Protein AF-A0A3R8V0J8-F1 (afdb_monomer_lite)

Structure (mmCIF, N/CA/C/O backbone):
data_AF-A0A3R8V0J8-F1
#
_entry.id   AF-A0A3R8V0J8-F1
#
loop_
_atom_site.group_PDB
_atom_site.id
_atom_site.t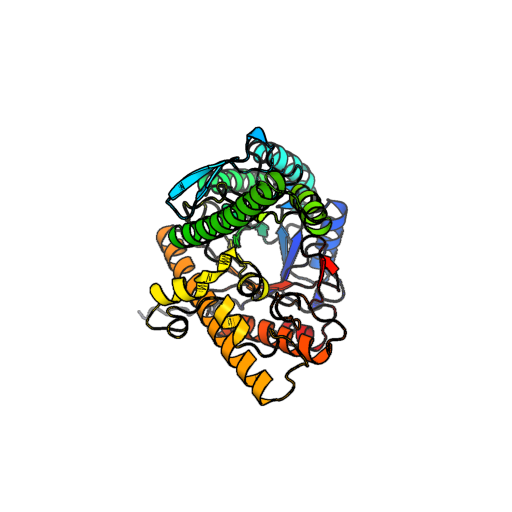ype_symbol
_atom_site.label_atom_id
_atom_site.label_alt_id
_atom_site.label_comp_id
_atom_site.label_asym_id
_atom_site.label_entity_id
_atom_site.label_seq_id
_atom_site.pdbx_PDB_ins_code
_atom_site.Cartn_x
_atom_site.Cartn_y
_atom_site.Cartn_z
_atom_site.occupancy
_atom_site.B_iso_or_equiv
_atom_site.auth_seq_id
_atom_site.auth_comp_id
_atom_site.auth_asym_id
_atom_site.auth_atom_id
_atom_site.pdbx_PDB_model_num
ATOM 1 N N . MET A 1 1 ? 6.436 -8.874 51.865 1.00 38.19 1 MET A N 1
ATOM 2 C CA . MET A 1 1 ? 5.476 -8.196 50.971 1.00 38.19 1 MET A CA 1
ATOM 3 C C . MET A 1 1 ? 5.917 -8.497 49.544 1.00 38.19 1 MET A C 1
ATOM 5 O O . MET A 1 1 ? 6.807 -7.832 49.037 1.00 38.19 1 MET A O 1
ATOM 9 N N . ALA A 1 2 ? 5.437 -9.607 48.979 1.00 34.03 2 ALA A N 1
ATOM 10 C CA . ALA A 1 2 ? 5.817 -10.059 47.642 1.00 34.03 2 ALA A CA 1
ATOM 11 C C . ALA A 1 2 ? 4.875 -9.409 46.622 1.00 34.03 2 ALA A C 1
ATOM 13 O O . ALA A 1 2 ? 3.662 -9.591 46.705 1.00 34.03 2 ALA A O 1
ATOM 14 N N . LEU A 1 3 ? 5.436 -8.615 45.710 1.00 35.78 3 LEU A N 1
ATOM 15 C CA . LEU A 1 3 ? 4.718 -8.044 44.578 1.00 35.78 3 LEU A CA 1
ATOM 16 C C . LEU A 1 3 ? 4.466 -9.182 43.576 1.00 35.78 3 LEU A C 1
ATOM 18 O O . LEU A 1 3 ? 5.391 -9.624 42.896 1.00 35.78 3 LEU A O 1
ATOM 22 N N . LEU A 1 4 ? 3.233 -9.693 43.515 1.00 35.91 4 LEU A N 1
ATOM 23 C CA . LEU A 1 4 ? 2.795 -10.515 42.391 1.00 35.91 4 LEU A CA 1
ATOM 24 C C . LEU A 1 4 ? 2.699 -9.605 41.163 1.00 35.91 4 LEU A C 1
ATOM 26 O O . LEU A 1 4 ? 1.755 -8.829 41.022 1.00 35.91 4 LEU A O 1
ATOM 30 N N . LEU A 1 5 ? 3.689 -9.702 40.279 1.00 36.97 5 LEU A N 1
ATOM 31 C CA . LEU A 1 5 ? 3.555 -9.257 38.900 1.00 36.97 5 LEU A CA 1
ATOM 32 C C . LEU A 1 5 ? 2.525 -10.174 38.241 1.00 36.97 5 LEU A C 1
ATOM 34 O O . LEU A 1 5 ? 2.824 -11.322 37.918 1.00 36.97 5 LEU A O 1
ATOM 38 N N . MET A 1 6 ? 1.295 -9.683 38.085 1.00 35.69 6 MET A N 1
ATOM 39 C CA . MET A 1 6 ? 0.341 -10.303 37.176 1.00 35.69 6 MET A CA 1
ATOM 40 C C . MET A 1 6 ? 0.919 -10.185 35.766 1.00 35.69 6 MET A C 1
ATOM 42 O O . MET A 1 6 ? 0.845 -9.131 35.138 1.00 35.69 6 MET A O 1
ATOM 46 N N . GLN A 1 7 ? 1.533 -11.269 35.291 1.00 38.56 7 GLN A N 1
ATOM 47 C CA . GLN A 1 7 ? 1.740 -11.515 33.871 1.00 38.56 7 GLN A CA 1
ATOM 48 C C . GLN A 1 7 ? 0.350 -11.622 33.238 1.00 38.56 7 GLN A C 1
ATOM 50 O O . GLN A 1 7 ? -0.242 -12.698 33.179 1.00 38.56 7 GLN A O 1
ATOM 55 N N . GLY A 1 8 ? -0.226 -10.484 32.851 1.00 38.94 8 GLY A N 1
ATOM 56 C CA . GLY A 1 8 ? -1.396 -10.483 31.990 1.00 38.94 8 GLY A CA 1
ATOM 57 C C . GLY A 1 8 ? -1.001 -11.171 30.691 1.00 38.94 8 GLY A C 1
ATOM 58 O O . GLY A 1 8 ? -0.076 -10.711 30.024 1.00 38.94 8 GLY A O 1
ATOM 59 N N . CYS A 1 9 ? -1.659 -12.285 30.355 1.00 45.75 9 CYS A N 1
ATOM 60 C CA . CYS A 1 9 ? -1.571 -12.845 29.011 1.00 45.75 9 CYS A CA 1
ATOM 61 C C . CYS A 1 9 ? -1.886 -11.718 28.027 1.00 45.75 9 CYS A C 1
ATOM 63 O O . CYS A 1 9 ? -2.922 -11.057 28.156 1.00 45.75 9 CYS A O 1
ATOM 65 N N . ALA A 1 10 ? -0.981 -11.469 27.081 1.00 54.84 10 ALA A N 1
ATOM 66 C CA . ALA A 1 10 ? -1.278 -10.587 25.970 1.00 54.84 10 ALA A CA 1
ATOM 67 C C . ALA A 1 10 ? -2.587 -11.070 25.314 1.00 54.84 10 ALA A C 1
ATOM 69 O O . ALA A 1 10 ? -2.762 -12.282 25.156 1.00 54.84 10 ALA A O 1
ATOM 70 N N . PRO A 1 11 ? -3.530 -10.169 24.979 1.00 61.28 11 PRO A N 1
ATOM 71 C CA . PRO A 1 11 ? -4.722 -10.577 24.251 1.00 61.28 11 PRO A CA 1
ATOM 72 C C . PRO A 1 11 ? -4.300 -11.286 22.955 1.00 61.28 11 PRO A C 1
ATOM 74 O O . PRO A 1 11 ? -3.313 -10.854 22.344 1.00 61.28 11 PRO A O 1
ATOM 77 N N . PRO A 1 12 ? -5.007 -12.360 22.559 1.00 74.69 12 PRO A N 1
ATOM 78 C CA . PRO A 1 12 ? -4.681 -13.103 21.350 1.00 74.69 12 PRO A CA 1
ATOM 79 C C . PRO A 1 12 ? -4.720 -12.171 20.137 1.00 74.69 12 PRO A C 1
ATOM 81 O O . PRO A 1 12 ? -5.531 -11.241 20.085 1.00 74.69 12 PRO A O 1
ATOM 84 N N . THR A 1 13 ? -3.820 -12.400 19.183 1.00 85.81 13 THR A N 1
ATOM 85 C CA . THR A 1 13 ? -3.852 -11.686 17.908 1.00 85.81 13 THR A CA 1
ATOM 86 C C . THR A 1 13 ? -5.092 -12.094 17.133 1.00 85.81 13 THR A C 1
ATOM 88 O O . THR A 1 13 ? -5.416 -13.273 17.042 1.00 85.81 13 THR A O 1
ATOM 91 N N . GLU A 1 14 ? -5.747 -11.105 16.546 1.00 94.12 14 GLU A N 1
ATOM 92 C CA . GLU A 1 14 ? -6.889 -11.308 15.671 1.00 94.12 14 GLU A CA 1
ATOM 93 C C . GLU A 1 14 ? -6.457 -11.494 14.221 1.00 94.12 14 GLU A C 1
ATOM 95 O O . GLU A 1 14 ? -5.639 -10.723 13.697 1.00 94.12 14 GLU A O 1
ATOM 100 N N . ILE A 1 15 ? -7.060 -12.475 13.558 1.00 95.19 15 ILE A N 1
ATOM 101 C CA . ILE A 1 15 ? -6.884 -12.708 12.125 1.00 95.19 15 ILE A CA 1
ATOM 102 C C . ILE A 1 15 ? -8.164 -12.299 11.409 1.00 95.19 15 ILE A C 1
ATOM 104 O O . ILE A 1 15 ? -9.274 -12.540 11.888 1.00 95.19 15 ILE A O 1
ATOM 108 N N . GLY A 1 16 ? -8.008 -11.641 10.265 1.00 95.31 16 GLY A N 1
ATOM 109 C CA . GLY A 1 16 ? -9.128 -11.051 9.561 1.00 95.31 16 GLY A CA 1
ATOM 110 C C . GLY A 1 16 ? -8.937 -10.855 8.077 1.00 95.31 16 GLY A C 1
ATOM 111 O O . GLY A 1 16 ? -7.915 -11.216 7.493 1.00 95.31 16 GLY A O 1
ATOM 112 N N . PHE A 1 17 ? -9.938 -10.217 7.482 1.00 94.81 17 PHE A N 1
ATOM 113 C CA . PHE A 1 17 ? -9.928 -9.879 6.069 1.00 94.81 17 PHE A CA 1
ATOM 114 C C . PHE A 1 17 ? -10.042 -8.381 5.810 1.00 94.81 17 PHE A C 1
ATOM 116 O O . PHE A 1 17 ? -10.912 -7.714 6.355 1.00 94.81 17 PHE A O 1
ATOM 123 N N . LEU A 1 18 ? -9.231 -7.871 4.892 1.00 93.44 18 LEU A N 1
ATOM 124 C CA . LEU A 1 18 ? -9.485 -6.655 4.138 1.00 93.44 18 LEU A CA 1
ATOM 125 C C . LEU A 1 18 ? -10.380 -7.010 2.943 1.00 93.44 18 LEU A C 1
ATOM 127 O O . LEU A 1 18 ? -9.945 -7.662 1.995 1.00 93.44 18 LEU A O 1
ATOM 131 N N . SER A 1 19 ? -11.642 -6.593 3.014 1.00 92.31 19 SER A N 1
ATOM 132 C CA . SER A 1 19 ? -12.675 -6.820 1.999 1.00 92.31 19 SER A CA 1
ATOM 133 C C . SER A 1 19 ? -13.208 -5.468 1.508 1.00 92.31 19 SER A C 1
ATOM 135 O O . SER A 1 19 ? -14.244 -5.011 1.994 1.00 92.31 19 SER A O 1
ATOM 137 N N . PRO A 1 20 ? -12.500 -4.789 0.582 1.00 89.19 20 PRO A N 1
ATOM 138 C CA . PRO A 1 20 ? -12.800 -3.410 0.191 1.00 89.19 20 PRO A CA 1
ATOM 139 C C . PRO A 1 20 ? -14.273 -3.169 -0.161 1.00 89.19 20 PRO A C 1
ATOM 141 O O . PRO A 1 20 ? -14.874 -2.217 0.331 1.00 89.19 20 PRO A O 1
ATOM 144 N N . ASP A 1 21 ? -14.876 -4.071 -0.935 1.00 89.06 21 ASP A N 1
ATOM 145 C CA . ASP A 1 21 ? -16.235 -3.899 -1.461 1.00 89.06 21 ASP A CA 1
ATOM 146 C C . ASP A 1 21 ? -17.344 -4.326 -0.484 1.00 89.06 21 ASP A C 1
ATOM 148 O O . ASP A 1 21 ? -18.523 -4.042 -0.703 1.00 89.06 21 ASP A O 1
ATOM 152 N N . GLY A 1 22 ? -16.987 -4.948 0.641 1.00 90.81 22 GLY A N 1
ATOM 153 C CA . GLY A 1 22 ? -17.922 -5.369 1.680 1.00 90.81 22 GLY A CA 1
ATOM 154 C C . GLY A 1 22 ? -17.657 -6.770 2.210 1.00 90.81 22 GLY A C 1
ATOM 155 O O . GLY A 1 22 ? -16.828 -7.519 1.697 1.00 90.81 22 GLY A O 1
ATOM 156 N N . LEU A 1 23 ? -18.375 -7.120 3.273 1.00 91.25 23 LEU A N 1
ATOM 157 C CA . LEU A 1 23 ? -18.232 -8.413 3.929 1.00 91.25 23 LEU A CA 1
ATOM 158 C C . LEU A 1 23 ? -18.999 -9.527 3.214 1.00 91.25 23 LEU A C 1
ATOM 160 O O . LEU A 1 23 ? -20.191 -9.400 2.941 1.00 91.25 23 LEU A O 1
ATOM 164 N N . SER A 1 24 ? -18.324 -10.656 2.999 1.00 88.44 24 SER A N 1
ATOM 165 C CA . SER A 1 24 ? -18.964 -11.898 2.566 1.00 88.44 24 SER A CA 1
ATOM 166 C C . SER A 1 24 ? -19.445 -12.699 3.772 1.00 88.44 24 SER A C 1
ATOM 168 O O . SER A 1 24 ? -18.660 -13.005 4.672 1.00 88.44 24 SER A O 1
ATOM 170 N N . SER A 1 25 ? -20.713 -13.112 3.747 1.00 91.06 25 SER A N 1
ATOM 171 C CA . SER A 1 25 ? -21.284 -14.030 4.737 1.00 91.06 25 SER A CA 1
ATOM 172 C C . SER A 1 25 ? -20.643 -15.415 4.746 1.00 91.06 25 SER A C 1
ATOM 174 O O . SER A 1 25 ? -20.833 -16.169 5.694 1.00 91.06 25 SER A O 1
ATOM 176 N N . GLU A 1 26 ? -19.952 -15.776 3.665 1.00 91.00 26 GLU A N 1
ATOM 177 C CA . GLU A 1 26 ? -19.217 -17.034 3.562 1.00 91.00 26 GLU A CA 1
ATOM 178 C C . GLU A 1 26 ? -17.950 -17.008 4.421 1.00 91.00 26 GLU A C 1
ATOM 180 O O . GLU A 1 26 ? -17.622 -17.996 5.065 1.00 91.00 26 GLU A O 1
ATOM 185 N N . PHE A 1 27 ? -17.256 -15.868 4.466 1.00 90.94 27 PHE A N 1
ATOM 186 C CA . PHE A 1 27 ? -15.925 -15.771 5.066 1.00 90.94 27 PHE A CA 1
ATOM 187 C C . PHE A 1 27 ? -15.939 -15.178 6.475 1.00 90.94 27 PHE A C 1
ATOM 189 O O . PHE A 1 27 ? -15.112 -15.552 7.305 1.00 90.94 27 PHE A O 1
ATOM 196 N N . SER A 1 28 ? -16.873 -14.264 6.759 1.00 91.00 28 SER A N 1
ATOM 197 C CA . SER A 1 28 ? -16.950 -13.564 8.045 1.00 91.00 28 SER A CA 1
ATOM 198 C C . SER A 1 28 ? -17.094 -14.470 9.278 1.00 91.00 28 SER A C 1
ATOM 200 O O . SER A 1 28 ? -16.521 -14.106 10.300 1.00 91.00 28 SER A O 1
ATOM 202 N N . PRO A 1 29 ? -17.747 -15.654 9.240 1.00 93.19 29 PRO A N 1
ATOM 203 C CA . PRO A 1 29 ? -17.835 -16.528 10.416 1.00 93.19 29 PRO A CA 1
ATOM 204 C C . PRO A 1 29 ? -16.517 -17.213 10.817 1.00 93.19 29 PRO A C 1
ATOM 206 O O . PRO A 1 29 ? -16.485 -17.908 11.831 1.00 93.19 29 PRO A O 1
ATOM 209 N N . HIS A 1 30 ? -15.457 -17.082 10.013 1.00 94.31 30 HIS A N 1
ATOM 210 C CA . HIS A 1 30 ? -14.188 -17.797 10.188 1.00 94.31 30 HIS A CA 1
ATOM 211 C C . HIS A 1 30 ? -13.034 -16.909 10.674 1.00 94.31 30 HIS A C 1
ATOM 213 O O . HIS A 1 30 ? -11.894 -17.365 10.726 1.00 94.31 30 HIS A O 1
ATOM 219 N N . VAL A 1 31 ? -13.311 -15.644 10.985 1.00 94.81 31 VAL A N 1
ATOM 220 C CA . VAL A 1 31 ? -12.310 -14.639 11.354 1.00 94.81 31 VAL A CA 1
ATOM 221 C C . VAL A 1 31 ? -12.790 -13.802 12.535 1.00 94.81 31 VAL A C 1
ATOM 223 O O . VAL A 1 31 ? -13.975 -13.796 12.845 1.00 94.81 31 VAL A O 1
ATOM 226 N N . ASP A 1 32 ? -11.886 -13.073 13.187 1.00 95.62 32 ASP A N 1
ATOM 227 C CA . ASP A 1 32 ? -12.216 -12.245 14.359 1.00 95.62 32 ASP A CA 1
ATOM 228 C C . ASP A 1 32 ? -12.592 -10.806 13.967 1.00 95.62 32 ASP A C 1
ATOM 230 O O . ASP A 1 32 ? -13.287 -10.079 14.688 1.00 95.62 32 ASP A O 1
ATOM 234 N N . VAL A 1 33 ? -12.084 -10.370 12.814 1.00 96.69 33 VAL A N 1
ATOM 235 C CA . VAL A 1 33 ? -12.063 -8.969 12.413 1.00 96.69 33 VAL A CA 1
ATOM 236 C C . VAL A 1 33 ? -12.118 -8.820 10.895 1.00 96.69 33 VAL A C 1
ATOM 238 O O . VAL A 1 33 ? -11.650 -9.678 10.146 1.00 96.69 33 VAL A O 1
ATOM 241 N N . ALA A 1 34 ? -12.669 -7.710 10.415 1.00 96.75 34 ALA A N 1
ATOM 242 C CA . ALA A 1 34 ? -12.601 -7.354 9.007 1.00 96.75 34 ALA A CA 1
ATOM 243 C C . ALA A 1 34 ? -12.479 -5.850 8.785 1.00 96.75 34 ALA A C 1
ATOM 245 O O . ALA A 1 34 ? -12.950 -5.055 9.594 1.00 96.75 34 ALA A O 1
ATOM 246 N N . MET A 1 35 ? -11.879 -5.467 7.663 1.00 97.06 35 MET A N 1
ATOM 247 C CA . MET A 1 35 ? -11.836 -4.101 7.161 1.00 97.06 35 MET A CA 1
ATOM 248 C C . MET A 1 35 ? -12.645 -3.981 5.872 1.00 97.06 35 MET A C 1
ATOM 250 O O . MET A 1 35 ? -12.512 -4.824 4.988 1.00 97.06 35 MET A O 1
ATOM 254 N N . VAL A 1 36 ? -13.450 -2.925 5.754 1.00 96.50 36 VAL A N 1
ATOM 255 C CA . VAL A 1 36 ? -14.216 -2.591 4.540 1.00 96.50 36 VAL A CA 1
ATOM 256 C C . VAL A 1 36 ? -14.047 -1.119 4.190 1.00 96.50 36 VAL A C 1
ATOM 258 O O . VAL A 1 36 ? -13.848 -0.293 5.082 1.00 96.50 36 VAL A O 1
ATOM 261 N N . ASN A 1 37 ? -14.200 -0.774 2.914 1.00 96.12 37 ASN A N 1
ATOM 262 C CA . ASN A 1 37 ? -14.207 0.619 2.487 1.00 96.12 37 ASN A CA 1
ATOM 263 C C . ASN A 1 37 ? -15.615 1.203 2.638 1.00 96.12 37 ASN A C 1
ATOM 265 O O . ASN A 1 37 ? -16.604 0.570 2.274 1.00 96.12 37 ASN A O 1
ATOM 269 N N . ALA A 1 38 ? -15.723 2.439 3.123 1.00 96.44 38 ALA A N 1
ATOM 270 C CA . ALA A 1 38 ? -16.981 3.180 3.162 1.00 96.44 38 ALA A CA 1
ATOM 271 C C . ALA A 1 38 ? -17.328 3.729 1.765 1.00 96.44 38 ALA A C 1
ATOM 273 O O . ALA A 1 38 ? -17.149 4.914 1.486 1.00 96.44 38 ALA A O 1
ATOM 274 N N . LEU A 1 39 ? -17.802 2.863 0.865 1.00 94.56 39 LEU A N 1
ATOM 275 C CA . LEU A 1 39 ? -18.120 3.235 -0.522 1.00 94.56 39 LEU A CA 1
ATOM 276 C C . LEU A 1 39 ? -19.477 3.945 -0.641 1.00 94.56 39 LEU A C 1
ATOM 278 O O . LEU A 1 39 ? -19.642 4.873 -1.433 1.00 94.56 39 LEU A O 1
ATOM 282 N N . SER A 1 40 ? -20.455 3.506 0.152 1.00 96.50 40 SER A N 1
ATOM 283 C CA . SER A 1 40 ? -21.772 4.132 0.284 1.00 96.50 40 SER A CA 1
ATOM 284 C C . SER A 1 40 ? -22.398 3.783 1.637 1.00 96.50 40 SER A C 1
ATOM 286 O O . SER A 1 40 ? -22.003 2.809 2.280 1.00 96.50 40 SER A O 1
ATOM 288 N N . ILE A 1 41 ? -23.410 4.545 2.065 1.00 97.06 41 ILE A N 1
ATOM 289 C CA . ILE A 1 41 ? -24.176 4.239 3.287 1.00 97.06 41 ILE A CA 1
ATOM 290 C C . ILE A 1 41 ? -24.847 2.864 3.176 1.00 97.06 41 ILE A C 1
ATOM 292 O O . ILE A 1 41 ? -24.847 2.110 4.144 1.00 97.06 41 ILE A O 1
ATOM 296 N N . GLU A 1 42 ? -25.390 2.521 2.006 1.00 97.56 42 GLU A N 1
ATOM 297 C CA . GLU A 1 42 ? -26.052 1.235 1.763 1.00 97.56 42 GLU A CA 1
ATOM 298 C C . GLU A 1 42 ? -25.072 0.063 1.905 1.00 97.56 42 GLU A C 1
ATOM 300 O O . GLU A 1 42 ? -25.304 -0.845 2.703 1.00 97.56 42 GLU A O 1
ATOM 305 N N . GLN A 1 43 ? -23.934 0.125 1.207 1.00 96.56 43 GLN A N 1
ATOM 306 C CA . GLN A 1 43 ? -22.907 -0.917 1.269 1.00 96.56 43 GLN A CA 1
ATOM 307 C C . GLN A 1 43 ? -22.325 -1.065 2.685 1.00 96.56 43 GLN A C 1
ATOM 309 O O . GLN A 1 43 ? -22.158 -2.190 3.170 1.00 96.56 43 GLN A O 1
ATOM 314 N N . LEU A 1 44 ? -22.072 0.046 3.385 1.00 97.81 44 LEU A N 1
ATOM 315 C CA . LEU A 1 44 ? -21.578 -0.014 4.757 1.00 97.81 44 LEU A CA 1
ATOM 316 C C . LEU A 1 44 ? -22.637 -0.588 5.707 1.00 97.81 44 LEU A C 1
ATOM 318 O O . LEU A 1 44 ? -22.296 -1.367 6.590 1.00 97.81 44 LEU A O 1
ATOM 322 N N . THR A 1 45 ? -23.919 -0.265 5.507 1.00 98.06 45 THR A N 1
ATOM 323 C CA . THR A 1 45 ? -25.026 -0.824 6.303 1.00 98.06 45 THR A CA 1
ATOM 324 C C . THR A 1 45 ? -25.077 -2.345 6.182 1.00 98.06 45 THR A C 1
ATOM 326 O O . THR A 1 45 ? -25.179 -3.030 7.199 1.00 98.06 45 THR A O 1
ATOM 329 N N . ILE A 1 46 ? -24.950 -2.880 4.962 1.00 97.50 46 ILE A N 1
ATOM 330 C CA . ILE A 1 46 ? -24.891 -4.330 4.720 1.00 97.50 46 ILE A CA 1
ATOM 331 C C . ILE A 1 46 ? -23.695 -4.939 5.460 1.00 97.50 46 ILE A C 1
ATOM 333 O O . ILE A 1 46 ? -23.861 -5.892 6.219 1.00 97.50 46 ILE A O 1
ATOM 337 N N . SER A 1 47 ? -22.508 -4.347 5.316 1.00 97.31 47 SER A N 1
ATOM 338 C CA . SER A 1 47 ? -21.296 -4.848 5.976 1.00 97.31 47 SER A CA 1
ATOM 339 C C . SER A 1 47 ? -21.408 -4.823 7.506 1.00 97.31 47 SER A C 1
ATOM 341 O O . SER A 1 47 ? -21.022 -5.781 8.167 1.00 97.31 47 SER A O 1
ATOM 343 N N . LEU A 1 48 ? -21.986 -3.770 8.087 1.00 97.94 48 LEU A N 1
ATOM 344 C CA . LEU A 1 48 ? -22.212 -3.656 9.531 1.00 97.94 48 LEU A CA 1
ATOM 345 C C . LEU A 1 48 ? -23.214 -4.695 10.053 1.00 97.94 48 LEU A C 1
ATOM 347 O O . LEU A 1 48 ? -22.993 -5.287 11.111 1.00 97.94 48 LEU A O 1
ATOM 351 N N . HIS A 1 49 ? -24.296 -4.945 9.310 1.00 97.62 49 HIS A N 1
ATOM 352 C CA . HIS A 1 49 ? -25.246 -6.010 9.630 1.00 97.62 49 HIS A CA 1
ATOM 353 C C . HIS A 1 49 ? -24.578 -7.388 9.627 1.00 97.62 49 HIS A C 1
ATOM 355 O O . HIS A 1 49 ? -24.775 -8.163 10.564 1.00 97.62 49 HIS A O 1
ATOM 361 N N . GLU A 1 50 ? -23.774 -7.679 8.605 1.00 97.31 50 GLU A N 1
ATOM 362 C CA . GLU A 1 50 ? -23.052 -8.946 8.491 1.00 97.31 50 GLU A CA 1
ATOM 363 C C . GLU A 1 50 ? -22.002 -9.113 9.591 1.00 97.31 50 GLU A C 1
ATOM 365 O O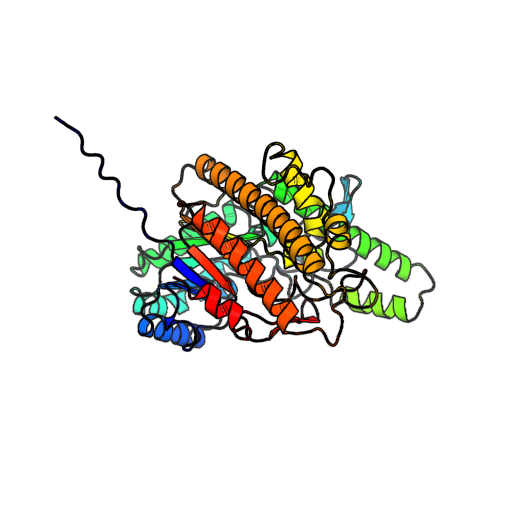 . GLU A 1 50 ? -21.930 -10.178 10.204 1.00 97.31 50 GLU A O 1
ATOM 370 N N . ALA A 1 51 ? -21.253 -8.057 9.914 1.00 97.56 51 ALA A N 1
ATOM 371 C CA . ALA A 1 51 ? -20.290 -8.075 11.011 1.00 97.56 51 ALA A CA 1
ATOM 372 C C . ALA A 1 51 ? -20.966 -8.349 12.364 1.00 97.56 51 ALA A C 1
ATOM 374 O O . ALA A 1 51 ? -20.513 -9.213 13.116 1.00 97.56 51 ALA A O 1
ATOM 375 N N . ARG A 1 52 ? -22.108 -7.697 12.641 1.00 97.31 52 ARG A N 1
ATOM 376 C CA . ARG A 1 52 ? -22.908 -7.972 13.846 1.00 97.31 52 ARG A CA 1
ATOM 377 C C . ARG A 1 52 ? -23.398 -9.419 13.879 1.00 97.31 52 ARG A C 1
ATOM 379 O O . ARG A 1 52 ? -23.335 -10.064 14.921 1.00 97.31 52 ARG A O 1
ATOM 386 N N . ARG A 1 53 ? -23.890 -9.935 12.748 1.00 97.25 53 ARG A N 1
ATOM 387 C CA . ARG A 1 53 ? -24.402 -11.309 12.629 1.00 97.25 53 ARG A CA 1
ATOM 388 C C . ARG A 1 53 ? -23.312 -12.354 12.864 1.00 97.25 53 ARG A C 1
ATOM 390 O O . ARG A 1 53 ? -23.579 -13.355 13.521 1.00 97.25 53 ARG A O 1
ATOM 397 N N . ALA A 1 54 ? -22.115 -12.119 12.333 1.00 96.38 54 ALA A N 1
ATOM 398 C CA . ALA A 1 54 ? -20.956 -12.991 12.501 1.00 96.38 54 ALA A CA 1
ATOM 399 C C . ALA A 1 54 ? -20.227 -12.784 13.842 1.00 96.38 54 ALA A C 1
ATOM 401 O O . ALA A 1 54 ? -19.328 -13.555 14.158 1.00 96.38 54 ALA A O 1
ATOM 402 N N . ASN A 1 55 ? -20.627 -11.784 14.641 1.00 96.19 55 ASN A N 1
ATOM 403 C CA . ASN A 1 55 ?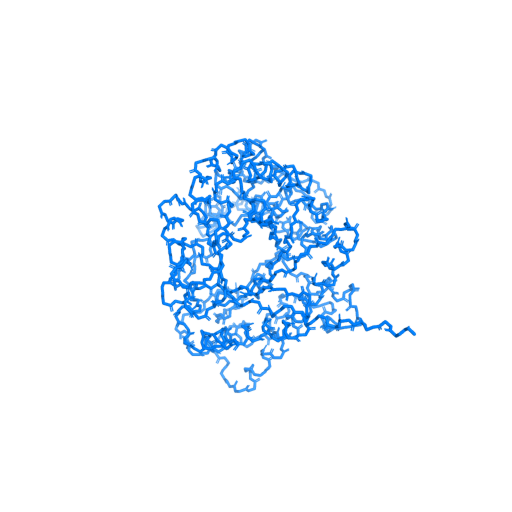 -19.975 -11.404 15.895 1.00 96.19 55 ASN A CA 1
ATOM 404 C C . ASN A 1 55 ? -18.475 -11.087 15.715 1.00 96.19 55 ASN A C 1
ATOM 406 O O . ASN A 1 55 ? -17.639 -11.511 16.512 1.00 96.19 55 ASN A O 1
ATOM 410 N N . ILE A 1 56 ? -18.149 -10.335 14.661 1.00 96.12 56 ILE A N 1
ATOM 411 C CA . ILE A 1 56 ? -16.784 -9.884 14.358 1.00 96.12 56 ILE A CA 1
ATOM 412 C C . ILE A 1 56 ? -16.662 -8.373 14.502 1.00 96.12 56 ILE A C 1
ATOM 414 O O . ILE A 1 56 ? -17.647 -7.639 14.396 1.00 96.12 56 ILE A O 1
ATOM 418 N N . ARG A 1 57 ? -15.436 -7.890 14.697 1.00 97.38 57 ARG A N 1
ATOM 419 C CA . ARG A 1 57 ? -15.153 -6.451 14.738 1.00 97.38 57 ARG A CA 1
ATOM 420 C C . ARG A 1 57 ? -14.985 -5.877 13.338 1.00 97.38 57 ARG A C 1
ATOM 422 O O . ARG A 1 57 ? -14.324 -6.485 12.497 1.00 97.38 57 ARG A O 1
ATOM 429 N N . LEU A 1 58 ? -15.525 -4.681 13.107 1.00 98.12 58 LEU A N 1
ATOM 430 C CA . LEU A 1 58 ? -15.400 -3.991 11.826 1.00 98.12 58 LEU A CA 1
ATOM 431 C C . LEU A 1 58 ? -14.472 -2.776 11.920 1.00 98.12 58 LEU A C 1
ATOM 433 O O . LEU A 1 58 ? -14.654 -1.883 12.751 1.00 98.12 58 LEU A O 1
ATOM 437 N N . LEU A 1 59 ? -13.493 -2.742 11.023 1.00 98.38 59 LEU A N 1
ATOM 438 C CA . LEU A 1 59 ? -12.628 -1.609 10.732 1.00 98.38 59 LEU A CA 1
ATOM 439 C C . LEU A 1 59 ? -13.186 -0.938 9.476 1.00 98.38 59 LEU A C 1
ATOM 441 O O . LEU A 1 59 ? -13.402 -1.591 8.457 1.00 98.38 59 LEU A O 1
ATOM 445 N N . VAL A 1 60 ? -13.434 0.363 9.534 1.00 98.31 60 VAL A N 1
ATOM 446 C CA . VAL A 1 60 ? -14.021 1.098 8.410 1.00 98.31 60 VAL A CA 1
ATOM 447 C C . VAL A 1 60 ? -12.962 2.005 7.799 1.00 98.31 60 VAL A C 1
ATOM 449 O O . VAL A 1 60 ? -12.526 2.965 8.431 1.00 98.31 60 VAL A O 1
ATOM 452 N N . ASP A 1 61 ? -12.550 1.726 6.566 1.00 97.44 61 ASP A N 1
ATOM 453 C CA . ASP A 1 61 ? -11.724 2.653 5.799 1.00 97.44 61 ASP A CA 1
ATOM 454 C C . ASP A 1 61 ? -12.594 3.775 5.218 1.00 97.44 61 ASP A C 1
ATOM 456 O O . ASP A 1 61 ? -13.427 3.579 4.330 1.00 97.44 61 ASP A O 1
ATOM 460 N N . LEU A 1 62 ? -12.406 4.979 5.752 1.00 96.81 62 LEU A N 1
ATOM 461 C CA . LEU A 1 62 ? -13.057 6.212 5.329 1.00 96.81 62 LEU A CA 1
ATOM 462 C C . LEU A 1 62 ? -12.321 6.880 4.161 1.00 96.81 62 LEU A C 1
ATOM 464 O O . LEU A 1 62 ? -12.805 7.899 3.666 1.00 96.81 62 LEU A O 1
ATOM 468 N N . GLY A 1 63 ? -11.208 6.320 3.675 1.00 93.19 63 GLY A N 1
ATOM 469 C CA . GLY A 1 63 ? -10.458 6.796 2.513 1.00 93.19 63 GLY A CA 1
ATOM 470 C C . GLY A 1 63 ? -11.333 7.258 1.339 1.00 93.19 63 GLY A C 1
ATOM 471 O O . GLY A 1 63 ? -11.163 8.398 0.892 1.00 93.19 63 GLY A O 1
ATOM 472 N N . PRO A 1 64 ? -12.323 6.466 0.875 1.00 92.06 64 PRO A N 1
ATOM 473 C CA . PRO A 1 64 ? -13.202 6.857 -0.230 1.00 92.06 64 PRO A CA 1
ATOM 474 C C . PRO A 1 64 ? -14.020 8.129 0.021 1.00 92.06 64 PRO A C 1
ATOM 476 O O . PRO A 1 64 ? -14.324 8.857 -0.923 1.00 92.06 64 PRO A O 1
ATOM 479 N N . ILE A 1 65 ? -14.378 8.417 1.277 1.00 93.31 65 ILE A N 1
ATOM 480 C CA . ILE A 1 65 ? -15.143 9.620 1.627 1.00 93.31 65 ILE A CA 1
ATOM 481 C C . ILE A 1 65 ? -14.244 10.767 2.085 1.00 93.31 65 ILE A C 1
ATOM 483 O O . ILE A 1 65 ? -14.622 11.925 1.928 1.00 93.31 65 ILE A O 1
ATOM 487 N N . MET A 1 66 ? -13.052 10.498 2.609 1.00 91.75 66 MET A N 1
ATOM 488 C CA . MET A 1 66 ? -12.113 11.530 3.062 1.00 91.75 66 MET A CA 1
ATOM 489 C C . MET A 1 66 ? -11.275 12.107 1.926 1.00 91.75 66 MET A C 1
ATOM 491 O O . MET A 1 66 ? -10.768 13.227 2.019 1.00 91.75 66 MET A O 1
ATOM 495 N N . ARG A 1 67 ? -11.126 11.360 0.834 1.00 85.12 67 ARG A N 1
ATOM 496 C CA . ARG A 1 67 ? -10.241 11.735 -0.259 1.00 85.12 67 ARG A CA 1
ATOM 497 C C . ARG A 1 67 ? -10.973 12.432 -1.397 1.00 85.12 67 ARG A C 1
ATOM 499 O O . ARG A 1 67 ? -12.055 12.041 -1.823 1.00 85.12 67 ARG A O 1
ATOM 506 N N . GLN A 1 68 ? -10.311 13.448 -1.936 1.00 87.25 68 GLN A N 1
ATOM 507 C CA . GLN A 1 68 ? -10.589 14.015 -3.250 1.00 87.25 68 GLN A CA 1
ATOM 508 C C . GLN A 1 68 ? -9.271 14.106 -4.025 1.00 87.25 68 GLN A C 1
ATOM 510 O O . GLN A 1 68 ? -8.264 14.479 -3.415 1.00 87.25 68 GLN A O 1
ATOM 515 N N . PRO A 1 69 ? -9.257 13.770 -5.330 1.00 90.19 69 PRO A N 1
ATOM 516 C CA . PRO A 1 69 ? -8.084 13.974 -6.173 1.00 90.19 69 PRO A CA 1
ATOM 517 C C . PRO A 1 69 ? -7.652 15.440 -6.170 1.00 90.19 69 PRO A C 1
ATOM 519 O O . PRO A 1 69 ? -8.493 16.333 -6.307 1.00 90.19 69 PRO A O 1
ATOM 522 N N . ALA A 1 70 ? -6.351 15.688 -6.044 1.00 92.56 70 ALA A N 1
ATOM 523 C CA . ALA A 1 70 ? -5.796 17.030 -6.133 1.00 92.56 70 ALA A CA 1
ATOM 524 C C . ALA A 1 70 ? -6.065 17.630 -7.526 1.00 92.56 70 ALA A C 1
ATOM 526 O O . ALA A 1 70 ? -5.837 16.954 -8.537 1.00 92.56 70 ALA A O 1
ATOM 527 N N . PRO A 1 71 ? -6.529 18.890 -7.631 1.00 92.88 71 PRO A N 1
ATOM 528 C CA . PRO A 1 71 ? -6.612 19.559 -8.923 1.00 92.88 71 PRO A CA 1
ATOM 529 C C . PRO A 1 71 ? -5.207 19.720 -9.514 1.00 92.88 71 PRO A C 1
ATOM 531 O O . PRO A 1 71 ? -4.229 19.844 -8.780 1.00 92.88 71 PRO A O 1
ATOM 534 N N . ALA A 1 72 ? -5.093 19.782 -10.845 1.00 92.62 72 ALA A N 1
ATOM 535 C CA . ALA A 1 72 ? -3.794 19.883 -11.521 1.00 92.62 72 ALA A CA 1
ATOM 536 C C . ALA A 1 72 ? -2.934 21.068 -11.032 1.00 92.62 72 ALA A C 1
ATOM 538 O O . ALA A 1 72 ? -1.713 20.973 -11.030 1.00 92.62 72 ALA A O 1
ATOM 539 N N . SER A 1 73 ? -3.558 22.154 -10.562 1.00 92.50 73 SER A N 1
ATOM 540 C CA . SER A 1 73 ? -2.880 23.317 -9.972 1.00 92.50 73 SER A CA 1
ATOM 541 C C . SER A 1 73 ? -2.223 23.057 -8.610 1.00 92.50 73 SER A C 1
ATOM 543 O O . SER A 1 73 ? -1.385 23.846 -8.186 1.00 92.50 73 SER A O 1
ATOM 545 N N . GLU A 1 74 ? -2.624 22.001 -7.899 1.00 93.38 74 GLU A N 1
ATOM 546 C CA . GLU A 1 74 ? -2.042 21.587 -6.614 1.00 93.38 74 GLU A CA 1
ATOM 547 C C . GLU A 1 74 ? -0.993 20.478 -6.771 1.00 93.38 74 GLU A C 1
ATOM 549 O O . GLU A 1 74 ? -0.223 20.234 -5.845 1.00 93.38 74 GLU A O 1
ATOM 554 N N . VAL A 1 75 ? -0.938 19.821 -7.932 1.00 95.69 75 VAL A N 1
ATOM 555 C CA . VAL A 1 75 ? 0.021 18.750 -8.209 1.00 95.69 75 VAL A CA 1
ATOM 556 C C . VAL A 1 75 ? 1.318 19.349 -8.738 1.00 95.69 75 VAL A C 1
ATOM 558 O O . VAL A 1 75 ? 1.331 20.030 -9.764 1.00 95.69 75 VAL A O 1
ATOM 561 N N . LYS A 1 76 ? 2.440 19.059 -8.072 1.00 95.75 76 LYS A N 1
ATOM 562 C CA . LYS A 1 76 ? 3.757 19.500 -8.529 1.00 95.75 76 LYS A CA 1
ATOM 563 C C . LYS A 1 76 ? 4.067 18.888 -9.901 1.00 95.75 76 LYS A C 1
ATOM 565 O O . LYS A 1 76 ? 4.137 17.665 -10.052 1.00 95.75 76 LYS A O 1
ATOM 570 N N . GLY A 1 77 ? 4.274 19.766 -10.883 1.00 96.50 77 GLY A N 1
ATOM 571 C CA . GLY A 1 77 ? 4.669 19.435 -12.255 1.00 96.50 77 GLY A CA 1
ATOM 572 C C . GLY A 1 77 ? 6.171 19.204 -12.435 1.00 96.50 77 GLY A C 1
ATOM 573 O O . GLY A 1 77 ? 6.626 19.088 -13.564 1.00 96.50 77 GLY A O 1
ATOM 574 N N . SER A 1 78 ? 6.944 19.136 -11.350 1.00 97.06 78 SER A N 1
ATOM 575 C CA . SER A 1 78 ? 8.391 18.927 -11.385 1.00 97.06 78 SER A CA 1
ATOM 576 C C . SER A 1 78 ? 8.873 17.870 -10.395 1.00 97.06 78 SER A C 1
ATOM 578 O O . SER A 1 78 ? 8.213 17.570 -9.398 1.00 97.06 78 SER A O 1
ATOM 580 N N . TYR A 1 79 ? 10.045 17.308 -10.677 1.00 96.94 79 TYR A N 1
ATOM 581 C CA . TYR A 1 79 ? 10.744 16.318 -9.857 1.00 96.94 79 TYR A CA 1
ATOM 582 C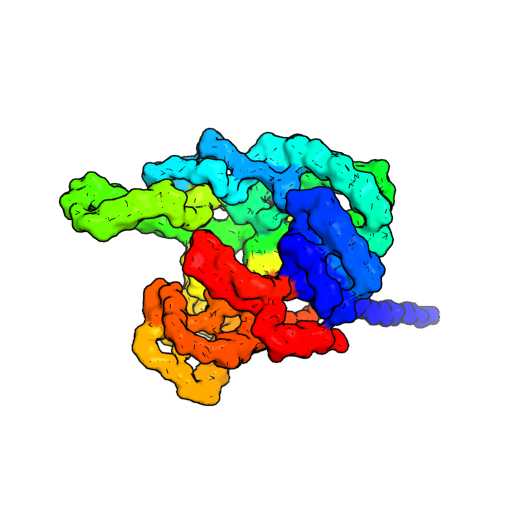 C . TYR A 1 79 ? 12.251 16.596 -9.866 1.00 96.94 79 TYR A C 1
ATOM 584 O O . TYR A 1 79 ? 12.745 17.339 -10.710 1.00 96.94 79 TYR A O 1
ATOM 592 N N . LEU A 1 80 ? 12.983 16.015 -8.914 1.00 95.19 80 LEU A N 1
ATOM 593 C CA . LEU A 1 80 ? 14.447 16.031 -8.917 1.00 95.19 80 LEU A CA 1
ATOM 594 C C . LEU A 1 80 ? 14.943 14.818 -9.709 1.00 95.19 80 LEU A C 1
ATOM 596 O O . LEU A 1 80 ? 14.629 13.693 -9.327 1.00 95.19 80 LEU A O 1
ATOM 600 N N . GLY A 1 81 ? 15.670 15.049 -10.802 1.00 90.38 81 GLY A N 1
ATOM 601 C CA . GLY A 1 81 ? 16.269 13.991 -11.618 1.00 90.38 81 GLY A CA 1
ATOM 602 C C . GLY A 1 81 ? 17.407 13.263 -10.901 1.00 90.38 81 GLY A C 1
ATOM 603 O O . GLY A 1 81 ? 17.825 13.652 -9.805 1.00 90.38 81 GLY A O 1
ATOM 604 N N . SER A 1 82 ? 17.947 12.216 -11.529 1.00 87.19 82 SER A N 1
ATOM 605 C CA . SER A 1 82 ? 19.049 11.423 -10.954 1.00 87.19 82 SER A CA 1
ATOM 606 C C . SER A 1 82 ? 20.333 12.227 -10.702 1.00 87.19 82 SER A C 1
ATOM 608 O O . SER A 1 82 ? 21.159 11.849 -9.875 1.00 87.19 82 SER A O 1
ATOM 610 N N . ASP A 1 83 ? 20.505 13.337 -11.415 1.00 90.25 83 ASP A N 1
ATOM 611 C CA . ASP A 1 83 ? 21.596 14.305 -11.273 1.00 90.25 83 ASP A CA 1
ATOM 612 C C . ASP A 1 83 ? 21.349 15.353 -10.172 1.00 90.25 83 ASP A C 1
ATOM 614 O O . ASP A 1 83 ? 22.188 16.223 -9.944 1.00 90.25 83 ASP A O 1
ATOM 618 N N . GLY A 1 84 ? 20.204 15.283 -9.487 1.00 90.69 84 GLY A N 1
ATOM 619 C CA . GLY A 1 84 ? 19.791 16.229 -8.454 1.00 90.69 84 GLY A CA 1
ATOM 620 C C . GLY A 1 84 ? 19.199 17.534 -8.992 1.00 90.69 84 GLY A C 1
ATOM 621 O O . GLY A 1 84 ? 18.801 18.381 -8.193 1.00 90.69 84 GLY A O 1
ATOM 622 N N . ASN A 1 85 ? 19.103 17.704 -10.314 1.00 95.00 85 ASN A N 1
ATOM 623 C CA . ASN A 1 85 ? 18.530 18.903 -10.919 1.00 95.00 85 ASN A CA 1
ATOM 624 C C . ASN A 1 85 ? 17.004 18.809 -10.988 1.00 95.00 85 ASN A C 1
ATOM 626 O O . ASN A 1 85 ? 16.442 17.749 -11.266 1.00 95.00 85 ASN A O 1
ATOM 630 N N . GLU A 1 86 ? 16.315 19.929 -10.768 1.00 96.69 86 GLU A N 1
ATOM 631 C CA . GLU A 1 86 ? 14.863 19.982 -10.936 1.00 96.69 86 GLU A CA 1
ATOM 632 C C . GLU A 1 86 ? 14.480 19.958 -12.423 1.00 96.69 86 GLU A C 1
ATOM 634 O O . GLU A 1 86 ? 15.037 20.696 -13.237 1.00 96.69 86 GLU A O 1
ATOM 639 N N . ARG A 1 87 ? 13.505 19.116 -12.774 1.00 96.88 87 ARG A N 1
ATOM 640 C CA . ARG A 1 87 ? 12.998 18.919 -14.137 1.00 96.88 87 ARG A CA 1
ATOM 641 C C . ARG A 1 87 ? 11.487 19.045 -14.175 1.00 96.88 87 ARG A C 1
ATOM 643 O O . ARG A 1 87 ? 10.815 18.703 -13.206 1.00 96.88 87 ARG A O 1
ATOM 650 N N . GLN A 1 88 ? 10.961 19.527 -15.296 1.00 97.62 88 GLN A N 1
ATOM 651 C CA . GLN A 1 88 ? 9.521 19.607 -15.537 1.00 97.62 88 GLN A CA 1
ATOM 652 C C . GLN A 1 88 ? 9.028 18.321 -16.201 1.00 97.62 88 GLN A C 1
ATOM 654 O O . GLN A 1 88 ? 9.638 17.838 -17.155 1.00 97.62 88 GLN A O 1
ATOM 659 N N . LYS A 1 89 ? 7.909 17.805 -15.698 1.00 97.81 89 LYS A N 1
ATOM 660 C CA . LYS A 1 89 ? 7.181 16.675 -16.272 1.00 97.81 89 LYS A CA 1
ATOM 661 C C . LYS A 1 89 ? 6.639 17.055 -17.644 1.00 97.81 89 LYS A C 1
ATOM 663 O O . LYS A 1 89 ? 6.121 18.158 -17.821 1.00 97.81 89 LYS A O 1
ATOM 668 N N . GLN A 1 90 ? 6.723 16.134 -18.598 1.00 97.06 90 GLN A N 1
ATOM 669 C CA . GLN A 1 90 ? 6.219 16.361 -19.957 1.00 97.06 90 GLN A CA 1
ATOM 670 C C . GLN A 1 90 ? 4.696 16.244 -20.057 1.00 97.06 90 GLN A C 1
ATOM 672 O O . GLN A 1 90 ? 4.080 16.818 -20.955 1.00 97.06 90 GLN A O 1
ATOM 677 N N . LEU A 1 91 ? 4.075 15.506 -19.136 1.00 95.75 91 LEU A N 1
ATOM 678 C CA . LEU A 1 91 ? 2.643 15.237 -19.128 1.00 95.75 91 LEU A CA 1
ATOM 679 C C . LEU A 1 91 ? 1.960 15.984 -17.981 1.00 95.75 91 LEU A C 1
ATOM 681 O O . LEU A 1 91 ? 2.433 15.993 -16.843 1.00 95.75 91 LEU A O 1
ATOM 685 N N . ALA A 1 92 ? 0.801 16.575 -18.272 1.00 94.12 92 ALA A N 1
ATOM 686 C CA . ALA A 1 92 ? -0.037 17.195 -17.254 1.00 94.12 92 ALA A CA 1
ATOM 687 C C . ALA A 1 92 ? -0.592 16.139 -16.273 1.00 94.12 92 ALA A C 1
ATOM 689 O O . ALA A 1 92 ? -0.865 15.011 -16.699 1.00 94.12 92 ALA A O 1
ATOM 690 N N . PRO A 1 93 ? -0.824 16.490 -14.991 1.00 93.50 93 PRO A N 1
ATOM 691 C CA . PRO A 1 93 ? -1.408 15.585 -14.000 1.00 93.50 93 PRO A CA 1
ATOM 692 C C . PRO A 1 93 ? -2.706 14.926 -14.476 1.00 93.50 93 PRO A C 1
ATOM 694 O O . PRO A 1 93 ? -3.519 15.559 -15.155 1.00 93.50 93 PRO A O 1
ATOM 697 N N . ALA A 1 94 ? -2.923 13.660 -14.116 1.00 91.06 94 ALA A N 1
ATOM 698 C CA . ALA A 1 94 ? -4.128 12.955 -14.516 1.00 91.06 94 ALA A CA 1
ATOM 699 C C . ALA A 1 94 ? -5.347 13.554 -13.786 1.00 91.06 94 ALA A C 1
ATOM 701 O O . ALA A 1 94 ? -5.261 13.863 -12.590 1.00 91.06 94 ALA A O 1
ATOM 702 N N . PRO A 1 95 ? -6.518 13.670 -14.445 1.00 86.44 95 PRO A N 1
ATOM 703 C CA . PRO A 1 95 ? -7.723 14.209 -13.808 1.00 86.44 95 PRO A CA 1
ATOM 704 C C . PRO A 1 95 ? -8.184 13.415 -12.576 1.00 86.44 95 PRO A C 1
ATOM 706 O O . PRO A 1 95 ? -8.798 13.972 -11.672 1.00 86.44 95 PRO A O 1
ATOM 709 N N . ARG A 1 96 ? -7.896 12.108 -12.538 1.00 85.06 96 ARG A N 1
ATOM 710 C CA . ARG A 1 96 ? -8.207 11.198 -11.423 1.00 85.06 96 ARG A CA 1
ATOM 711 C C . ARG A 1 96 ? -6.924 10.687 -10.758 1.00 85.06 96 ARG A C 1
ATOM 713 O O . ARG A 1 96 ? -6.722 9.483 -10.636 1.00 85.06 96 ARG A O 1
ATOM 720 N N . ASN A 1 97 ? -6.031 11.601 -10.383 1.00 89.75 97 ASN A N 1
ATOM 721 C CA . ASN A 1 97 ? -4.778 11.251 -9.712 1.00 89.75 97 ASN A CA 1
ATOM 722 C C . ASN A 1 97 ? -5.000 10.763 -8.269 1.00 89.75 97 ASN A C 1
ATOM 724 O O . ASN A 1 97 ? -6.078 10.927 -7.686 1.00 89.75 97 ASN A O 1
ATOM 728 N N . LYS A 1 98 ? -3.956 10.148 -7.691 1.00 89.94 98 LYS A N 1
ATOM 729 C CA . LYS A 1 98 ? -4.019 9.627 -6.323 1.00 89.94 98 LYS A CA 1
ATOM 730 C C . LYS A 1 98 ? -3.708 10.640 -5.211 1.00 89.94 98 LYS A C 1
ATOM 732 O O . LYS A 1 98 ? -3.914 10.326 -4.042 1.00 89.94 98 LYS A O 1
ATOM 737 N N . LEU A 1 99 ? -3.272 11.848 -5.556 1.00 92.31 99 LEU A N 1
ATOM 738 C CA . LEU A 1 99 ? -2.865 12.855 -4.579 1.00 92.31 99 LEU A CA 1
ATOM 739 C C . LEU A 1 99 ? -4.076 13.452 -3.865 1.00 92.31 99 LEU A C 1
ATOM 741 O O . LEU A 1 99 ? -5.151 13.600 -4.448 1.00 92.31 99 LEU A O 1
ATOM 745 N N . TRP A 1 100 ? -3.898 13.794 -2.593 1.00 91.25 100 TRP A N 1
ATOM 746 C CA . TRP A 1 100 ? -4.959 14.375 -1.780 1.00 91.25 100 TRP A CA 1
ATOM 747 C C . TRP A 1 100 ? -5.058 15.892 -1.982 1.00 91.25 100 TRP A C 1
ATOM 749 O O . TRP A 1 100 ? -4.083 16.620 -1.796 1.00 91.25 100 TRP A O 1
ATOM 759 N N . ALA A 1 101 ? -6.248 16.373 -2.343 1.00 87.94 101 ALA A N 1
ATOM 760 C CA . ALA A 1 101 ? -6.541 17.800 -2.436 1.00 87.94 101 ALA A CA 1
ATOM 761 C C . ALA A 1 101 ? -6.601 18.449 -1.049 1.00 87.94 101 ALA A C 1
ATOM 763 O O . ALA A 1 101 ? -7.250 17.915 -0.148 1.00 87.94 101 ALA A O 1
ATOM 764 N N . LYS A 1 102 ? -6.074 19.670 -0.897 1.00 77.31 102 LYS A N 1
ATOM 765 C CA . LYS A 1 102 ? -6.211 20.427 0.365 1.00 77.31 102 LYS A CA 1
ATOM 766 C C . LYS A 1 102 ? -7.673 20.694 0.732 1.00 77.31 102 LYS A C 1
ATOM 768 O O . LYS A 1 102 ? -8.045 20.613 1.901 1.00 77.31 102 LYS A O 1
ATOM 773 N N . ALA A 1 103 ? -8.512 20.972 -0.269 1.00 73.38 103 ALA A N 1
ATOM 774 C CA . ALA A 1 103 ? -9.958 21.133 -0.094 1.00 73.38 103 ALA A CA 1
ATOM 775 C C . ALA A 1 103 ? -10.660 19.836 0.361 1.00 73.38 103 ALA A C 1
ATOM 777 O O . ALA A 1 103 ? -11.752 19.892 0.930 1.00 73.38 103 ALA A O 1
ATOM 778 N N . GLY A 1 104 ? -10.011 18.680 0.179 1.00 77.12 104 GLY A N 1
ATOM 779 C CA . GLY A 1 104 ? -10.531 17.369 0.550 1.00 77.12 104 GLY A CA 1
ATOM 780 C C . GLY A 1 104 ? -10.838 17.230 2.040 1.00 77.12 104 GLY A C 1
ATOM 781 O O . GLY A 1 104 ? -11.737 16.468 2.383 1.00 77.12 104 GLY A O 1
ATOM 782 N N . HIS A 1 105 ? -10.178 18.004 2.913 1.00 87.25 105 HIS A N 1
ATOM 783 C CA . HIS A 1 105 ? -10.433 17.981 4.357 1.00 87.25 105 HIS A CA 1
ATOM 784 C C . HIS A 1 105 ? -11.894 18.332 4.682 1.00 87.25 105 HIS A C 1
ATOM 786 O O . HIS A 1 105 ? -12.640 17.490 5.180 1.00 87.25 105 HIS A O 1
ATOM 792 N N . ALA A 1 106 ? -12.321 19.569 4.408 1.00 89.75 106 ALA A N 1
ATOM 793 C CA . ALA A 1 106 ? -13.648 20.049 4.804 1.00 89.75 106 ALA A CA 1
ATOM 794 C C . ALA A 1 106 ? -14.771 19.239 4.135 1.00 89.75 106 ALA A C 1
ATOM 796 O O . ALA A 1 106 ? -15.794 18.927 4.748 1.00 89.75 106 ALA A O 1
ATOM 797 N N . ASP A 1 107 ? -14.556 18.855 2.880 1.00 89.94 107 ASP A N 1
ATOM 798 C CA . ASP A 1 107 ? -15.465 18.014 2.113 1.00 89.94 107 ASP A CA 1
ATOM 799 C C . ASP A 1 107 ? -15.579 16.599 2.690 1.00 89.94 107 ASP A C 1
ATOM 801 O O . ASP A 1 107 ? -16.686 16.062 2.776 1.00 89.94 107 ASP A O 1
ATOM 805 N N . GLY A 1 108 ? -14.457 16.013 3.114 1.00 92.69 108 GLY A N 1
ATOM 806 C CA . GLY A 1 108 ? -14.412 14.719 3.788 1.00 92.69 108 GLY A CA 1
ATOM 807 C C . GLY A 1 108 ? -15.164 14.738 5.112 1.00 92.69 108 GLY A C 1
ATOM 808 O O . GLY A 1 108 ? -16.046 13.907 5.327 1.00 92.69 108 GLY A O 1
ATOM 809 N N . MET A 1 109 ? -14.926 15.758 5.941 1.00 95.00 109 MET A N 1
ATOM 810 C CA . MET A 1 109 ? -15.640 15.937 7.209 1.00 95.00 109 MET A CA 1
ATOM 811 C C . MET A 1 109 ? -17.145 16.110 7.006 1.00 95.00 109 MET A C 1
ATOM 813 O O . MET A 1 109 ? -17.941 15.515 7.730 1.00 95.00 109 MET A O 1
ATOM 817 N N . ARG A 1 110 ? -17.561 16.855 5.977 1.00 94.19 110 ARG A N 1
ATOM 818 C CA . ARG A 1 110 ? -18.979 16.992 5.618 1.00 94.19 110 ARG A CA 1
ATOM 819 C C . ARG A 1 110 ? -19.602 15.654 5.215 1.00 94.19 110 ARG A C 1
ATOM 821 O O . ARG A 1 110 ? -20.735 15.379 5.595 1.00 94.19 110 ARG A O 1
ATOM 828 N N . ARG A 1 111 ? -18.884 14.826 4.446 1.00 95.25 111 ARG A N 1
ATOM 829 C CA . ARG A 1 111 ? -19.357 13.487 4.062 1.00 95.25 111 ARG A CA 1
ATOM 830 C C . ARG A 1 111 ? -19.424 12.550 5.264 1.00 95.25 111 ARG A C 1
ATOM 832 O O . ARG A 1 111 ? -20.421 11.849 5.390 1.00 95.25 111 ARG A O 1
ATOM 839 N N . LEU A 1 112 ? -18.446 12.592 6.174 1.00 96.81 112 LEU A N 1
ATOM 840 C CA . LEU A 1 112 ? -18.455 11.804 7.412 1.00 96.81 112 LEU A CA 1
ATOM 841 C C . LEU A 1 112 ? -19.727 12.040 8.240 1.00 96.81 112 LEU A C 1
ATOM 843 O O . LEU A 1 112 ? -20.294 11.076 8.747 1.00 96.81 112 LEU A O 1
ATOM 847 N N . GLN A 1 113 ? -20.228 13.278 8.319 1.00 96.25 113 GLN A N 1
ATOM 848 C CA . GLN A 1 113 ? -21.469 13.588 9.050 1.00 96.25 113 GLN A CA 1
ATOM 849 C C . GLN A 1 113 ? -22.662 12.726 8.607 1.00 96.25 113 GLN A C 1
ATOM 851 O O . GLN A 1 113 ? -23.477 12.336 9.438 1.00 96.25 113 GLN A O 1
ATOM 856 N N . ALA A 1 114 ? -22.747 12.372 7.320 1.00 96.25 114 ALA A N 1
ATOM 857 C CA . ALA A 1 114 ? -23.819 11.520 6.805 1.00 96.25 114 ALA A CA 1
ATOM 858 C C . ALA A 1 114 ? -23.713 10.057 7.279 1.00 96.25 114 ALA A C 1
ATOM 860 O O . ALA A 1 114 ? -24.720 9.354 7.322 1.00 96.25 114 ALA A O 1
ATOM 861 N N . TYR A 1 115 ? -22.515 9.603 7.655 1.00 97.75 115 TYR A N 1
ATOM 862 C CA . TYR A 1 115 ? -22.261 8.247 8.142 1.00 97.75 115 TYR A CA 1
ATOM 863 C C . TYR A 1 115 ? -22.403 8.120 9.664 1.00 97.75 115 TYR A C 1
ATOM 865 O O . TYR A 1 115 ? -22.618 7.013 10.151 1.00 97.75 115 TYR A O 1
ATOM 873 N N . LEU A 1 116 ? -22.330 9.217 10.429 1.00 97.69 116 LEU A N 1
ATOM 874 C CA . LEU A 1 116 ? -22.368 9.161 11.898 1.00 97.69 116 LEU A CA 1
ATOM 875 C C . LEU A 1 116 ? -23.603 8.462 12.477 1.00 97.69 116 LEU A C 1
ATOM 877 O O . LEU A 1 116 ? -23.408 7.619 13.349 1.00 97.69 116 LEU A O 1
ATOM 881 N N . PRO A 1 117 ? -24.846 8.711 12.009 1.00 97.81 117 PRO A N 1
ATOM 882 C CA . PRO A 1 117 ? -26.008 8.006 12.550 1.00 97.81 117 PRO A CA 1
ATOM 883 C C . PRO A 1 117 ? -25.890 6.488 12.394 1.00 97.81 117 PRO A C 1
ATOM 885 O O . PRO A 1 117 ? -26.270 5.739 13.292 1.00 97.81 117 PRO A O 1
ATOM 888 N N . LEU A 1 118 ? -25.325 6.042 11.266 1.00 98.00 118 LEU A N 1
ATOM 889 C CA . LEU A 1 118 ? -25.077 4.633 11.002 1.00 98.00 118 LEU A CA 1
ATOM 890 C C . LEU A 1 118 ? -23.977 4.093 11.924 1.00 98.00 118 LEU A C 1
ATOM 892 O O . LEU A 1 118 ? -24.197 3.089 12.589 1.00 98.00 118 LEU A O 1
ATOM 896 N N . LEU A 1 119 ? -22.830 4.769 12.031 1.00 98.06 119 LEU A N 1
ATOM 897 C CA . LEU A 1 119 ? -21.743 4.336 12.918 1.00 98.06 119 LEU A CA 1
ATOM 898 C C . LEU A 1 119 ? -22.198 4.254 14.386 1.00 98.06 119 LEU A C 1
ATOM 900 O O . LEU A 1 119 ? -21.903 3.270 15.058 1.00 98.06 119 LEU A O 1
ATOM 904 N N . SER A 1 120 ? -22.981 5.225 14.869 1.00 97.81 120 SER A N 1
ATOM 905 C CA . SER A 1 120 ? -23.558 5.211 16.222 1.00 97.81 120 SER A CA 1
ATOM 906 C C . SER A 1 120 ? -24.551 4.064 16.431 1.00 97.81 120 SER A C 1
ATOM 908 O O . SER A 1 120 ? -24.547 3.440 17.490 1.00 97.81 120 SER A O 1
ATOM 910 N N . ALA A 1 121 ? -25.373 3.733 15.429 1.00 97.88 121 ALA A N 1
ATOM 911 C CA . ALA A 1 121 ? -26.298 2.597 15.502 1.00 97.88 121 ALA A CA 1
ATOM 912 C C . ALA A 1 121 ? -25.586 1.228 15.548 1.00 97.88 121 ALA A C 1
ATOM 914 O O . ALA A 1 121 ? -26.204 0.228 15.926 1.00 97.88 121 ALA A O 1
ATOM 915 N N . TYR A 1 122 ? -24.304 1.185 15.174 1.00 98.12 122 TYR A N 1
ATOM 916 C CA . TYR A 1 122 ? -23.443 -0.002 15.180 1.00 98.12 122 TYR A CA 1
ATOM 917 C C . TYR A 1 122 ? -22.196 0.160 16.054 1.00 98.12 122 TYR A C 1
ATOM 919 O O . TYR A 1 122 ? -21.162 -0.459 15.801 1.00 98.12 122 TYR A O 1
ATOM 927 N N . ALA A 1 123 ? -22.295 0.972 17.109 1.00 96.88 123 ALA A N 1
ATOM 928 C CA . ALA A 1 123 ? -21.195 1.238 18.030 1.00 96.88 123 ALA A CA 1
ATOM 929 C C . ALA A 1 123 ? -20.619 -0.032 18.691 1.00 96.88 123 ALA A C 1
ATOM 931 O O . ALA A 1 123 ? -19.449 -0.052 19.050 1.00 96.88 123 ALA A O 1
ATOM 932 N N . ASP A 1 124 ? -21.411 -1.094 18.835 1.00 96.06 124 ASP A N 1
ATOM 933 C CA . ASP A 1 124 ? -21.002 -2.405 19.355 1.00 96.06 124 ASP A CA 1
ATOM 934 C C . ASP A 1 124 ? -20.062 -3.184 18.418 1.00 96.06 124 ASP A C 1
ATOM 936 O O . ASP A 1 124 ? -19.344 -4.068 18.877 1.00 96.06 124 ASP A O 1
ATOM 940 N N . VAL A 1 125 ? -20.059 -2.860 17.122 1.00 97.38 125 VAL A N 1
ATOM 941 C CA . VAL A 1 125 ? -19.328 -3.603 16.080 1.00 97.38 125 VAL A CA 1
ATOM 942 C C . VAL A 1 125 ? -18.213 -2.775 15.447 1.00 97.38 125 VAL A C 1
ATOM 944 O O . VAL A 1 125 ? -17.166 -3.321 15.089 1.00 97.38 125 VAL A O 1
ATOM 947 N N . VAL A 1 126 ? -18.414 -1.463 15.302 1.00 98.31 126 VAL A N 1
ATOM 948 C CA . VAL A 1 126 ? -17.390 -0.552 14.776 1.00 98.31 126 VAL A CA 1
ATOM 949 C C . VAL A 1 126 ? -16.268 -0.421 15.803 1.00 98.31 126 VAL A C 1
ATOM 951 O O . VAL A 1 126 ? -16.453 0.161 16.869 1.00 98.31 126 VAL A O 1
ATOM 954 N N . ASP A 1 127 ? -15.091 -0.946 15.469 1.00 98.06 127 ASP A N 1
ATOM 955 C CA . ASP A 1 127 ? -13.919 -0.936 16.351 1.00 98.06 127 ASP A CA 1
ATOM 956 C C . ASP A 1 127 ? -12.939 0.186 15.990 1.00 98.06 127 ASP A C 1
ATOM 958 O O . ASP A 1 127 ? -12.404 0.852 16.877 1.00 98.06 127 ASP A O 1
ATOM 962 N N . SER A 1 128 ? -12.690 0.409 14.697 1.00 98.50 128 SER A N 1
ATOM 963 C CA . SER A 1 128 ? -11.738 1.425 14.237 1.00 98.50 128 SER A CA 1
ATOM 964 C C . SER A 1 128 ? -12.170 2.074 12.927 1.00 98.50 128 SER A C 1
ATOM 966 O O . SER A 1 128 ? -12.863 1.459 12.118 1.00 98.50 128 SER A O 1
ATOM 968 N N . VAL A 1 129 ? -11.681 3.287 12.683 1.00 98.56 129 VAL A N 1
ATOM 969 C CA . VAL A 1 129 ? -11.738 3.967 11.389 1.00 98.56 129 VAL A CA 1
ATOM 970 C C . VAL A 1 129 ? -10.334 4.261 10.868 1.00 98.56 129 VAL A C 1
ATOM 972 O O . VAL A 1 129 ? -9.439 4.612 11.634 1.00 98.56 129 VAL A O 1
ATOM 975 N N . PHE A 1 130 ? -10.140 4.153 9.560 1.00 97.94 130 PHE A N 1
ATOM 976 C CA . PHE A 1 130 ? -8.920 4.566 8.861 1.00 97.94 130 PHE A CA 1
ATOM 977 C C . PHE A 1 130 ? -9.267 5.737 7.949 1.00 97.94 130 PHE A C 1
ATOM 979 O O . PHE A 1 130 ? -10.368 5.784 7.415 1.00 97.94 130 PHE A O 1
ATOM 986 N N . LEU A 1 131 ? -8.403 6.750 7.858 1.00 95.81 131 LEU A N 1
ATOM 987 C CA . LEU A 1 131 ? -8.823 8.042 7.297 1.00 95.81 131 LEU A CA 1
ATOM 988 C C . LEU A 1 131 ? -8.448 8.189 5.831 1.00 95.81 131 LEU A C 1
ATOM 990 O O . LEU A 1 131 ? -9.280 8.557 5.012 1.00 95.81 131 LEU A O 1
ATOM 994 N N . ILE A 1 132 ? -7.177 7.962 5.518 1.00 93.75 132 ILE A N 1
ATOM 995 C CA . ILE A 1 132 ? -6.632 8.055 4.167 1.00 93.75 132 ILE A CA 1
ATOM 996 C C . ILE A 1 132 ? -5.626 6.922 4.034 1.00 93.75 132 ILE A C 1
ATOM 998 O O . ILE A 1 132 ? -4.654 6.884 4.789 1.00 93.75 132 ILE A O 1
ATOM 1002 N N . ASP A 1 133 ? -5.861 6.033 3.075 1.00 91.06 133 ASP A N 1
ATOM 1003 C CA . ASP A 1 133 ? -4.925 4.971 2.726 1.00 91.06 133 ASP A CA 1
ATOM 1004 C C . ASP A 1 133 ? -3.615 5.547 2.159 1.00 91.06 133 ASP A C 1
ATOM 1006 O O . ASP A 1 133 ? -3.623 6.514 1.383 1.00 91.06 133 ASP A O 1
ATOM 1010 N N . GLU A 1 134 ? -2.490 4.973 2.586 1.00 95.00 134 GLU A N 1
ATOM 1011 C CA . GLU A 1 134 ? -1.125 5.342 2.193 1.00 95.00 134 GLU A CA 1
ATOM 1012 C C . GLU A 1 134 ? -0.884 6.870 2.147 1.00 95.00 134 GLU A C 1
ATOM 1014 O O . GLU A 1 134 ? -0.469 7.417 1.117 1.00 95.00 134 GLU A O 1
ATOM 1019 N N . PRO A 1 135 ? -1.136 7.618 3.241 1.00 96.19 135 PRO A N 1
ATOM 1020 C CA . PRO A 1 135 ? -1.262 9.073 3.180 1.00 96.19 135 PRO A CA 1
ATOM 1021 C C . PRO A 1 135 ? 0.019 9.748 2.687 1.00 96.19 135 PRO A C 1
ATOM 1023 O O . PRO A 1 135 ? -0.041 10.702 1.916 1.00 96.19 135 PRO A O 1
ATOM 1026 N N . TYR A 1 136 ? 1.185 9.231 3.081 1.00 97.69 136 TYR A N 1
ATOM 1027 C CA . TYR A 1 136 ? 2.473 9.835 2.737 1.00 97.69 136 TYR A CA 1
ATOM 1028 C C . TYR A 1 136 ? 2.842 9.609 1.273 1.00 97.69 136 TYR A C 1
ATOM 1030 O O . TYR A 1 136 ? 3.357 10.525 0.632 1.00 97.69 136 TYR A O 1
ATOM 1038 N N . LEU A 1 137 ? 2.507 8.436 0.725 1.00 96.50 137 LEU A N 1
ATOM 1039 C CA . LEU A 1 137 ? 2.617 8.179 -0.709 1.00 96.50 137 LEU A CA 1
ATOM 1040 C C . LEU A 1 137 ? 1.745 9.173 -1.484 1.00 96.50 137 LEU A C 1
ATOM 1042 O O . LEU A 1 137 ? 2.192 9.756 -2.464 1.00 96.50 137 LEU A O 1
ATOM 1046 N N . ASN A 1 138 ? 0.540 9.437 -0.973 1.00 95.56 138 ASN A N 1
ATOM 1047 C CA . ASN A 1 138 ? -0.460 10.323 -1.568 1.00 95.56 138 ASN A CA 1
ATOM 1048 C C . ASN A 1 138 ? -0.280 11.820 -1.215 1.00 95.56 138 ASN A C 1
ATOM 1050 O O . ASN A 1 138 ? -1.194 12.622 -1.432 1.00 95.56 138 ASN A O 1
ATOM 1054 N N . GLY A 1 139 ? 0.891 12.206 -0.694 1.00 95.38 139 GLY A N 1
ATOM 1055 C CA . GLY A 1 139 ? 1.289 13.601 -0.456 1.00 95.38 139 GLY A CA 1
ATOM 1056 C C . GLY A 1 139 ? 0.686 14.275 0.779 1.00 95.38 139 GLY A C 1
ATOM 1057 O O . GLY A 1 139 ? 0.859 15.478 0.980 1.00 95.38 139 GLY A O 1
ATOM 1058 N N . VAL A 1 140 ? 0.001 13.524 1.640 1.00 95.94 140 VAL A N 1
ATOM 1059 C CA . VAL A 1 140 ? -0.516 14.030 2.914 1.00 95.94 140 VAL A CA 1
ATOM 1060 C C . VAL A 1 140 ? 0.627 14.083 3.922 1.00 95.94 140 VAL A C 1
ATOM 1062 O O . VAL A 1 140 ? 1.256 13.071 4.222 1.00 95.94 140 VAL A O 1
ATOM 1065 N N . SER A 1 141 ? 0.904 15.265 4.469 1.00 95.94 141 SER A N 1
ATOM 1066 C CA . SER A 1 141 ? 1.941 15.415 5.490 1.00 95.94 141 SER A CA 1
ATOM 1067 C C . SER A 1 141 ? 1.516 14.836 6.837 1.00 95.94 141 SER A C 1
ATOM 1069 O O . SER A 1 141 ? 0.326 14.728 7.145 1.00 95.94 141 SER A O 1
ATOM 1071 N N . ARG A 1 142 ? 2.500 14.559 7.701 1.00 96.50 142 ARG A N 1
ATOM 1072 C CA . ARG A 1 142 ? 2.260 14.160 9.096 1.00 96.50 142 ARG A CA 1
ATOM 1073 C C . ARG A 1 142 ? 1.321 15.126 9.821 1.00 96.50 142 ARG A C 1
ATOM 1075 O O . ARG A 1 142 ? 0.415 14.688 10.522 1.00 96.50 142 ARG A O 1
ATOM 1082 N N . GLN A 1 143 ? 1.534 16.435 9.657 1.00 96.38 143 GLN A N 1
ATOM 1083 C CA . GLN A 1 143 ? 0.714 17.465 10.302 1.00 96.38 143 GLN A CA 1
ATOM 1084 C C . GLN A 1 143 ? -0.706 17.505 9.730 1.00 96.38 143 GLN A C 1
ATOM 1086 O O . GLN A 1 143 ? -1.656 17.657 10.491 1.00 96.38 143 GLN A O 1
ATOM 1091 N N . ALA A 1 144 ? -0.859 17.354 8.410 1.00 95.31 144 ALA A N 1
ATOM 1092 C CA . ALA A 1 144 ? -2.172 17.339 7.773 1.00 95.31 144 ALA A CA 1
ATOM 1093 C C . ALA A 1 144 ? -2.999 16.126 8.223 1.00 95.31 144 ALA A C 1
ATOM 1095 O O . ALA A 1 144 ? -4.171 16.281 8.560 1.00 95.31 144 ALA A O 1
ATOM 1096 N N . TYR A 1 145 ? -2.376 14.945 8.302 1.00 96.12 145 TYR A N 1
ATOM 1097 C CA . TYR A 1 145 ? -3.038 13.747 8.816 1.00 96.12 145 TYR A CA 1
ATOM 1098 C C . TYR A 1 145 ? -3.419 13.898 10.293 1.00 96.12 145 TYR A C 1
ATOM 1100 O O . TYR A 1 145 ? -4.537 13.571 10.669 1.00 96.12 145 TYR A O 1
ATOM 1108 N N . ALA A 1 146 ? -2.517 14.434 11.122 1.00 96.62 146 ALA A N 1
ATOM 1109 C CA . ALA A 1 146 ? -2.782 14.671 12.541 1.00 96.62 146 ALA A CA 1
ATOM 1110 C C . ALA A 1 146 ? -3.949 15.648 12.771 1.00 96.62 146 ALA A C 1
ATOM 1112 O O . ALA A 1 146 ? -4.782 15.415 13.642 1.00 96.62 146 ALA A O 1
ATOM 1113 N N . ALA A 1 147 ? -4.034 16.718 11.972 1.00 95.88 147 ALA A N 1
ATOM 1114 C CA . ALA A 1 147 ? -5.155 17.654 12.027 1.00 95.88 147 ALA A CA 1
ATOM 1115 C C . ALA A 1 147 ? -6.481 16.961 11.674 1.00 95.88 147 ALA A C 1
ATOM 1117 O O . ALA A 1 147 ? -7.440 17.060 12.432 1.00 95.88 147 ALA A O 1
ATOM 1118 N N . LEU A 1 148 ? -6.508 16.189 10.579 1.00 95.94 148 LEU A N 1
ATOM 1119 C CA . LEU A 1 148 ? -7.689 15.417 10.188 1.00 95.94 148 LEU A CA 1
ATOM 1120 C C . LEU A 1 148 ? -8.087 14.393 11.264 1.00 95.94 148 LEU A C 1
ATOM 1122 O O . LEU A 1 148 ? -9.264 14.263 11.582 1.00 95.94 148 LEU A O 1
ATOM 1126 N N . ALA A 1 149 ? -7.119 13.688 11.855 1.00 97.19 149 ALA A N 1
ATOM 1127 C CA . ALA A 1 149 ? -7.372 12.745 12.940 1.00 97.19 149 ALA A CA 1
ATOM 1128 C C . ALA A 1 149 ? -7.976 13.432 14.174 1.00 97.19 149 ALA A C 1
ATOM 1130 O O . ALA A 1 149 ? -8.908 12.894 14.769 1.00 97.19 149 ALA A O 1
ATOM 1131 N N . GLY A 1 150 ? -7.506 14.633 14.523 1.00 97.88 150 GLY A N 1
ATOM 1132 C CA . GLY A 1 150 ? -8.086 15.447 15.594 1.00 97.88 150 GLY A CA 1
ATOM 1133 C C . GLY A 1 150 ? -9.548 15.822 15.333 1.00 97.88 150 GLY A C 1
ATOM 1134 O O . GLY A 1 150 ? -10.400 15.612 16.198 1.00 97.88 150 GLY A O 1
ATOM 1135 N N . ASP A 1 151 ? -9.857 16.296 14.126 1.00 97.69 151 ASP A N 1
ATOM 1136 C CA . ASP A 1 151 ? -11.217 16.698 13.746 1.00 97.69 151 ASP A CA 1
ATOM 1137 C C . ASP A 1 151 ? -12.174 15.492 13.668 1.00 97.69 151 ASP A C 1
ATOM 1139 O O . ASP A 1 151 ? -13.330 15.560 14.108 1.00 97.69 151 ASP A O 1
ATOM 1143 N N . VAL A 1 152 ? -11.689 14.344 13.178 1.00 98.06 152 VAL A N 1
ATOM 1144 C CA . VAL A 1 152 ? -12.436 13.077 13.191 1.00 98.06 152 VAL A CA 1
ATOM 1145 C C . VAL A 1 152 ? -12.665 12.592 14.620 1.00 98.06 152 VAL A C 1
ATOM 1147 O O . VAL A 1 152 ? -13.795 12.233 14.947 1.00 98.06 152 VAL A O 1
ATOM 1150 N N . ARG A 1 153 ? -11.654 12.635 15.497 1.00 98.44 153 ARG A N 1
ATOM 1151 C CA . ARG A 1 153 ? -11.795 12.271 16.917 1.00 98.44 153 ARG A CA 1
ATOM 1152 C C . ARG A 1 153 ? -12.876 13.104 17.597 1.00 98.44 153 ARG A C 1
ATOM 1154 O O . ARG A 1 153 ? -13.786 12.535 18.195 1.00 98.44 153 ARG A O 1
ATOM 1161 N N . GLN A 1 154 ? -12.834 14.429 17.444 1.00 98.31 154 GLN A N 1
ATOM 1162 C CA . GLN A 1 154 ? -13.852 15.323 18.002 1.00 98.31 154 GLN A CA 1
ATOM 1163 C C . GLN A 1 154 ? -15.255 14.986 17.476 1.00 98.31 154 GLN A C 1
ATOM 1165 O O . GLN A 1 154 ? -16.230 14.987 18.230 1.00 98.31 154 GLN A O 1
ATOM 1170 N N . THR A 1 155 ? -15.355 14.673 16.184 1.00 98.00 155 THR A N 1
ATOM 1171 C CA . THR A 1 155 ? -16.618 14.305 15.538 1.00 98.00 155 THR A CA 1
ATOM 1172 C C . THR A 1 155 ? -17.177 12.986 16.082 1.00 98.00 155 THR A C 1
ATOM 1174 O O . THR A 1 155 ? -18.361 12.909 16.409 1.00 98.00 155 THR A O 1
ATOM 1177 N N . LEU A 1 156 ? -16.333 11.962 16.225 1.00 98.38 156 LEU A N 1
ATOM 1178 C CA . LEU A 1 156 ? -16.709 10.671 16.803 1.00 98.38 156 LEU A CA 1
ATOM 1179 C C . LEU A 1 156 ? -17.086 10.806 18.288 1.00 98.38 156 LEU A C 1
ATOM 1181 O O . LEU A 1 156 ? -18.087 10.238 18.720 1.00 98.38 156 LEU A O 1
ATOM 1185 N N . ASP A 1 157 ? -16.348 11.602 19.067 1.00 98.25 157 ASP A N 1
ATOM 1186 C CA . ASP A 1 157 ? -16.661 11.866 20.480 1.00 98.25 157 ASP A CA 1
ATOM 1187 C C . ASP A 1 157 ? -18.024 12.533 20.653 1.00 98.25 157 ASP A C 1
ATOM 1189 O O . ASP A 1 157 ? -18.816 12.113 21.500 1.00 98.25 157 ASP A O 1
ATOM 1193 N N . GLY A 1 158 ? -18.328 13.530 19.817 1.00 97.56 158 GLY A N 1
ATOM 1194 C CA . GLY A 1 158 ? -19.634 14.191 19.797 1.00 97.56 158 GLY A CA 1
ATOM 1195 C C . GLY A 1 158 ? -20.794 13.247 19.463 1.00 97.56 158 GLY A C 1
ATOM 1196 O O . GLY A 1 158 ? -21.926 13.510 19.864 1.00 97.56 158 GLY A O 1
ATOM 1197 N N . ALA A 1 159 ? -20.514 12.133 18.781 1.00 97.31 159 ALA A N 1
ATOM 1198 C CA . ALA A 1 159 ? -21.477 11.091 18.426 1.00 97.31 159 ALA A CA 1
ATOM 1199 C C . ALA A 1 159 ? -21.509 9.904 19.415 1.00 97.31 159 ALA A C 1
ATOM 1201 O O . ALA A 1 159 ? -22.194 8.912 19.152 1.00 97.31 159 ALA A O 1
ATOM 1202 N N . GLY A 1 160 ? -20.780 9.980 20.538 1.00 97.50 160 GLY A N 1
ATOM 1203 C CA . GLY A 1 160 ? -20.720 8.905 21.536 1.00 97.50 160 GLY A CA 1
ATOM 1204 C C . GLY A 1 160 ? -19.873 7.698 21.116 1.00 97.50 160 GLY A C 1
ATOM 1205 O O . GLY A 1 160 ? -20.108 6.592 21.592 1.00 97.50 160 GLY A O 1
ATOM 1206 N N . LEU A 1 161 ? -18.918 7.894 20.203 1.00 98.19 161 LEU A N 1
ATOM 1207 C CA . LEU A 1 161 ? -18.045 6.854 19.649 1.00 98.19 161 LEU A CA 1
ATOM 1208 C C . LEU A 1 161 ? -16.610 6.967 20.193 1.00 98.19 161 LEU A C 1
ATOM 1210 O O . LEU A 1 161 ? -15.641 6.788 19.453 1.00 98.19 161 LEU A O 1
ATOM 1214 N N . GLN A 1 162 ? -16.446 7.298 21.480 1.00 97.62 162 GLN A N 1
ATOM 1215 C CA . GLN A 1 162 ? -15.132 7.504 22.119 1.00 97.62 162 GLN A CA 1
ATOM 1216 C C . GLN A 1 162 ? -14.229 6.265 22.048 1.00 97.62 162 GLN A C 1
ATOM 1218 O O . GLN A 1 162 ? -13.008 6.384 22.055 1.00 97.62 162 GLN A O 1
ATOM 1223 N N . HIS A 1 163 ? -14.822 5.072 21.984 1.00 97.25 163 HIS A N 1
ATOM 1224 C CA . HIS A 1 163 ? -14.108 3.798 21.911 1.00 97.25 163 HIS A CA 1
ATOM 1225 C C . HIS A 1 163 ? -13.595 3.458 20.508 1.00 97.25 163 HIS A C 1
ATOM 1227 O O . HIS A 1 163 ? -12.706 2.615 20.394 1.00 97.25 163 HIS A O 1
ATOM 1233 N N . VAL A 1 164 ? -14.142 4.083 19.458 1.00 98.31 164 VAL A N 1
ATOM 1234 C CA . VAL A 1 164 ? -13.724 3.835 18.072 1.00 98.31 164 VAL A CA 1
ATOM 1235 C C . VAL A 1 164 ? -12.333 4.414 17.866 1.00 98.31 164 VAL A C 1
ATOM 1237 O O . VAL A 1 164 ? -12.132 5.617 18.022 1.00 98.31 164 VAL A O 1
ATOM 1240 N N . LYS A 1 165 ? -11.382 3.559 17.503 1.00 98.25 165 LYS A N 1
ATOM 1241 C CA . LYS A 1 165 ? -9.974 3.919 17.307 1.00 98.25 165 LYS A CA 1
ATOM 1242 C C . LYS A 1 165 ? -9.723 4.548 15.942 1.00 98.25 165 LYS A C 1
ATOM 1244 O O . LYS A 1 165 ? -10.427 4.249 14.982 1.00 98.25 165 LYS A O 1
ATOM 1249 N N . ILE A 1 166 ? -8.681 5.362 15.825 1.00 98.50 166 ILE A N 1
ATOM 1250 C CA . ILE A 1 166 ? -8.248 5.964 14.559 1.00 98.50 166 ILE A CA 1
ATOM 1251 C C . ILE A 1 166 ? -6.951 5.303 14.101 1.00 98.50 166 ILE A C 1
ATOM 1253 O O . ILE A 1 166 ? -5.978 5.231 14.846 1.00 98.50 166 ILE A O 1
ATOM 1257 N N . GLY A 1 167 ? -6.918 4.821 12.865 1.00 97.88 167 GLY A N 1
ATOM 1258 C CA . GLY A 1 167 ? -5.754 4.165 12.287 1.00 97.88 167 GLY A CA 1
ATOM 1259 C C . GLY A 1 167 ? -5.134 4.911 11.119 1.00 97.88 167 GLY A C 1
ATOM 1260 O O . GLY A 1 167 ? -5.766 5.760 10.490 1.00 97.88 167 GLY A O 1
ATOM 1261 N N . VAL A 1 168 ? -3.883 4.565 10.820 1.00 97.69 168 VAL A N 1
ATOM 1262 C CA . VAL A 1 168 ? -3.157 4.954 9.605 1.00 97.69 168 VAL A CA 1
ATOM 1263 C C . VAL A 1 168 ? -2.522 3.721 8.960 1.00 97.69 168 VAL A C 1
ATOM 1265 O O . VAL A 1 168 ? -1.992 2.865 9.667 1.00 97.69 168 VAL A O 1
ATOM 1268 N N . ILE A 1 169 ? -2.579 3.628 7.629 1.00 97.25 169 ILE A N 1
ATOM 1269 C CA . ILE A 1 169 ? -1.931 2.572 6.836 1.00 97.25 169 ILE A CA 1
ATOM 1270 C C . ILE A 1 169 ? -0.846 3.226 5.983 1.00 97.25 169 ILE A C 1
ATOM 1272 O O . ILE A 1 169 ? -1.140 4.086 5.159 1.00 97.25 169 ILE A O 1
ATOM 1276 N N . PHE A 1 170 ? 0.414 2.860 6.197 1.00 97.56 170 PHE A N 1
ATOM 1277 C CA . PHE A 1 170 ? 1.538 3.328 5.389 1.00 97.56 170 PHE A CA 1
ATOM 1278 C C . PHE A 1 170 ? 1.883 2.338 4.282 1.00 97.56 170 PHE A C 1
ATOM 1280 O O . PHE A 1 170 ? 2.000 1.149 4.551 1.00 97.56 170 PHE A O 1
ATOM 1287 N N . SER A 1 171 ? 2.193 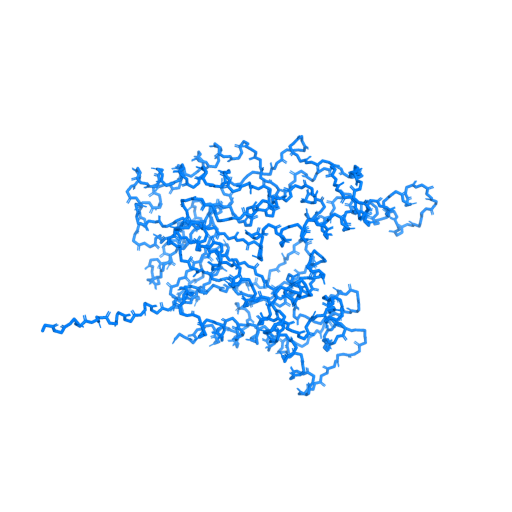2.847 3.089 1.00 95.31 171 SER A N 1
ATOM 1288 C CA . SER A 1 171 ? 2.897 2.053 2.080 1.00 95.31 171 SER A CA 1
ATOM 1289 C C . SER A 1 171 ? 4.317 1.771 2.570 1.00 95.31 171 SER A C 1
ATOM 1291 O O . SER A 1 171 ? 5.089 2.699 2.832 1.00 95.31 171 SER A O 1
ATOM 1293 N N . SER A 1 172 ? 4.645 0.497 2.774 1.00 95.31 172 SER A N 1
ATOM 1294 C CA . SER A 1 172 ? 5.933 0.022 3.290 1.00 95.31 172 SER A CA 1
ATOM 1295 C C . SER A 1 172 ? 6.430 0.830 4.506 1.00 95.31 172 SER A C 1
ATOM 1297 O O . SER A 1 172 ? 5.679 1.120 5.437 1.00 95.31 172 SER A O 1
ATOM 1299 N N . ALA A 1 173 ? 7.710 1.218 4.515 1.00 97.12 173 ALA A N 1
ATOM 1300 C CA . ALA A 1 173 ? 8.319 2.011 5.574 1.00 97.12 173 ALA A CA 1
ATOM 1301 C C . ALA A 1 173 ? 8.266 3.529 5.304 1.00 97.12 173 ALA A C 1
ATOM 1303 O O . ALA A 1 173 ? 9.155 4.249 5.749 1.00 97.12 173 ALA A O 1
ATOM 1304 N N . LEU A 1 174 ? 7.261 4.058 4.586 1.00 97.62 174 LEU A N 1
ATOM 1305 C CA . LEU A 1 174 ? 7.190 5.501 4.272 1.00 97.62 174 LEU A CA 1
ATOM 1306 C C . LEU A 1 174 ? 7.084 6.411 5.508 1.00 97.62 174 LEU A C 1
ATOM 1308 O O . LEU A 1 174 ? 7.398 7.598 5.429 1.00 97.62 174 LEU A O 1
ATOM 1312 N N . PHE A 1 175 ? 6.699 5.882 6.670 1.00 97.25 175 PHE A N 1
ATOM 1313 C CA . PHE A 1 175 ? 6.808 6.611 7.937 1.00 97.25 175 PHE A CA 1
ATOM 1314 C C . PHE A 1 175 ? 8.270 6.900 8.337 1.00 97.25 175 PHE A C 1
ATOM 1316 O O . PHE A 1 175 ? 8.514 7.724 9.215 1.00 97.25 175 PHE A O 1
ATOM 1323 N N . ASN A 1 176 ? 9.260 6.256 7.719 1.00 98.19 176 ASN A N 1
ATOM 1324 C CA . ASN A 1 176 ? 10.672 6.579 7.865 1.00 98.19 176 ASN A CA 1
ATOM 1325 C C . ASN A 1 176 ? 11.110 7.544 6.749 1.00 98.19 176 ASN A C 1
ATOM 1327 O O . ASN A 1 176 ? 10.938 7.260 5.566 1.00 98.19 176 ASN A O 1
ATOM 1331 N N . ALA A 1 177 ? 11.700 8.682 7.124 1.00 98.00 177 ALA A N 1
ATOM 1332 C CA . ALA A 1 177 ? 12.063 9.736 6.176 1.00 98.00 177 ALA A CA 1
ATOM 1333 C C . ALA A 1 177 ? 13.096 9.280 5.127 1.00 98.00 177 ALA A C 1
ATOM 1335 O O . ALA A 1 177 ? 12.947 9.585 3.945 1.00 98.00 177 ALA A O 1
ATOM 1336 N N . ASP A 1 178 ? 14.110 8.512 5.531 1.00 97.94 178 ASP A N 1
ATOM 1337 C CA . ASP A 1 178 ? 15.167 8.045 4.626 1.00 97.94 178 ASP A CA 1
ATOM 1338 C C . ASP A 1 178 ? 14.632 7.021 3.616 1.00 97.94 178 ASP A C 1
ATOM 1340 O O . ASP A 1 178 ? 14.992 7.058 2.435 1.00 97.94 178 ASP A O 1
ATOM 1344 N N . PHE A 1 179 ? 13.736 6.133 4.060 1.00 98.06 179 PHE A N 1
ATOM 1345 C CA . PHE A 1 179 ? 13.034 5.209 3.170 1.00 98.06 179 PHE A CA 1
ATOM 1346 C C . PHE A 1 179 ? 12.087 5.958 2.225 1.00 98.06 179 PHE A C 1
ATOM 1348 O O . PHE A 1 179 ? 12.075 5.698 1.026 1.00 98.06 179 PHE A O 1
ATOM 1355 N N . ALA A 1 180 ? 11.347 6.956 2.713 1.00 98.06 180 ALA A N 1
ATOM 1356 C CA . ALA A 1 180 ? 10.488 7.773 1.859 1.00 98.06 180 ALA A CA 1
ATOM 1357 C C . ALA A 1 180 ? 11.275 8.532 0.780 1.00 98.06 180 ALA A C 1
ATOM 1359 O O . ALA A 1 180 ? 10.829 8.626 -0.363 1.00 98.06 180 ALA A O 1
ATOM 1360 N N . GLN A 1 181 ? 12.478 9.013 1.102 1.00 97.31 181 GLN A N 1
ATOM 1361 C CA . GLN A 1 181 ? 13.382 9.595 0.110 1.00 97.31 181 GLN A CA 1
ATOM 1362 C C . GLN A 1 181 ? 13.876 8.567 -0.915 1.00 97.31 181 GLN A C 1
ATOM 1364 O O . GLN A 1 181 ? 14.052 8.928 -2.077 1.00 97.31 181 GLN A O 1
ATOM 1369 N N . LEU A 1 182 ? 14.099 7.306 -0.522 1.00 97.00 182 LEU A N 1
ATOM 1370 C CA . LEU A 1 182 ? 14.421 6.229 -1.464 1.00 97.00 182 LEU A CA 1
ATOM 1371 C C . LEU A 1 182 ? 13.293 6.042 -2.483 1.00 97.00 182 LEU A C 1
ATOM 1373 O O . LEU A 1 182 ? 13.551 6.131 -3.682 1.00 97.00 182 LEU A O 1
ATOM 1377 N N . ILE A 1 183 ? 12.058 5.862 -2.009 1.00 97.56 183 ILE A N 1
ATOM 1378 C CA . ILE A 1 183 ? 10.883 5.689 -2.874 1.00 97.56 183 ILE A CA 1
ATOM 1379 C C . ILE A 1 183 ? 10.701 6.902 -3.794 1.00 97.56 183 ILE A C 1
ATOM 1381 O O . ILE A 1 183 ? 10.523 6.748 -4.999 1.00 97.56 183 ILE A O 1
ATOM 1385 N N . GLN A 1 184 ? 10.834 8.122 -3.265 1.00 96.94 184 GLN A N 1
ATOM 1386 C CA . GLN A 1 184 ? 10.744 9.356 -4.050 1.00 96.94 184 GLN A CA 1
ATOM 1387 C C . GLN A 1 184 ? 11.833 9.463 -5.133 1.00 96.94 184 GLN A C 1
ATOM 1389 O O . GLN A 1 184 ? 11.543 9.954 -6.225 1.00 96.94 184 GLN A O 1
ATOM 1394 N N . ARG A 1 185 ? 13.067 9.003 -4.878 1.00 96.75 185 ARG A N 1
ATOM 1395 C CA . ARG A 1 185 ? 14.130 8.966 -5.901 1.00 96.75 185 ARG A CA 1
ATOM 1396 C C . ARG A 1 185 ? 13.804 7.985 -7.023 1.00 96.75 185 ARG A C 1
ATOM 1398 O O . ARG A 1 185 ? 13.942 8.346 -8.187 1.00 96.75 185 ARG A O 1
ATOM 1405 N N . HIS A 1 186 ? 13.336 6.782 -6.698 1.00 96.94 186 HIS A N 1
ATOM 1406 C CA . HIS A 1 186 ? 12.981 5.795 -7.723 1.00 96.94 186 HIS A CA 1
ATOM 1407 C C . HIS A 1 186 ? 11.708 6.175 -8.490 1.00 96.94 186 HIS A C 1
ATOM 1409 O O . HIS A 1 186 ? 11.647 5.986 -9.702 1.00 96.94 186 HIS A O 1
ATOM 1415 N N . ALA A 1 187 ? 10.735 6.816 -7.836 1.00 97.12 187 ALA A N 1
ATOM 1416 C CA . ALA A 1 187 ? 9.586 7.412 -8.519 1.00 97.12 187 ALA A CA 1
ATOM 1417 C C . ALA A 1 187 ? 10.019 8.513 -9.506 1.00 97.12 187 ALA A C 1
ATOM 1419 O O . ALA A 1 187 ? 9.492 8.596 -10.613 1.00 97.12 187 ALA A O 1
ATOM 1420 N N . ALA A 1 188 ? 11.003 9.338 -9.136 1.00 97.06 188 ALA A N 1
ATOM 1421 C CA . ALA A 1 188 ? 11.568 10.340 -10.034 1.00 97.06 188 ALA A CA 1
ATOM 1422 C C . ALA A 1 188 ? 12.326 9.712 -11.215 1.00 97.06 188 ALA A C 1
ATOM 1424 O O . ALA A 1 188 ? 12.128 10.146 -12.345 1.00 97.06 188 ALA A O 1
ATOM 1425 N N . ALA A 1 189 ? 13.120 8.661 -10.985 1.00 95.88 189 ALA A N 1
ATOM 1426 C CA . ALA A 1 189 ? 13.810 7.930 -12.051 1.00 95.88 189 ALA A CA 1
ATOM 1427 C C . ALA A 1 189 ? 12.829 7.278 -13.046 1.00 95.88 189 ALA A C 1
ATOM 1429 O O . ALA A 1 189 ? 13.058 7.305 -14.255 1.00 95.88 189 ALA A O 1
ATOM 1430 N N . TYR A 1 190 ? 11.704 6.747 -12.553 1.00 95.31 190 TYR A N 1
ATOM 1431 C CA . TYR A 1 190 ? 10.611 6.248 -13.390 1.00 95.31 190 TYR A CA 1
ATOM 1432 C C . TYR A 1 190 ? 10.036 7.347 -14.300 1.00 95.31 190 TYR A C 1
ATOM 1434 O O . TYR A 1 190 ? 9.878 7.143 -15.504 1.00 95.31 190 TYR A O 1
ATOM 1442 N N . VAL A 1 191 ? 9.763 8.533 -13.744 1.00 96.69 191 VAL A N 1
ATOM 1443 C CA . VAL A 1 191 ? 9.269 9.681 -14.524 1.00 96.69 191 VAL A CA 1
ATOM 1444 C C . VAL A 1 191 ? 10.304 10.171 -15.527 1.00 96.69 191 VAL A C 1
ATOM 1446 O O . VAL A 1 191 ? 9.952 10.426 -16.674 1.00 96.69 191 VAL A O 1
ATOM 1449 N N . GLU A 1 192 ? 11.571 10.245 -15.128 1.00 96.44 192 GLU A N 1
ATOM 1450 C CA . GLU A 1 192 ? 12.676 10.637 -16.000 1.00 96.44 192 GLU A CA 1
ATOM 1451 C C . GLU A 1 192 ? 12.778 9.732 -17.233 1.00 96.44 192 GLU A C 1
ATOM 1453 O O . GLU A 1 192 ? 12.914 10.226 -18.352 1.00 96.44 192 GLU A O 1
ATOM 1458 N N . ALA A 1 193 ? 12.652 8.414 -17.052 1.00 95.25 193 ALA A N 1
ATOM 1459 C CA . ALA A 1 193 ? 12.660 7.463 -18.160 1.00 95.25 193 ALA A CA 1
ATOM 1460 C C . ALA A 1 193 ? 11.489 7.692 -19.133 1.00 95.25 193 ALA A C 1
ATOM 1462 O O . ALA A 1 193 ? 11.693 7.691 -20.347 1.00 95.25 193 ALA A O 1
ATOM 1463 N N . ILE A 1 194 ? 10.281 7.936 -18.610 1.00 95.81 194 ILE A N 1
ATOM 1464 C CA . ILE A 1 194 ? 9.096 8.223 -19.432 1.00 95.81 194 ILE A CA 1
ATOM 1465 C C . ILE A 1 194 ? 9.249 9.541 -20.184 1.00 95.81 194 ILE A C 1
ATOM 1467 O O . ILE A 1 194 ? 8.982 9.587 -21.381 1.00 95.81 194 ILE A O 1
ATOM 1471 N N . ASP A 1 195 ? 9.668 10.603 -19.501 1.00 96.62 195 ASP A N 1
ATOM 1472 C CA . ASP A 1 195 ? 9.811 11.932 -20.093 1.00 96.62 195 ASP A CA 1
ATOM 1473 C C . ASP A 1 195 ? 10.852 11.934 -21.216 1.00 96.62 195 ASP A C 1
ATOM 1475 O O . ASP A 1 195 ? 10.602 12.483 -22.290 1.00 96.62 195 ASP A O 1
ATOM 1479 N N . ASN A 1 196 ? 11.995 11.278 -20.994 1.00 95.31 196 ASN A N 1
ATOM 1480 C CA . ASN A 1 196 ? 13.051 11.157 -21.997 1.00 95.31 196 ASN A CA 1
ATOM 1481 C C . ASN A 1 196 ? 12.566 10.400 -23.239 1.00 95.31 196 ASN A C 1
ATOM 1483 O O . ASN A 1 196 ? 12.819 10.838 -24.361 1.00 95.31 196 ASN A O 1
ATOM 1487 N N . GLU A 1 197 ? 11.846 9.291 -23.054 1.00 95.50 197 GLU A N 1
ATOM 1488 C CA . GLU A 1 197 ? 11.300 8.515 -24.169 1.00 95.50 197 GLU A CA 1
ATOM 1489 C C . GLU A 1 197 ? 10.191 9.282 -24.908 1.00 95.50 197 GLU A C 1
ATOM 1491 O O . GLU A 1 197 ? 10.169 9.327 -26.139 1.00 95.50 197 GLU A O 1
ATOM 1496 N N . TYR A 1 198 ? 9.314 9.968 -24.170 1.00 96.00 198 TYR A N 1
ATOM 1497 C CA . TYR A 1 198 ? 8.251 10.803 -24.729 1.00 96.00 198 TYR A CA 1
ATOM 1498 C C . TYR A 1 198 ? 8.800 11.939 -25.603 1.00 96.00 198 TYR A C 1
ATOM 1500 O O . TYR A 1 198 ? 8.254 12.210 -26.678 1.00 96.00 198 TYR A O 1
ATOM 1508 N N . LEU A 1 199 ? 9.884 12.588 -25.164 1.00 95.06 199 LEU A N 1
ATOM 1509 C CA . LEU A 1 199 ? 10.593 13.610 -25.936 1.00 95.06 199 LEU A CA 1
ATOM 1510 C C . LEU A 1 199 ? 11.292 13.009 -27.157 1.00 95.06 199 LEU A C 1
ATOM 1512 O O . LEU A 1 199 ? 11.088 13.492 -28.269 1.00 95.06 199 LEU A O 1
ATOM 1516 N N . ARG A 1 200 ? 12.035 11.908 -26.984 1.00 95.56 200 ARG A N 1
ATOM 1517 C CA . ARG A 1 200 ? 12.744 11.228 -28.081 1.00 95.56 200 ARG A CA 1
ATOM 1518 C C . ARG A 1 200 ? 11.807 10.881 -29.241 1.00 95.56 200 ARG A C 1
ATOM 1520 O O . ARG A 1 200 ? 12.148 11.141 -30.392 1.00 95.56 200 ARG A O 1
ATOM 1527 N N . ILE A 1 201 ? 10.634 10.322 -28.941 1.00 94.00 201 ILE A N 1
ATOM 1528 C CA . ILE A 1 201 ? 9.613 9.962 -29.939 1.00 94.00 201 ILE A CA 1
ATOM 1529 C C . ILE A 1 201 ? 8.993 11.210 -30.591 1.00 94.00 201 ILE A C 1
ATOM 1531 O O . ILE A 1 201 ? 8.584 11.170 -31.751 1.00 94.00 201 ILE A O 1
ATOM 1535 N N . GLY A 1 202 ? 8.900 12.327 -29.863 1.00 90.38 202 GLY A N 1
ATOM 1536 C CA . GLY A 1 202 ? 8.394 13.593 -30.394 1.00 90.38 202 GLY A CA 1
ATOM 1537 C C . GLY A 1 202 ? 9.360 14.316 -31.331 1.00 90.38 202 GLY A C 1
ATOM 1538 O O . GLY A 1 202 ? 8.904 14.963 -32.274 1.00 90.38 202 GLY A O 1
ATOM 1539 N N . ASP A 1 203 ? 10.662 14.172 -31.097 1.00 90.75 203 ASP A N 1
ATOM 1540 C CA . ASP A 1 203 ? 11.713 14.904 -31.809 1.00 90.75 203 ASP A CA 1
ATOM 1541 C C . ASP A 1 203 ? 12.284 14.139 -33.018 1.00 90.75 203 ASP A C 1
ATOM 1543 O O . ASP A 1 203 ? 13.069 14.688 -33.795 1.00 90.75 203 ASP A O 1
ATOM 1547 N N . GLN A 1 204 ? 11.913 12.866 -33.197 1.00 90.25 204 GLN A N 1
ATOM 1548 C CA . GLN A 1 204 ? 12.451 11.979 -34.235 1.00 90.25 204 GLN A CA 1
ATOM 1549 C C . GLN A 1 204 ? 11.335 11.296 -35.044 1.00 90.25 204 GLN A C 1
ATOM 1551 O O . GLN A 1 204 ? 10.213 11.156 -34.558 1.00 90.25 204 GLN A O 1
ATOM 1556 N N . PRO A 1 205 ? 11.611 10.830 -36.282 1.00 90.00 205 PRO A N 1
ATOM 1557 C CA . PRO A 1 205 ? 10.684 9.964 -37.002 1.00 90.00 205 PRO A CA 1
ATOM 1558 C C . PRO A 1 205 ? 10.388 8.700 -36.186 1.00 90.00 205 PRO A C 1
ATOM 1560 O O . PRO A 1 205 ? 11.272 7.874 -35.974 1.00 90.00 205 PRO A O 1
ATOM 1563 N N . ALA A 1 206 ? 9.143 8.560 -35.743 1.00 91.31 206 ALA A N 1
ATOM 1564 C CA . ALA A 1 206 ? 8.697 7.454 -34.911 1.00 91.31 206 ALA A CA 1
ATOM 1565 C C . ALA A 1 206 ? 7.933 6.408 -35.728 1.00 91.31 206 ALA A C 1
ATOM 1567 O O . ALA A 1 206 ? 7.146 6.730 -36.624 1.00 91.31 206 ALA A O 1
ATOM 1568 N N . SER A 1 207 ? 8.134 5.143 -35.386 1.00 95.31 207 SER A N 1
ATOM 1569 C CA . SER A 1 207 ? 7.319 4.036 -35.873 1.00 95.31 207 SER A CA 1
ATOM 1570 C C . SER A 1 207 ? 5.866 4.142 -35.376 1.00 95.31 207 SER A C 1
ATOM 1572 O O . SER A 1 207 ? 5.592 4.791 -34.362 1.00 95.31 207 SER A O 1
ATOM 1574 N N . PRO A 1 208 ? 4.907 3.455 -36.028 1.00 95.50 208 PRO A N 1
ATOM 1575 C CA . PRO A 1 208 ? 3.527 3.399 -35.542 1.00 95.50 208 PRO A CA 1
ATOM 1576 C C . PRO A 1 208 ? 3.404 2.876 -34.103 1.00 95.50 208 PRO A C 1
ATOM 1578 O O . PRO A 1 208 ? 2.548 3.336 -33.356 1.00 95.50 208 PRO A O 1
ATOM 1581 N N . ALA A 1 209 ? 4.272 1.941 -33.701 1.00 93.25 209 ALA A N 1
ATOM 1582 C CA . ALA A 1 209 ? 4.287 1.399 -32.344 1.00 93.25 209 ALA A CA 1
ATOM 1583 C C . ALA A 1 209 ? 4.758 2.436 -31.312 1.00 93.25 209 ALA A C 1
ATOM 1585 O O . ALA A 1 209 ? 4.166 2.544 -30.242 1.00 93.25 209 ALA A O 1
ATOM 1586 N N . GLU A 1 210 ? 5.783 3.225 -31.642 1.00 94.50 210 GLU A N 1
ATOM 1587 C CA . GLU A 1 210 ? 6.261 4.314 -30.783 1.00 94.50 210 GLU A CA 1
ATOM 1588 C C . GLU A 1 210 ? 5.200 5.408 -30.619 1.00 94.50 210 GLU A C 1
ATOM 1590 O O . GLU A 1 210 ? 4.990 5.889 -29.507 1.00 94.50 210 GLU A O 1
ATOM 1595 N N . GLN A 1 211 ? 4.462 5.751 -31.681 1.00 94.25 211 GLN A N 1
ATOM 1596 C CA . GLN A 1 211 ? 3.369 6.718 -31.542 1.00 94.25 211 GLN A CA 1
ATOM 1597 C C . GLN A 1 211 ? 2.183 6.178 -30.755 1.00 94.25 211 GLN A C 1
ATOM 1599 O O . GLN A 1 211 ? 1.666 6.886 -29.893 1.00 94.25 211 GLN A O 1
ATOM 1604 N N . ALA A 1 212 ? 1.816 4.911 -30.952 1.00 93.06 212 ALA A N 1
ATOM 1605 C CA . ALA A 1 212 ? 0.807 4.270 -30.118 1.00 93.06 212 ALA A CA 1
ATOM 1606 C C . ALA A 1 212 ? 1.220 4.259 -28.635 1.00 93.06 212 ALA A C 1
ATOM 1608 O O . ALA A 1 212 ? 0.394 4.526 -27.764 1.00 93.06 212 ALA A O 1
ATOM 1609 N N . TRP A 1 213 ? 2.501 4.008 -28.333 1.00 93.88 213 TRP A N 1
ATOM 1610 C CA . TRP A 1 213 ? 3.022 4.103 -26.967 1.00 93.88 213 TRP A CA 1
ATOM 1611 C C . TRP A 1 213 ? 2.906 5.526 -26.412 1.00 93.88 213 TRP A C 1
ATOM 1613 O O . TRP A 1 213 ? 2.427 5.708 -25.295 1.00 93.88 213 TRP A O 1
ATOM 1623 N N . ARG A 1 214 ? 3.290 6.541 -27.196 1.00 93.94 214 ARG A N 1
ATOM 1624 C CA . ARG A 1 214 ? 3.247 7.951 -26.783 1.00 93.94 214 ARG A CA 1
ATOM 1625 C C . ARG A 1 214 ? 1.822 8.426 -26.485 1.00 93.94 214 ARG A C 1
ATOM 1627 O O . ARG A 1 214 ? 1.594 9.125 -25.499 1.00 93.94 214 ARG A O 1
ATOM 1634 N N . GLU A 1 215 ? 0.862 8.031 -27.314 1.00 91.69 215 GLU A N 1
ATOM 1635 C CA . GLU A 1 215 ? -0.562 8.296 -27.093 1.00 91.69 215 GLU A CA 1
ATOM 1636 C C . GLU A 1 215 ? -1.078 7.564 -25.849 1.00 91.69 215 GLU A C 1
ATOM 1638 O O . GLU A 1 215 ? -1.782 8.150 -25.022 1.00 91.69 215 GLU A O 1
ATOM 1643 N N . ASN A 1 216 ? -0.682 6.300 -25.679 1.00 90.62 216 ASN A N 1
ATOM 1644 C CA . ASN A 1 216 ? -1.096 5.489 -24.545 1.00 90.62 216 ASN A CA 1
ATOM 1645 C C . ASN A 1 216 ? -0.559 6.042 -23.220 1.00 90.62 216 ASN A C 1
ATOM 1647 O O . ASN A 1 216 ? -1.344 6.249 -22.299 1.00 90.62 216 ASN A O 1
ATOM 1651 N N . ILE A 1 217 ? 0.736 6.359 -23.121 1.00 91.88 217 ILE A N 1
ATOM 1652 C CA . ILE A 1 217 ? 1.339 6.845 -21.871 1.00 91.88 217 ILE A CA 1
ATOM 1653 C C . ILE A 1 217 ? 0.781 8.214 -21.452 1.00 91.88 217 ILE A C 1
ATOM 1655 O O . ILE A 1 217 ? 0.663 8.507 -20.262 1.00 91.88 217 ILE A O 1
ATOM 1659 N N . ALA A 1 218 ? 0.346 9.041 -22.407 1.00 90.00 218 ALA A N 1
ATOM 1660 C CA . ALA A 1 218 ? -0.308 10.310 -22.103 1.00 90.00 218 ALA A CA 1
ATOM 1661 C C . ALA A 1 218 ? -1.648 10.125 -21.359 1.00 90.00 218 ALA A C 1
ATOM 1663 O O . ALA A 1 218 ? -2.023 10.978 -20.550 1.00 90.00 218 ALA A O 1
ATOM 1664 N N . GLN A 1 219 ? -2.348 9.010 -21.595 1.00 86.44 219 GLN A N 1
ATOM 1665 C CA . GLN A 1 219 ? -3.698 8.752 -21.080 1.00 86.44 219 GLN A CA 1
ATOM 1666 C C . GLN A 1 219 ? -3.759 7.669 -19.988 1.00 86.44 219 GLN A C 1
ATOM 1668 O O . GLN A 1 219 ? -4.593 7.760 -19.089 1.00 86.44 219 GLN A O 1
ATOM 1673 N N . HIS A 1 220 ? -2.877 6.669 -20.044 1.00 85.12 220 HIS A N 1
ATOM 1674 C CA . HIS A 1 220 ? -2.955 5.414 -19.284 1.00 85.12 220 HIS A CA 1
ATOM 1675 C C . HIS A 1 220 ? -1.673 5.101 -18.489 1.00 85.12 220 HIS A C 1
ATOM 1677 O O . HIS A 1 220 ? -1.330 3.942 -18.273 1.00 85.12 220 HIS A O 1
ATOM 1683 N N . ARG A 1 221 ? -0.942 6.126 -18.041 1.00 89.12 221 ARG A N 1
ATOM 1684 C CA . ARG A 1 221 ? 0.252 5.947 -17.197 1.00 89.12 221 ARG A CA 1
ATOM 1685 C C . ARG A 1 221 ? -0.074 5.542 -15.760 1.00 89.12 221 ARG A C 1
ATOM 1687 O O . ARG A 1 221 ? -1.144 5.851 -15.232 1.00 89.12 221 ARG A O 1
ATOM 1694 N N . LEU A 1 222 ? 0.914 4.942 -15.098 1.00 89.38 222 LEU A N 1
ATOM 1695 C CA . LEU A 1 222 ? 0.837 4.621 -13.677 1.00 89.38 222 LEU A CA 1
ATOM 1696 C C . LEU A 1 222 ? 0.779 5.886 -12.820 1.00 89.38 222 LEU A C 1
ATOM 1698 O O . LEU A 1 222 ? 1.384 6.918 -13.127 1.00 89.38 222 LEU A O 1
ATOM 1702 N N . THR A 1 223 ? 0.110 5.770 -11.675 1.00 91.44 223 THR A N 1
ATOM 1703 C CA . THR A 1 223 ? -0.052 6.870 -10.716 1.00 91.44 223 THR A CA 1
ATOM 1704 C C . THR A 1 223 ? 1.283 7.380 -10.185 1.00 91.44 223 THR A C 1
ATOM 1706 O O . THR A 1 223 ? 1.384 8.562 -9.867 1.00 91.44 223 THR A O 1
ATOM 1709 N N . THR A 1 224 ? 2.320 6.534 -10.164 1.00 93.81 224 THR A N 1
ATOM 1710 C CA . THR A 1 224 ? 3.710 6.885 -9.828 1.00 93.81 224 THR A CA 1
ATOM 1711 C C . THR A 1 224 ? 4.190 8.137 -10.559 1.00 93.81 224 THR A C 1
ATOM 1713 O O . THR A 1 224 ? 4.903 8.946 -9.967 1.00 93.81 224 THR A O 1
ATOM 1716 N N . TYR A 1 225 ? 3.736 8.358 -11.800 1.00 95.44 225 TYR A N 1
ATOM 1717 C CA . TYR A 1 225 ? 4.093 9.557 -12.553 1.00 95.44 225 TYR A CA 1
ATOM 1718 C C . TYR A 1 225 ? 3.638 10.846 -11.860 1.00 95.44 225 TYR A C 1
ATOM 1720 O O . TYR A 1 225 ? 4.403 11.801 -11.723 1.00 95.44 225 TYR A O 1
ATOM 1728 N N . ASP A 1 226 ? 2.396 10.881 -11.378 1.00 95.44 226 ASP A N 1
ATOM 1729 C CA . ASP A 1 226 ? 1.856 12.049 -10.680 1.00 95.44 226 ASP A CA 1
ATOM 1730 C C . ASP A 1 226 ? 2.411 12.141 -9.250 1.00 95.44 226 ASP A C 1
ATOM 1732 O O . ASP A 1 226 ? 2.707 13.241 -8.778 1.00 95.44 226 ASP A O 1
ATOM 1736 N N . LEU A 1 227 ? 2.643 10.997 -8.594 1.00 95.75 227 LEU A N 1
ATOM 1737 C CA . LEU A 1 227 ? 3.204 10.926 -7.241 1.00 95.75 227 LEU A CA 1
ATOM 1738 C C . LEU A 1 227 ? 4.645 11.447 -7.159 1.00 95.75 227 LEU A C 1
ATOM 1740 O O . LEU A 1 227 ? 4.992 12.103 -6.180 1.00 95.75 227 LEU A O 1
ATOM 1744 N N . ALA A 1 228 ? 5.483 11.216 -8.174 1.00 96.69 228 ALA A N 1
ATOM 1745 C CA . ALA A 1 228 ? 6.874 11.663 -8.161 1.00 96.69 228 ALA A CA 1
ATOM 1746 C C . ALA A 1 228 ? 6.975 13.185 -7.950 1.00 96.69 228 ALA A C 1
ATOM 1748 O O . ALA A 1 228 ? 6.489 13.975 -8.756 1.00 96.69 228 ALA A O 1
ATOM 1749 N N . GLY A 1 229 ? 7.608 13.606 -6.857 1.00 96.50 229 GLY A N 1
ATOM 1750 C CA . GLY A 1 229 ? 7.762 15.017 -6.480 1.00 96.50 229 GLY A CA 1
ATOM 1751 C C . GLY A 1 229 ? 6.652 15.527 -5.557 1.00 96.50 229 GLY A C 1
ATOM 1752 O O . GLY A 1 229 ? 6.749 16.646 -5.059 1.00 96.50 229 GLY A O 1
ATOM 1753 N N . ASN A 1 230 ? 5.635 14.703 -5.305 1.00 97.38 230 ASN A N 1
ATOM 1754 C CA . ASN A 1 230 ? 4.504 14.983 -4.425 1.00 97.38 230 ASN A CA 1
ATOM 1755 C C . ASN A 1 230 ? 4.422 14.024 -3.222 1.00 97.38 230 ASN A C 1
ATOM 1757 O O . ASN A 1 230 ? 3.595 14.253 -2.346 1.00 97.38 230 ASN A O 1
ATOM 1761 N N . ILE A 1 231 ? 5.263 12.983 -3.142 1.00 97.38 231 ILE A N 1
ATOM 1762 C CA . ILE A 1 231 ? 5.351 12.102 -1.964 1.00 97.38 231 ILE A CA 1
ATOM 1763 C C . ILE A 1 231 ? 5.810 12.927 -0.756 1.00 97.38 231 ILE A C 1
ATOM 1765 O O . ILE A 1 231 ? 6.781 13.684 -0.832 1.00 97.38 231 ILE A O 1
ATOM 1769 N N . TYR A 1 232 ? 5.147 12.760 0.388 1.00 97.75 232 TYR A N 1
ATOM 1770 C CA . TYR A 1 232 ? 5.626 13.335 1.639 1.00 97.75 232 TYR A CA 1
ATOM 1771 C C . TYR A 1 232 ? 6.789 12.501 2.186 1.00 97.75 232 TYR A C 1
ATOM 1773 O O . TYR A 1 232 ? 6.618 11.360 2.606 1.00 97.75 232 TYR A O 1
ATOM 1781 N N . THR A 1 233 ? 7.982 13.096 2.228 1.00 97.62 233 THR A N 1
ATOM 1782 C CA . THR A 1 233 ? 9.218 12.413 2.649 1.00 97.62 233 THR A CA 1
ATOM 1783 C C . THR A 1 233 ? 9.679 12.766 4.063 1.00 97.62 233 THR A C 1
ATOM 1785 O O . THR A 1 233 ? 10.786 12.408 4.456 1.00 97.62 233 THR A O 1
ATOM 1788 N N . GLY A 1 234 ? 8.873 13.502 4.835 1.00 97.12 234 GLY A N 1
ATOM 1789 C CA . GLY A 1 234 ? 9.253 13.938 6.185 1.00 97.12 234 GLY A CA 1
ATOM 1790 C C . GLY A 1 234 ? 9.134 12.850 7.258 1.00 97.12 234 GLY A C 1
ATOM 1791 O O . GLY A 1 234 ? 9.661 13.022 8.354 1.00 97.12 234 GLY A O 1
ATOM 1792 N N . GLY A 1 235 ? 8.450 11.740 6.959 1.00 95.06 235 GLY A N 1
ATOM 1793 C CA . GLY A 1 235 ? 8.248 10.629 7.887 1.00 95.06 235 GLY A CA 1
ATOM 1794 C C . GLY A 1 235 ? 7.512 11.001 9.187 1.00 95.06 235 GLY A C 1
ATOM 1795 O O . GLY A 1 235 ? 6.846 12.037 9.297 1.00 95.06 235 GLY A O 1
ATOM 1796 N N . GLY A 1 236 ? 7.647 10.118 10.178 1.00 96.12 236 GLY A N 1
ATOM 1797 C CA . GLY A 1 236 ? 7.039 10.160 11.505 1.00 96.12 236 GLY A CA 1
ATOM 1798 C C . GLY A 1 236 ? 5.644 9.535 11.572 1.00 96.12 236 GLY A C 1
ATOM 1799 O O . GLY A 1 236 ? 4.963 9.392 10.560 1.00 96.12 236 GLY A O 1
ATOM 1800 N N . ILE A 1 237 ? 5.200 9.211 12.786 1.00 97.25 237 ILE A N 1
ATOM 1801 C CA . ILE A 1 237 ? 3.824 8.778 13.065 1.00 97.25 237 ILE A CA 1
ATOM 1802 C C . ILE A 1 237 ? 2.958 10.023 13.343 1.00 97.25 237 ILE A C 1
ATOM 1804 O O . ILE A 1 237 ? 3.380 10.865 14.144 1.00 97.25 237 ILE A O 1
ATOM 1808 N N . PRO A 1 238 ? 1.802 10.201 12.673 1.00 96.38 238 PRO A N 1
ATOM 1809 C CA . PRO A 1 238 ? 0.865 11.279 12.967 1.00 96.38 238 PRO A CA 1
ATOM 1810 C C . PRO A 1 238 ? 0.348 11.217 14.402 1.00 96.38 238 PRO A C 1
ATOM 1812 O O . PRO A 1 238 ? 0.193 10.148 14.984 1.00 96.38 238 PRO A O 1
ATOM 1815 N N . GLU A 1 239 ? 0.043 12.376 14.969 1.00 96.06 239 GLU A N 1
ATOM 1816 C CA . GLU A 1 239 ? -0.643 12.440 16.254 1.00 96.06 239 GLU A CA 1
ATOM 1817 C C . GLU A 1 239 ? -2.117 12.031 16.122 1.00 96.06 239 GLU A C 1
ATOM 1819 O O . GLU A 1 239 ? -2.721 12.188 15.064 1.00 96.06 239 GLU A O 1
ATOM 1824 N N . GLY A 1 240 ? -2.700 11.543 17.220 1.00 94.62 240 GLY A N 1
ATOM 1825 C CA . GLY A 1 240 ? -4.129 11.211 17.293 1.00 94.62 240 GLY A CA 1
ATOM 1826 C C . GLY A 1 240 ? -4.511 9.866 16.673 1.00 94.62 240 GLY A C 1
ATOM 1827 O O . GLY A 1 240 ? -5.698 9.605 16.519 1.00 94.62 240 GLY A O 1
ATOM 1828 N N . VAL A 1 241 ? -3.531 9.025 16.327 1.00 97.06 241 VAL A N 1
ATOM 1829 C CA . VAL A 1 241 ? -3.763 7.649 15.867 1.00 97.06 241 VAL A CA 1
ATOM 1830 C C . VAL A 1 241 ? -3.546 6.650 17.002 1.00 97.06 241 VAL A C 1
ATOM 1832 O O . VAL A 1 241 ? -2.619 6.790 17.799 1.00 97.06 241 VAL A O 1
ATOM 1835 N N . ASP A 1 242 ? -4.387 5.626 17.031 1.00 97.62 242 ASP A N 1
ATOM 1836 C CA . ASP A 1 242 ? -4.331 4.472 17.928 1.00 97.62 242 ASP A CA 1
ATOM 1837 C C . ASP A 1 242 ? -3.724 3.248 17.228 1.00 97.62 242 ASP A C 1
ATOM 1839 O O . ASP A 1 242 ? -3.092 2.411 17.873 1.00 97.62 242 ASP A O 1
ATOM 1843 N N . TRP A 1 243 ? -3.910 3.145 15.907 1.00 97.25 243 TRP A N 1
ATOM 1844 C CA . TRP A 1 243 ? -3.378 2.071 15.071 1.00 97.25 243 TRP A CA 1
ATOM 1845 C C . TRP A 1 243 ? -2.352 2.592 14.079 1.00 97.25 243 TRP A C 1
ATOM 1847 O O . TRP A 1 243 ? -2.610 3.547 13.344 1.00 97.25 243 TRP A O 1
ATOM 1857 N N . VAL A 1 244 ? -1.229 1.887 13.984 1.00 97.19 244 VAL A N 1
ATOM 1858 C CA . VAL A 1 244 ? -0.319 2.003 12.850 1.00 97.19 244 VAL A CA 1
ATOM 1859 C C . VAL A 1 244 ? -0.277 0.677 12.115 1.00 97.19 244 VAL A C 1
ATOM 1861 O O . VAL A 1 244 ? -0.039 -0.378 12.700 1.00 97.19 244 VAL A O 1
ATOM 1864 N N . SER A 1 245 ? -0.511 0.755 10.815 1.00 95.62 245 SER A N 1
ATOM 1865 C CA . SER A 1 245 ? -0.437 -0.360 9.893 1.00 95.62 245 SER A CA 1
ATOM 1866 C C . SER A 1 245 ? 0.491 -0.026 8.747 1.00 95.62 245 SER A C 1
ATOM 1868 O O . SER A 1 245 ? 0.731 1.145 8.443 1.00 95.62 245 SER A O 1
ATOM 1870 N N . PHE A 1 246 ? 0.988 -1.059 8.085 1.00 94.69 246 PHE A N 1
ATOM 1871 C CA . PHE A 1 246 ? 1.636 -0.904 6.799 1.00 94.69 246 PHE A CA 1
ATOM 1872 C C . PHE A 1 246 ? 1.321 -2.076 5.881 1.00 94.69 246 PHE A C 1
ATOM 1874 O O . PHE A 1 246 ? 1.077 -3.197 6.333 1.00 94.69 246 PHE A O 1
ATOM 1881 N N . ASN A 1 247 ? 1.350 -1.797 4.586 1.00 90.19 247 ASN A N 1
ATOM 1882 C CA . ASN A 1 247 ? 1.296 -2.783 3.526 1.00 90.19 247 ASN A CA 1
ATOM 1883 C C . ASN A 1 247 ? 2.642 -2.829 2.806 1.00 90.19 247 ASN A C 1
ATOM 1885 O O . ASN A 1 247 ? 3.144 -1.821 2.320 1.00 90.19 247 ASN A O 1
ATOM 1889 N N . PHE A 1 248 ? 3.245 -4.012 2.727 1.00 88.06 248 PHE A N 1
ATOM 1890 C CA . PHE A 1 248 ? 4.455 -4.205 1.934 1.00 88.06 248 PHE A CA 1
ATOM 1891 C C . PHE A 1 248 ? 4.430 -5.569 1.263 1.00 88.06 248 PHE A C 1
ATOM 1893 O O . PHE A 1 248 ? 5.152 -6.473 1.663 1.00 88.06 248 PHE A O 1
ATOM 1900 N N . TYR A 1 249 ? 3.562 -5.714 0.272 1.00 92.00 249 TYR A N 1
ATOM 1901 C CA . TYR A 1 249 ? 3.273 -6.977 -0.399 1.00 92.00 249 TYR A CA 1
ATOM 1902 C C . TYR A 1 249 ? 4.451 -7.487 -1.241 1.00 92.00 249 TYR A C 1
ATOM 1904 O O . TYR A 1 249 ? 5.299 -6.705 -1.684 1.00 92.00 249 TYR A O 1
ATOM 1912 N N . ALA A 1 250 ? 4.501 -8.799 -1.477 1.00 93.94 250 ALA A N 1
ATOM 1913 C CA . ALA A 1 250 ? 5.455 -9.395 -2.402 1.00 93.94 250 ALA A CA 1
ATOM 1914 C C . ALA A 1 250 ? 5.232 -8.857 -3.822 1.00 93.94 250 ALA A C 1
ATOM 1916 O O . ALA A 1 250 ? 6.214 -8.544 -4.491 1.00 93.94 250 ALA A O 1
ATOM 1917 N N . SER A 1 251 ? 3.983 -8.642 -4.253 1.00 92.62 251 SER A N 1
ATOM 1918 C CA . SER A 1 251 ? 3.694 -7.991 -5.537 1.00 92.62 251 SER A CA 1
ATOM 1919 C C . SER A 1 251 ? 4.304 -6.597 -5.642 1.00 92.62 251 SER A C 1
ATOM 1921 O O . SER A 1 251 ? 4.944 -6.286 -6.643 1.00 92.62 251 SER A O 1
ATOM 1923 N N . SER A 1 252 ? 4.149 -5.765 -4.606 1.00 91.38 252 SER A N 1
ATOM 1924 C CA . SER A 1 252 ? 4.729 -4.419 -4.574 1.00 91.38 252 SER A CA 1
ATOM 1925 C C . SER A 1 252 ? 6.250 -4.495 -4.621 1.00 91.38 252 SER A C 1
ATOM 1927 O O . SER A 1 252 ? 6.873 -3.810 -5.421 1.00 91.38 252 SER A O 1
ATOM 1929 N N . LEU A 1 253 ? 6.855 -5.382 -3.826 1.00 95.12 253 LEU A N 1
ATOM 1930 C CA . LEU A 1 253 ? 8.302 -5.567 -3.838 1.00 95.12 253 LEU A CA 1
ATOM 1931 C C . LEU A 1 253 ? 8.816 -6.007 -5.214 1.00 95.12 253 LEU A C 1
ATOM 1933 O O . LEU A 1 253 ? 9.830 -5.484 -5.649 1.00 95.12 253 LEU A O 1
ATOM 1937 N N . LEU A 1 254 ? 8.169 -6.983 -5.858 1.00 95.19 254 LEU A N 1
ATOM 1938 C CA . LEU A 1 254 ? 8.673 -7.639 -7.069 1.00 95.19 254 LEU A CA 1
ATOM 1939 C C . LEU A 1 254 ? 8.378 -6.862 -8.355 1.00 95.19 254 LEU A C 1
ATOM 1941 O O . LEU A 1 254 ? 9.151 -6.965 -9.309 1.00 95.19 254 LEU A O 1
ATOM 1945 N N . LEU A 1 255 ? 7.263 -6.134 -8.414 1.00 92.31 255 LEU A N 1
ATOM 1946 C CA . LEU A 1 255 ? 6.755 -5.551 -9.659 1.00 92.31 255 LEU A CA 1
ATOM 1947 C C . LEU A 1 255 ? 6.775 -4.022 -9.683 1.00 92.31 255 LEU A C 1
ATOM 1949 O O . LEU A 1 255 ? 6.778 -3.448 -10.771 1.00 92.31 255 LEU A O 1
ATOM 1953 N N . ASP A 1 256 ? 6.819 -3.350 -8.531 1.00 91.81 256 ASP A N 1
ATOM 1954 C CA . ASP A 1 256 ? 6.916 -1.893 -8.491 1.00 91.81 256 ASP A CA 1
ATOM 1955 C C . ASP A 1 256 ? 8.386 -1.453 -8.498 1.00 91.81 256 ASP A C 1
ATOM 1957 O O . ASP A 1 256 ? 9.151 -1.676 -7.557 1.00 91.81 256 ASP A O 1
ATOM 1961 N N . GLN A 1 257 ? 8.781 -0.781 -9.579 1.00 91.00 257 GLN A N 1
ATOM 1962 C CA . GLN A 1 257 ? 10.142 -0.286 -9.770 1.00 91.00 257 GLN A CA 1
ATOM 1963 C C . GLN A 1 257 ? 10.567 0.721 -8.690 1.00 91.00 257 GLN A C 1
ATOM 1965 O O . GLN A 1 257 ? 11.762 0.875 -8.441 1.00 91.00 257 GLN A O 1
ATOM 1970 N N . THR A 1 258 ? 9.626 1.373 -7.998 1.00 95.00 258 THR A N 1
ATOM 1971 C CA . THR A 1 258 ? 9.965 2.250 -6.869 1.00 95.00 258 THR A CA 1
ATOM 1972 C C . THR A 1 258 ? 10.648 1.506 -5.719 1.00 95.00 258 THR A C 1
ATOM 1974 O O . THR A 1 258 ? 11.362 2.124 -4.926 1.00 95.00 258 THR A O 1
ATOM 1977 N N . HIS A 1 259 ? 10.508 0.177 -5.672 1.00 96.38 259 HIS A N 1
ATOM 1978 C CA . HIS A 1 259 ? 11.130 -0.689 -4.683 1.00 96.38 259 HIS A CA 1
ATOM 1979 C C . HIS A 1 259 ? 12.445 -1.345 -5.124 1.00 96.38 259 HIS A C 1
ATOM 1981 O O . HIS A 1 259 ? 12.988 -2.114 -4.329 1.00 96.38 259 HIS A O 1
ATOM 1987 N N . GLU A 1 260 ? 12.999 -1.018 -6.299 1.00 96.19 260 GLU A N 1
ATOM 1988 C CA . GLU A 1 260 ? 14.167 -1.692 -6.904 1.00 96.19 260 GLU A CA 1
ATOM 1989 C C . GLU A 1 260 ? 15.349 -1.895 -5.936 1.00 96.19 260 GLU A C 1
ATOM 1991 O O . GLU A 1 260 ? 15.992 -2.945 -5.946 1.00 96.19 260 GLU A O 1
ATOM 1996 N N . GLU A 1 261 ? 15.609 -0.929 -5.052 1.00 97.31 261 GLU A N 1
ATOM 1997 C CA . GLU A 1 261 ? 16.712 -0.972 -4.081 1.00 97.31 261 GLU A CA 1
ATOM 1998 C C . GLU A 1 261 ? 16.266 -1.226 -2.631 1.00 97.31 261 GLU A C 1
ATOM 2000 O O . GLU A 1 261 ? 17.082 -1.130 -1.714 1.00 97.31 261 GLU A O 1
ATOM 2005 N N . SER A 1 262 ? 14.994 -1.547 -2.380 1.00 97.12 262 SER A N 1
ATOM 2006 C CA . SER A 1 262 ? 14.460 -1.638 -1.011 1.00 97.12 262 SER A CA 1
ATOM 2007 C C . SER A 1 262 ? 15.212 -2.663 -0.161 1.00 97.12 262 SER A C 1
ATOM 2009 O O . SER A 1 262 ? 15.617 -2.345 0.955 1.00 97.12 262 SER A O 1
ATOM 2011 N N . LEU A 1 263 ? 15.458 -3.874 -0.681 1.00 97.12 263 LEU A N 1
ATOM 2012 C CA . LEU A 1 263 ? 16.170 -4.919 0.069 1.00 97.12 263 LEU A CA 1
ATOM 2013 C C . LEU A 1 263 ? 17.624 -4.531 0.363 1.00 97.12 263 LEU A C 1
ATOM 2015 O O . LEU A 1 263 ? 18.084 -4.700 1.491 1.00 97.12 263 LEU A O 1
ATOM 2019 N N . ALA A 1 264 ? 18.327 -3.953 -0.615 1.00 96.94 264 ALA A N 1
ATOM 2020 C CA . ALA A 1 264 ? 19.682 -3.445 -0.422 1.00 96.94 264 ALA A CA 1
ATOM 2021 C C . ALA A 1 264 ? 19.725 -2.296 0.601 1.00 96.94 264 ALA A C 1
ATOM 2023 O O . ALA A 1 264 ? 20.646 -2.221 1.418 1.00 96.94 264 ALA A O 1
ATOM 2024 N N . TRP A 1 265 ? 18.714 -1.424 0.599 1.00 97.25 265 TRP A N 1
ATOM 2025 C CA . TRP A 1 265 ? 18.578 -0.350 1.577 1.00 97.25 265 TRP A CA 1
ATOM 2026 C C . TRP A 1 265 ? 18.382 -0.900 2.994 1.00 97.25 265 TRP A C 1
ATOM 2028 O O . TRP A 1 265 ? 19.090 -0.477 3.912 1.00 97.25 265 TRP A O 1
ATOM 2038 N N . PHE A 1 266 ? 17.500 -1.891 3.173 1.00 96.94 266 PHE A N 1
ATOM 2039 C CA . PHE A 1 266 ? 17.335 -2.555 4.468 1.00 96.94 266 PHE A CA 1
ATOM 2040 C C . PHE A 1 266 ? 18.615 -3.278 4.892 1.00 96.94 266 PHE A C 1
ATOM 2042 O O . PHE A 1 266 ? 19.023 -3.139 6.040 1.00 96.94 266 PHE A O 1
ATOM 2049 N N . ALA A 1 267 ? 19.301 -3.972 3.980 1.00 96.25 267 ALA A N 1
ATOM 2050 C CA . ALA A 1 267 ? 20.568 -4.651 4.261 1.00 96.25 267 ALA A CA 1
ATOM 2051 C C . ALA A 1 267 ? 21.668 -3.691 4.731 1.00 96.25 267 ALA A C 1
ATOM 2053 O O . ALA A 1 267 ? 22.435 -4.024 5.629 1.00 96.25 267 ALA A O 1
ATOM 2054 N N . LYS A 1 268 ? 21.724 -2.473 4.180 1.00 94.50 268 LYS A N 1
ATOM 2055 C CA . LYS A 1 268 ? 22.671 -1.444 4.629 1.00 94.50 268 LYS A CA 1
ATOM 2056 C C . LYS A 1 268 ? 22.386 -0.971 6.057 1.00 94.50 268 LYS A C 1
ATOM 2058 O O . LYS A 1 268 ? 23.321 -0.634 6.779 1.00 94.50 268 LYS A O 1
ATOM 2063 N N . ARG A 1 269 ? 21.112 -0.905 6.453 1.00 92.12 269 ARG A N 1
ATOM 2064 C CA . ARG A 1 269 ? 20.701 -0.445 7.788 1.00 92.12 269 ARG A CA 1
ATOM 2065 C C . ARG A 1 269 ? 20.718 -1.562 8.836 1.00 92.12 269 ARG A C 1
ATOM 2067 O O . ARG A 1 269 ? 21.032 -1.299 9.990 1.00 92.12 269 ARG A O 1
ATOM 2074 N N . PHE A 1 270 ? 20.421 -2.789 8.422 1.00 92.44 270 PHE A N 1
ATOM 2075 C CA . PHE A 1 270 ? 20.296 -3.983 9.257 1.00 92.44 270 PHE A CA 1
ATOM 2076 C C . PHE A 1 270 ? 21.254 -5.073 8.754 1.00 92.44 270 PHE A C 1
ATOM 2078 O O . PHE A 1 270 ? 20.834 -6.143 8.308 1.00 92.44 270 PHE A O 1
ATOM 2085 N N . ALA A 1 271 ? 22.553 -4.756 8.781 1.00 82.50 271 ALA A N 1
ATOM 2086 C CA . ALA A 1 271 ? 23.611 -5.594 8.211 1.00 82.50 271 ALA A CA 1
ATOM 2087 C C . ALA A 1 271 ? 23.763 -6.948 8.923 1.00 82.50 271 ALA A C 1
ATOM 2089 O O . ALA A 1 271 ? 24.077 -7.946 8.279 1.00 82.50 271 ALA A O 1
ATOM 2090 N N . ASP A 1 272 ? 23.472 -6.990 10.224 1.00 78.00 272 ASP A N 1
ATOM 2091 C CA . ASP A 1 272 ? 23.547 -8.187 11.060 1.00 78.00 272 ASP A CA 1
ATOM 2092 C C . ASP A 1 272 ? 22.132 -8.726 11.319 1.00 78.00 272 ASP A C 1
ATOM 2094 O O . ASP A 1 272 ? 21.551 -8.536 12.387 1.00 78.00 272 ASP A O 1
ATOM 2098 N N . GLY A 1 273 ? 21.517 -9.344 10.309 1.00 81.50 273 GLY A N 1
ATOM 2099 C CA . GLY A 1 273 ? 20.154 -9.863 10.440 1.00 81.50 273 GLY A CA 1
ATOM 2100 C C . GLY A 1 273 ? 19.587 -10.482 9.167 1.00 81.50 273 GLY A C 1
ATOM 2101 O O . GLY A 1 273 ? 20.321 -10.832 8.242 1.00 81.50 273 GLY A O 1
ATOM 2102 N N . ALA A 1 274 ? 18.255 -10.585 9.107 1.00 84.44 274 ALA A N 1
ATOM 2103 C CA . ALA A 1 274 ? 17.516 -11.195 7.994 1.00 84.44 274 ALA A CA 1
ATOM 2104 C C . ALA A 1 274 ? 17.823 -10.573 6.616 1.00 84.44 274 ALA A C 1
ATOM 2106 O O . ALA A 1 274 ? 17.643 -11.215 5.582 1.00 84.44 274 ALA A O 1
ATOM 2107 N N . CYS A 1 275 ? 18.328 -9.337 6.591 1.00 92.81 275 CYS A N 1
ATOM 2108 C CA . CYS A 1 275 ? 18.648 -8.614 5.366 1.00 92.81 275 CYS A CA 1
ATOM 2109 C C . CYS A 1 275 ? 20.062 -8.820 4.827 1.00 92.81 275 CYS A C 1
ATOM 2111 O O . CYS A 1 275 ? 20.309 -8.449 3.681 1.00 92.81 275 CYS A O 1
ATOM 2113 N N . ALA A 1 276 ? 20.983 -9.407 5.597 1.00 91.50 276 ALA A N 1
ATOM 2114 C CA . ALA A 1 276 ? 22.411 -9.428 5.267 1.00 91.50 276 ALA A CA 1
ATOM 2115 C C . ALA A 1 276 ? 22.700 -9.945 3.844 1.00 91.50 276 ALA A C 1
ATOM 2117 O O . ALA A 1 276 ? 23.505 -9.374 3.107 1.00 91.50 276 ALA A O 1
ATOM 2118 N N . ARG A 1 277 ? 21.982 -10.993 3.418 1.00 93.75 277 ARG A N 1
ATOM 2119 C CA . ARG A 1 277 ? 22.144 -11.621 2.095 1.00 93.75 277 ARG A CA 1
ATOM 2120 C C . ARG A 1 277 ? 21.767 -10.724 0.913 1.00 93.75 277 ARG A C 1
ATOM 2122 O O . ARG A 1 277 ? 22.132 -11.049 -0.209 1.00 93.75 277 ARG A O 1
ATOM 2129 N N . PHE A 1 278 ? 21.009 -9.654 1.148 1.00 96.50 278 PHE A N 1
ATOM 2130 C CA . PHE A 1 278 ? 20.548 -8.738 0.106 1.00 96.50 278 PHE A CA 1
ATOM 2131 C C . PHE A 1 278 ? 21.415 -7.484 -0.001 1.00 96.50 278 PHE A C 1
ATOM 2133 O O . PHE A 1 278 ? 21.064 -6.551 -0.724 1.00 96.50 278 PHE A O 1
ATOM 2140 N N . ALA A 1 279 ? 22.565 -7.453 0.679 1.00 94.19 279 ALA A N 1
ATOM 2141 C CA . ALA A 1 279 ? 23.564 -6.423 0.450 1.00 94.19 279 ALA A CA 1
ATOM 2142 C C . ALA A 1 279 ? 23.907 -6.371 -1.048 1.00 94.19 279 ALA A C 1
ATOM 2144 O O . ALA A 1 279 ? 24.313 -7.370 -1.640 1.00 94.19 279 ALA A O 1
ATOM 2145 N N . ASN A 1 280 ? 23.716 -5.203 -1.664 1.00 92.25 280 ASN A N 1
ATOM 2146 C CA . ASN A 1 280 ? 23.917 -4.976 -3.101 1.00 92.25 280 ASN A CA 1
ATOM 2147 C C . ASN A 1 280 ? 23.052 -5.851 -4.031 1.00 92.25 280 ASN A C 1
ATOM 2149 O O . ASN A 1 280 ? 23.403 -6.019 -5.194 1.00 92.25 280 ASN A O 1
ATOM 2153 N N . THR A 1 281 ? 21.944 -6.417 -3.544 1.00 95.75 281 THR A N 1
ATOM 2154 C CA . THR A 1 281 ? 20.986 -7.156 -4.381 1.00 95.75 281 THR A CA 1
ATOM 2155 C C . THR A 1 281 ? 19.797 -6.263 -4.696 1.00 95.75 281 THR A C 1
ATOM 2157 O O . THR A 1 281 ? 19.096 -5.825 -3.781 1.00 95.75 281 THR A O 1
ATOM 2160 N N . THR A 1 282 ? 19.550 -6.008 -5.979 1.00 96.62 282 THR A N 1
ATOM 2161 C CA . THR A 1 282 ? 18.336 -5.304 -6.399 1.00 96.62 282 THR A CA 1
ATOM 2162 C C . THR A 1 282 ? 17.159 -6.269 -6.539 1.00 96.62 282 THR A C 1
ATOM 2164 O O . THR A 1 282 ? 17.331 -7.488 -6.636 1.00 96.62 282 THR A O 1
ATOM 2167 N N . VAL A 1 283 ? 15.937 -5.741 -6.578 1.00 96.19 283 VAL A N 1
ATOM 2168 C CA . VAL A 1 283 ? 14.738 -6.543 -6.869 1.00 96.19 283 VAL A CA 1
ATOM 2169 C C . VAL A 1 283 ? 14.833 -7.189 -8.251 1.00 96.19 283 VAL A C 1
ATOM 2171 O O . VAL A 1 283 ? 14.444 -8.346 -8.421 1.00 96.19 283 VAL A O 1
ATOM 2174 N N . SER A 1 284 ? 15.387 -6.503 -9.251 1.00 95.25 284 SER A N 1
ATOM 2175 C CA . SER A 1 284 ? 15.598 -7.114 -10.565 1.00 95.25 284 SER A CA 1
ATOM 2176 C C . SER A 1 284 ? 16.558 -8.308 -10.519 1.00 95.25 284 SER A C 1
ATOM 2178 O O . SER A 1 284 ? 16.348 -9.277 -11.249 1.00 95.25 284 SER A O 1
ATOM 2180 N N . ASP A 1 285 ? 17.561 -8.301 -9.639 1.00 95.94 285 ASP A N 1
ATOM 2181 C CA . ASP A 1 285 ? 18.431 -9.463 -9.418 1.00 95.94 285 ASP A CA 1
ATOM 2182 C C . ASP A 1 285 ? 17.755 -10.578 -8.614 1.00 95.94 285 ASP A C 1
ATOM 2184 O O . ASP A 1 285 ? 18.014 -11.759 -8.863 1.00 95.94 285 ASP A O 1
ATOM 2188 N N . LEU A 1 286 ? 16.852 -10.228 -7.692 1.00 95.81 286 LEU A N 1
ATOM 2189 C CA . LEU A 1 286 ? 15.985 -11.189 -7.009 1.00 95.81 286 LEU A CA 1
ATOM 2190 C C . LEU A 1 286 ? 15.092 -11.927 -8.016 1.00 95.81 286 LEU A C 1
ATOM 2192 O O . LEU A 1 286 ? 15.056 -13.156 -8.015 1.00 95.81 286 LEU A O 1
ATOM 2196 N N . ARG A 1 287 ? 14.427 -11.195 -8.923 1.00 95.62 287 ARG A N 1
ATOM 2197 C CA . ARG A 1 287 ? 13.542 -11.772 -9.949 1.00 95.62 287 ARG A CA 1
ATOM 2198 C C . ARG A 1 287 ? 14.253 -12.795 -10.825 1.00 95.62 287 ARG A C 1
ATOM 2200 O O . ARG A 1 287 ? 13.735 -13.885 -11.015 1.00 95.62 287 ARG A O 1
ATOM 2207 N N . LYS A 1 288 ? 15.475 -12.509 -11.283 1.00 94.00 288 LYS A N 1
ATOM 2208 C CA . LYS A 1 288 ? 16.263 -13.444 -12.115 1.00 94.00 288 LYS A CA 1
ATOM 2209 C C . LYS A 1 288 ? 16.555 -14.790 -11.434 1.00 94.00 288 LYS A C 1
ATOM 2211 O O . LYS A 1 288 ? 16.900 -15.751 -12.121 1.00 94.00 288 LYS A O 1
ATOM 2216 N N . GLN A 1 289 ? 16.475 -14.855 -10.105 1.00 94.56 289 GLN A N 1
ATOM 2217 C CA . GLN A 1 289 ? 16.690 -16.081 -9.333 1.00 94.56 289 GLN A CA 1
ATOM 2218 C C . GLN A 1 289 ? 15.406 -16.889 -9.119 1.00 94.56 289 GLN A C 1
ATOM 2220 O O . GLN A 1 289 ? 15.503 -18.077 -8.817 1.00 94.56 289 GLN A O 1
ATOM 2225 N N . LEU A 1 290 ? 14.233 -16.270 -9.276 1.00 95.00 290 LEU A N 1
ATOM 2226 C CA . LEU A 1 290 ? 12.945 -16.927 -9.088 1.00 95.00 290 LEU A CA 1
ATOM 2227 C C . LEU A 1 290 ? 12.602 -17.777 -10.310 1.00 95.00 290 LEU A C 1
ATOM 2229 O O . LEU A 1 290 ? 12.707 -17.338 -11.458 1.00 95.00 290 LEU A O 1
ATOM 2233 N N . SER A 1 291 ? 12.138 -18.999 -10.067 1.00 93.62 291 SER A N 1
ATOM 2234 C CA . SER A 1 291 ? 11.817 -19.961 -11.121 1.00 93.62 291 SER A CA 1
ATOM 2235 C C . SER A 1 291 ? 10.632 -19.545 -11.996 1.00 93.62 291 SER A C 1
ATOM 2237 O O . SER A 1 291 ? 10.433 -20.148 -13.045 1.00 93.62 291 SER A O 1
ATOM 2239 N N . PHE A 1 292 ? 9.901 -18.499 -11.597 1.00 93.31 292 PHE A N 1
ATOM 2240 C CA . PHE A 1 292 ? 8.718 -17.960 -12.265 1.00 93.31 292 PHE A CA 1
ATOM 2241 C C . PHE A 1 292 ? 8.909 -16.567 -12.881 1.00 93.31 292 PHE A C 1
ATOM 2243 O O . PHE A 1 292 ? 7.940 -15.969 -13.329 1.00 93.31 292 PHE A O 1
ATOM 2250 N N . PHE A 1 293 ? 10.142 -16.055 -12.947 1.00 94.31 293 PHE A N 1
ATOM 2251 C CA . PHE A 1 293 ? 10.495 -14.808 -13.644 1.00 94.31 293 PHE A CA 1
ATOM 2252 C C . PHE A 1 293 ? 11.556 -15.084 -14.715 1.00 94.31 293 PHE A C 1
ATOM 2254 O O . PHE A 1 293 ? 12.739 -14.779 -14.556 1.00 94.31 293 PHE A O 1
ATOM 2261 N N . HIS A 1 294 ? 11.155 -15.724 -15.813 1.00 91.56 294 HIS A N 1
ATOM 2262 C CA . HIS A 1 294 ? 12.099 -16.104 -16.865 1.00 91.56 294 HIS A CA 1
ATOM 2263 C C . HIS A 1 294 ? 11.417 -16.346 -18.212 1.00 91.56 294 HIS A C 1
ATOM 2265 O O . HIS A 1 294 ? 10.241 -16.694 -18.279 1.00 91.56 294 HIS A O 1
ATOM 2271 N N . ASP A 1 295 ? 12.178 -16.278 -19.300 1.00 89.56 295 ASP A N 1
ATOM 2272 C CA . ASP A 1 295 ? 11.685 -16.671 -20.621 1.00 89.56 295 ASP A CA 1
ATOM 2273 C C . ASP A 1 295 ? 11.688 -18.195 -20.805 1.00 89.56 295 ASP A C 1
ATOM 2275 O O . ASP A 1 295 ? 12.541 -18.914 -20.274 1.00 89.56 295 ASP A O 1
ATOM 2279 N N . GLY A 1 296 ? 10.739 -18.697 -21.595 1.00 86.88 296 GLY A N 1
ATOM 2280 C CA . GLY A 1 296 ? 10.631 -20.115 -21.943 1.00 86.88 296 GLY A CA 1
ATOM 2281 C C . GLY A 1 296 ? 9.699 -20.928 -21.038 1.00 86.88 296 GLY A C 1
ATOM 2282 O O . GLY A 1 296 ? 8.854 -20.386 -20.317 1.00 86.88 296 GLY A O 1
ATOM 2283 N N . SER A 1 297 ? 9.831 -22.255 -21.130 1.00 84.62 297 SER A N 1
ATOM 2284 C CA . SER A 1 297 ? 8.956 -23.228 -20.466 1.00 84.62 297 SER A CA 1
ATOM 2285 C C . SER A 1 297 ? 9.095 -23.193 -18.951 1.00 84.62 297 SER A C 1
ATOM 2287 O O . SER A 1 297 ? 10.216 -23.198 -18.448 1.00 84.62 297 SER A O 1
ATOM 2289 N N . MET A 1 298 ? 7.965 -23.257 -18.251 1.00 83.12 298 MET A N 1
ATOM 2290 C CA . MET A 1 298 ? 7.892 -23.302 -16.792 1.00 83.12 298 MET A CA 1
ATOM 2291 C C . MET A 1 298 ? 8.916 -24.253 -16.169 1.00 83.12 298 MET A C 1
ATOM 2293 O O . MET A 1 298 ? 9.013 -25.425 -16.551 1.00 83.12 298 MET A O 1
ATOM 2297 N N . ARG A 1 299 ? 9.641 -23.761 -15.166 1.00 84.38 299 ARG A N 1
ATOM 2298 C CA . ARG A 1 299 ? 10.511 -24.586 -14.329 1.00 84.38 299 ARG A CA 1
ATOM 2299 C C . ARG A 1 299 ? 9.674 -25.257 -13.245 1.00 84.38 299 ARG A C 1
ATOM 2301 O O . ARG A 1 299 ? 9.426 -24.692 -12.190 1.00 84.38 299 ARG A O 1
ATOM 2308 N N . ALA A 1 300 ? 9.219 -26.475 -13.519 1.00 74.25 300 ALA A N 1
ATOM 2309 C CA . ALA A 1 300 ? 8.469 -27.276 -12.557 1.00 74.25 300 ALA A CA 1
ATOM 2310 C C . ALA A 1 300 ? 9.387 -28.279 -11.839 1.00 74.25 300 ALA A C 1
ATOM 2312 O O . ALA A 1 300 ? 10.243 -28.911 -12.457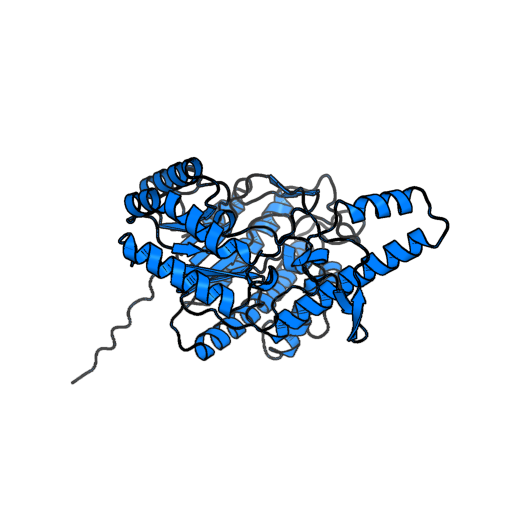 1.00 74.25 300 ALA A O 1
ATOM 2313 N N . GLY A 1 301 ? 9.205 -28.441 -10.528 1.00 85.50 301 GLY A N 1
ATOM 2314 C CA . GLY A 1 301 ? 9.915 -29.438 -9.725 1.00 85.50 301 GLY A CA 1
ATOM 2315 C C . GLY A 1 301 ? 10.091 -29.005 -8.274 1.00 85.50 301 GLY A C 1
ATOM 2316 O O . GLY A 1 301 ? 10.155 -27.815 -7.978 1.00 85.50 301 GLY A O 1
ATOM 2317 N N . GLN A 1 302 ? 10.201 -29.983 -7.373 1.00 90.25 302 GLN A N 1
ATOM 2318 C CA . GLN A 1 302 ? 10.287 -29.739 -5.931 1.00 90.25 302 GLN A CA 1
ATOM 2319 C C . GLN A 1 302 ? 11.462 -28.822 -5.556 1.00 90.25 302 GLN A C 1
ATOM 2321 O O . GLN A 1 302 ? 11.288 -27.899 -4.770 1.00 90.25 302 GLN A O 1
ATOM 2326 N N . HIS A 1 303 ? 12.624 -29.014 -6.185 1.00 94.12 303 HIS A N 1
ATOM 2327 C CA . HIS A 1 303 ? 13.802 -28.177 -5.951 1.00 94.12 303 HIS A CA 1
ATOM 2328 C C . HIS A 1 303 ? 13.561 -26.692 -6.275 1.00 94.12 303 HIS A C 1
ATOM 2330 O O . HIS A 1 303 ? 13.965 -25.832 -5.499 1.00 94.12 303 HIS A O 1
ATOM 2336 N N . TRP A 1 304 ? 12.875 -26.386 -7.384 1.00 93.19 304 TRP A N 1
ATOM 2337 C CA . TRP A 1 304 ? 12.553 -25.005 -7.765 1.00 93.19 304 TRP A CA 1
ATOM 2338 C C . TRP A 1 304 ? 11.566 -24.367 -6.787 1.00 93.19 304 TRP A C 1
ATOM 2340 O O . TRP A 1 304 ? 11.776 -23.239 -6.359 1.00 93.19 304 TRP A O 1
ATOM 2350 N N . ILE A 1 305 ? 10.538 -25.118 -6.377 1.00 92.56 305 ILE A N 1
ATOM 2351 C CA . ILE A 1 305 ? 9.556 -24.669 -5.380 1.00 92.56 305 ILE A CA 1
ATOM 2352 C C . ILE A 1 305 ? 10.246 -24.353 -4.046 1.00 92.56 305 ILE A C 1
ATOM 2354 O O . ILE A 1 305 ? 9.986 -23.315 -3.445 1.00 92.56 305 ILE A O 1
ATOM 2358 N N . GLU A 1 306 ? 11.143 -25.226 -3.587 1.00 95.19 306 GLU A N 1
ATOM 2359 C CA . GLU A 1 306 ? 11.895 -25.029 -2.343 1.00 95.19 306 GLU A CA 1
ATOM 2360 C C . GLU A 1 306 ? 12.865 -23.847 -2.429 1.00 95.19 306 GLU A C 1
ATOM 2362 O O . GLU A 1 306 ? 12.969 -23.074 -1.477 1.00 95.19 306 GLU A O 1
ATOM 2367 N N . GLN A 1 307 ? 13.547 -23.677 -3.566 1.00 95.81 307 GLN A N 1
ATOM 2368 C CA . GLN A 1 307 ? 14.446 -22.549 -3.797 1.00 95.81 307 GLN A CA 1
ATOM 2369 C C . GLN A 1 307 ? 13.689 -21.216 -3.810 1.00 95.81 307 GLN A C 1
ATOM 2371 O O . GLN A 1 307 ? 14.108 -20.278 -3.128 1.00 95.81 307 GLN A O 1
ATOM 2376 N N . ASP A 1 308 ? 12.578 -21.135 -4.547 1.00 96.12 308 ASP A N 1
ATOM 2377 C CA . ASP A 1 308 ? 11.732 -19.941 -4.600 1.00 96.12 308 ASP A CA 1
ATOM 2378 C C . ASP A 1 308 ? 11.189 -19.603 -3.218 1.00 96.12 308 ASP A C 1
ATOM 2380 O O . ASP A 1 308 ? 11.286 -18.456 -2.781 1.00 96.12 308 ASP A O 1
ATOM 2384 N N . ARG A 1 309 ? 10.677 -20.610 -2.498 1.00 96.25 309 ARG A N 1
ATOM 2385 C CA . ARG A 1 309 ? 10.198 -20.442 -1.127 1.00 96.25 309 ARG A CA 1
ATOM 2386 C C . ARG A 1 309 ? 11.297 -19.881 -0.235 1.00 96.25 309 ARG A C 1
ATOM 2388 O O . ARG A 1 309 ? 11.085 -18.840 0.366 1.00 96.25 309 ARG A O 1
ATOM 2395 N N . ALA A 1 310 ? 12.478 -20.497 -0.202 1.00 96.50 310 ALA A N 1
ATOM 2396 C CA . ALA A 1 310 ? 13.581 -20.041 0.645 1.00 96.50 310 ALA A CA 1
ATOM 2397 C C . ALA A 1 310 ? 14.065 -18.621 0.292 1.00 96.50 310 ALA A C 1
ATOM 2399 O O . ALA A 1 310 ? 14.491 -17.863 1.168 1.00 96.50 310 ALA A O 1
ATOM 2400 N N . LEU A 1 311 ? 14.032 -18.250 -0.992 1.00 97.00 311 LEU A N 1
ATOM 2401 C CA . LEU A 1 311 ? 14.400 -16.910 -1.437 1.00 97.00 311 LEU A CA 1
ATOM 2402 C C . LEU A 1 311 ? 13.357 -15.866 -1.013 1.00 97.00 311 LEU A C 1
ATOM 2404 O O . LEU A 1 311 ? 13.729 -14.823 -0.472 1.00 97.00 311 LEU A O 1
ATOM 2408 N N . LEU A 1 312 ? 12.073 -16.160 -1.226 1.00 97.56 312 LEU A N 1
ATOM 2409 C CA . LEU A 1 312 ? 10.960 -15.288 -0.850 1.00 97.56 312 LEU A CA 1
ATOM 2410 C C . LEU A 1 312 ? 10.779 -15.194 0.669 1.00 97.56 312 LEU A C 1
ATOM 2412 O O . LEU A 1 312 ? 10.492 -14.108 1.157 1.00 97.56 312 LEU A O 1
ATOM 2416 N N . ASP A 1 313 ? 11.011 -16.275 1.420 1.00 97.12 313 ASP A N 1
ATOM 2417 C CA . ASP A 1 313 ? 11.020 -16.281 2.890 1.00 97.12 313 ASP A CA 1
ATOM 2418 C C . ASP A 1 313 ? 12.064 -15.290 3.407 1.00 97.12 313 ASP A C 1
ATOM 2420 O O . ASP A 1 313 ? 11.756 -14.410 4.205 1.00 97.12 313 ASP A O 1
ATOM 2424 N N . ALA A 1 314 ? 13.289 -15.359 2.877 1.00 96.44 314 ALA A N 1
ATOM 2425 C CA . ALA A 1 314 ? 14.340 -14.440 3.283 1.00 96.44 314 ALA A CA 1
ATOM 2426 C C . ALA A 1 314 ? 14.042 -12.989 2.866 1.00 96.44 314 ALA A C 1
ATOM 2428 O O . ALA A 1 314 ? 14.294 -12.065 3.639 1.00 96.44 314 ALA A O 1
ATOM 2429 N N . ALA A 1 315 ? 13.498 -12.769 1.663 1.00 97.25 315 ALA A N 1
ATOM 2430 C CA . ALA A 1 315 ? 13.105 -11.433 1.213 1.00 97.25 315 ALA A CA 1
ATOM 2431 C C . ALA A 1 315 ? 11.983 -10.855 2.089 1.00 97.25 315 ALA A C 1
ATOM 2433 O O . ALA A 1 315 ? 12.050 -9.685 2.467 1.00 97.25 315 ALA A O 1
ATOM 2434 N N . HIS A 1 316 ? 10.994 -11.682 2.448 1.00 96.88 316 HIS A N 1
ATOM 2435 C CA . HIS A 1 316 ? 9.923 -11.353 3.383 1.00 96.88 316 HIS A CA 1
ATOM 2436 C C . HIS A 1 316 ? 10.481 -10.984 4.758 1.00 96.88 316 HIS A C 1
ATOM 2438 O O . HIS A 1 316 ? 10.177 -9.905 5.262 1.00 96.88 316 HIS A O 1
ATOM 2444 N N . ASP A 1 317 ? 11.326 -11.829 5.348 1.00 95.75 317 ASP A N 1
ATOM 2445 C CA . ASP A 1 317 ? 11.921 -11.550 6.654 1.00 95.75 317 ASP A CA 1
ATOM 2446 C C . ASP A 1 317 ? 12.722 -10.252 6.629 1.00 95.75 317 ASP A C 1
ATOM 2448 O O . ASP A 1 317 ? 12.554 -9.419 7.514 1.00 95.75 317 ASP A O 1
ATOM 2452 N N . CYS A 1 318 ? 13.514 -10.009 5.581 1.00 96.31 318 CYS A N 1
ATOM 2453 C CA . CYS A 1 318 ? 14.232 -8.749 5.458 1.00 96.31 318 CYS A CA 1
ATOM 2454 C C . CYS A 1 318 ? 13.291 -7.531 5.447 1.00 96.31 318 CYS A C 1
ATOM 2456 O O . CYS A 1 318 ? 13.466 -6.601 6.241 1.00 96.31 318 CYS A O 1
ATOM 2458 N N . ARG A 1 319 ? 12.277 -7.525 4.569 1.00 94.75 319 ARG A N 1
ATOM 2459 C CA . ARG A 1 319 ? 11.372 -6.372 4.448 1.00 94.75 319 ARG A CA 1
ATOM 2460 C C . ARG A 1 319 ? 10.521 -6.169 5.698 1.00 94.75 319 ARG A C 1
ATOM 2462 O O . ARG A 1 319 ? 10.343 -5.029 6.125 1.00 94.75 319 ARG A O 1
ATOM 2469 N N . MET A 1 320 ? 10.006 -7.244 6.291 1.00 95.75 320 MET A N 1
ATOM 2470 C CA . MET A 1 320 ? 9.054 -7.157 7.394 1.00 95.75 320 MET A CA 1
ATOM 2471 C C . MET A 1 320 ? 9.753 -6.865 8.719 1.00 95.75 320 MET A C 1
ATOM 2473 O O . MET A 1 320 ? 9.328 -5.950 9.419 1.00 95.75 320 MET A O 1
ATOM 2477 N N . GLU A 1 321 ? 10.858 -7.548 9.037 1.00 94.81 321 GLU A N 1
ATOM 2478 C CA . GLU A 1 321 ? 11.643 -7.273 10.251 1.00 94.81 321 GLU A CA 1
ATOM 2479 C C . GLU A 1 321 ? 12.265 -5.880 10.205 1.00 94.81 321 GLU A C 1
ATOM 2481 O O . GLU A 1 321 ? 12.207 -5.133 11.186 1.00 94.81 321 GLU A O 1
ATOM 2486 N N . GLY A 1 322 ? 12.816 -5.491 9.049 1.00 95.00 322 GLY A N 1
ATOM 2487 C CA . GLY A 1 322 ? 13.360 -4.154 8.852 1.00 95.00 322 GLY A CA 1
ATOM 2488 C C . GLY A 1 322 ? 12.287 -3.080 9.032 1.00 95.00 322 GLY A C 1
ATOM 2489 O O . GLY A 1 322 ? 12.497 -2.112 9.764 1.00 95.00 322 GLY A O 1
ATOM 2490 N N . THR A 1 323 ? 11.108 -3.264 8.429 1.00 95.94 323 THR A N 1
ATOM 2491 C CA . THR A 1 323 ? 9.994 -2.309 8.560 1.00 95.94 323 THR A CA 1
ATOM 2492 C C . THR A 1 323 ? 9.457 -2.255 9.991 1.00 95.94 323 THR A C 1
ATOM 2494 O O . THR A 1 323 ? 9.280 -1.160 10.520 1.00 95.94 323 THR A O 1
ATOM 2497 N N . LEU A 1 324 ? 9.259 -3.396 10.659 1.00 95.81 324 LEU A N 1
ATOM 2498 C CA . LEU A 1 324 ? 8.814 -3.445 12.058 1.00 95.81 324 LEU A CA 1
ATOM 2499 C C . LEU A 1 324 ? 9.825 -2.795 13.005 1.00 95.81 324 LEU A C 1
ATOM 2501 O O . LEU A 1 324 ? 9.428 -2.069 13.913 1.00 95.81 324 LEU A O 1
ATOM 2505 N N . THR A 1 325 ? 11.122 -3.005 12.783 1.00 95.19 325 THR A N 1
ATOM 2506 C CA . THR A 1 325 ? 12.179 -2.360 13.574 1.00 95.19 325 THR A CA 1
ATOM 2507 C C . THR A 1 325 ? 12.103 -0.841 13.444 1.00 95.19 325 THR A C 1
ATOM 2509 O O . THR A 1 325 ? 12.022 -0.142 14.454 1.00 95.19 325 THR A O 1
ATOM 2512 N N . LEU A 1 326 ? 12.011 -0.323 12.215 1.00 96.19 326 LEU A N 1
ATOM 2513 C CA . LEU A 1 326 ? 11.823 1.112 11.974 1.00 96.19 326 LEU A CA 1
ATOM 2514 C C . LEU A 1 326 ? 10.526 1.644 12.585 1.00 96.19 326 LEU A C 1
ATOM 2516 O O . LEU A 1 326 ? 10.494 2.765 13.091 1.00 96.19 326 LEU A O 1
ATOM 2520 N N . LEU A 1 327 ? 9.444 0.867 12.511 1.00 96.12 327 LEU A N 1
ATOM 2521 C CA . LEU A 1 327 ? 8.154 1.263 13.057 1.00 96.12 327 LEU A CA 1
ATOM 2522 C C . LEU A 1 327 ? 8.237 1.388 14.578 1.00 96.12 327 LEU A C 1
ATOM 2524 O O . LEU A 1 327 ? 7.825 2.404 15.128 1.00 96.12 327 LEU A O 1
ATOM 2528 N N . ARG A 1 328 ? 8.830 0.403 15.257 1.00 95.12 328 ARG A N 1
ATOM 2529 C CA . ARG A 1 328 ? 9.054 0.435 16.709 1.00 95.12 328 ARG A CA 1
ATOM 2530 C C . ARG A 1 328 ? 9.907 1.636 17.117 1.00 95.12 328 ARG A C 1
ATOM 2532 O O . ARG A 1 328 ? 9.538 2.339 18.056 1.00 95.12 328 ARG A O 1
ATOM 2539 N N . GLU A 1 329 ? 10.984 1.930 16.382 1.00 95.19 329 GLU A N 1
ATOM 2540 C CA . GLU A 1 329 ? 11.786 3.149 16.578 1.00 95.19 329 GLU A CA 1
ATOM 2541 C C . GLU A 1 329 ? 10.922 4.418 16.459 1.00 95.19 329 GLU A C 1
ATOM 2543 O O . GLU A 1 329 ? 10.973 5.299 17.325 1.00 95.19 329 GLU A O 1
ATOM 2548 N N . ALA A 1 330 ? 10.090 4.506 15.415 1.00 94.94 330 ALA A N 1
ATOM 2549 C CA . ALA A 1 330 ? 9.211 5.650 15.174 1.00 94.94 330 ALA A CA 1
ATOM 2550 C C . ALA A 1 330 ? 8.128 5.804 16.258 1.00 94.94 330 ALA A C 1
ATOM 2552 O O . ALA A 1 330 ? 7.838 6.927 16.675 1.00 94.94 330 ALA A O 1
ATOM 2553 N N . ILE A 1 331 ? 7.572 4.695 16.756 1.00 94.38 331 ILE A N 1
ATOM 2554 C CA . ILE A 1 331 ? 6.600 4.665 17.857 1.00 94.38 331 ILE A CA 1
ATOM 2555 C C . ILE A 1 331 ? 7.247 5.163 19.149 1.00 94.38 331 ILE A C 1
ATOM 2557 O O . ILE A 1 331 ? 6.720 6.088 19.768 1.00 94.38 331 ILE A O 1
ATOM 2561 N N . ILE A 1 332 ? 8.414 4.624 19.517 1.00 93.38 332 ILE A N 1
ATOM 2562 C CA . ILE A 1 332 ? 9.175 5.075 20.693 1.00 93.38 332 ILE A CA 1
ATOM 2563 C C . ILE A 1 332 ? 9.471 6.575 20.588 1.00 93.38 332 ILE A C 1
ATOM 2565 O O . ILE A 1 332 ? 9.212 7.321 21.530 1.00 93.38 332 ILE A O 1
ATOM 2569 N N . THR A 1 333 ? 9.938 7.033 19.424 1.00 91.75 333 THR A N 1
ATOM 2570 C CA . THR A 1 333 ? 10.235 8.454 19.173 1.00 91.75 333 THR A CA 1
ATOM 2571 C C . THR A 1 333 ? 8.993 9.340 19.289 1.00 91.75 333 THR A C 1
ATOM 2573 O O . THR A 1 333 ? 9.092 10.479 19.738 1.00 91.75 333 THR A O 1
ATOM 2576 N N . SER A 1 334 ? 7.816 8.833 18.910 1.00 88.94 334 SER A N 1
ATOM 2577 C CA . SER A 1 334 ? 6.556 9.574 19.043 1.00 88.94 334 SER A CA 1
ATOM 2578 C C . SER A 1 334 ? 6.090 9.731 20.497 1.00 88.94 334 SER A C 1
ATOM 2580 O O . SER A 1 334 ? 5.287 10.618 20.786 1.00 88.94 334 SER A O 1
ATOM 2582 N N . GLY A 1 335 ? 6.573 8.877 21.411 1.00 85.06 335 GLY A N 1
ATOM 2583 C CA . GLY A 1 335 ? 6.191 8.877 22.824 1.00 85.06 335 GLY A CA 1
ATOM 2584 C C . GLY A 1 335 ? 4.739 8.466 23.093 1.00 85.06 335 GLY A C 1
ATOM 2585 O O . GLY A 1 335 ? 4.241 8.706 24.192 1.00 85.06 335 GLY A O 1
ATOM 2586 N N . ARG A 1 336 ? 4.040 7.877 22.112 1.00 80.44 336 ARG A N 1
ATOM 2587 C CA . ARG A 1 336 ? 2.624 7.499 22.224 1.00 80.44 336 ARG A CA 1
ATOM 2588 C C . ARG A 1 336 ? 2.429 5.987 22.121 1.00 80.44 336 ARG A C 1
ATOM 2590 O O . ARG A 1 336 ? 3.065 5.353 21.280 1.00 80.44 336 ARG A O 1
ATOM 2597 N N . PRO A 1 337 ? 1.536 5.402 22.938 1.00 85.38 337 PRO A N 1
ATOM 2598 C CA . PRO A 1 337 ? 1.156 4.011 22.772 1.00 85.38 337 PRO A CA 1
ATOM 2599 C C . PRO A 1 337 ? 0.281 3.883 21.524 1.00 85.38 337 PRO A C 1
ATOM 2601 O O . PRO A 1 337 ? -0.822 4.419 21.483 1.00 85.38 337 PRO A O 1
ATOM 2604 N N . VAL A 1 338 ? 0.768 3.163 20.519 1.00 93.44 338 VAL A N 1
ATOM 2605 C CA . VAL A 1 338 ? -0.029 2.752 19.358 1.00 93.44 338 VAL A CA 1
ATOM 2606 C C . VAL A 1 338 ? 0.005 1.236 19.240 1.00 93.44 338 VAL A C 1
ATOM 2608 O O . VAL A 1 338 ? 0.930 0.577 19.719 1.00 93.44 338 VAL A O 1
ATOM 2611 N N . GLN A 1 339 ? -1.016 0.677 18.611 1.00 95.06 339 GLN A N 1
ATOM 2612 C CA . GLN A 1 339 ? -1.105 -0.741 18.309 1.00 95.06 339 GLN A CA 1
ATOM 2613 C C . GLN A 1 339 ? -0.678 -0.992 16.862 1.00 95.06 339 GLN A C 1
ATOM 2615 O O . GLN A 1 339 ? -0.937 -0.173 15.980 1.00 95.06 339 GLN A O 1
ATOM 2620 N N . ILE A 1 340 ? -0.029 -2.133 16.624 1.00 96.56 340 ILE A N 1
ATOM 2621 C CA . ILE A 1 340 ? 0.439 -2.518 15.292 1.00 96.56 340 ILE A CA 1
ATOM 2622 C C . ILE A 1 340 ? -0.563 -3.480 14.660 1.00 96.56 340 ILE A C 1
ATOM 2624 O O . ILE A 1 340 ? -0.956 -4.481 15.268 1.00 96.56 340 ILE A O 1
ATOM 2628 N N . MET A 1 341 ? -0.948 -3.175 13.426 1.00 96.06 341 MET A N 1
ATOM 2629 C CA . MET A 1 341 ? -1.688 -4.063 12.534 1.00 96.06 341 MET A CA 1
ATOM 2630 C C . MET A 1 341 ? -0.848 -4.327 11.284 1.00 96.06 341 MET A C 1
ATOM 2632 O O . MET A 1 341 ? -0.117 -3.451 10.832 1.00 96.06 341 MET A O 1
ATOM 2636 N N . LEU A 1 342 ? -0.955 -5.526 10.724 1.00 94.81 342 LEU A N 1
ATOM 2637 C CA . LEU A 1 342 ? -0.377 -5.864 9.431 1.00 94.81 342 LEU A CA 1
ATOM 2638 C C . LEU A 1 342 ? -1.468 -6.165 8.415 1.00 94.81 342 LEU A C 1
ATOM 2640 O O . LEU A 1 342 ? -2.514 -6.719 8.758 1.00 94.81 342 LEU A O 1
ATOM 2644 N N . ILE A 1 343 ? -1.175 -5.863 7.154 1.00 93.81 343 ILE A N 1
ATOM 2645 C CA . ILE A 1 343 ? -1.943 -6.362 6.019 1.00 93.81 343 ILE A CA 1
ATOM 2646 C C . ILE A 1 343 ? -1.003 -7.257 5.209 1.00 93.81 343 ILE A C 1
ATOM 2648 O O . ILE A 1 343 ? 0.046 -6.810 4.743 1.00 93.81 343 ILE A O 1
ATOM 2652 N N . GLY A 1 344 ? -1.346 -8.539 5.113 1.00 92.75 344 GLY A N 1
ATOM 2653 C CA . GLY A 1 344 ? -0.617 -9.559 4.371 1.00 92.75 344 GLY A CA 1
ATOM 2654 C C . GLY A 1 344 ? -1.198 -9.768 2.975 1.00 92.75 344 GLY A C 1
ATOM 2655 O O . GLY A 1 344 ? -2.408 -9.669 2.757 1.00 92.75 344 GLY A O 1
ATOM 2656 N N . GLU A 1 345 ? -0.330 -10.088 2.019 1.00 91.88 345 GLU A N 1
ATOM 2657 C CA . GLU A 1 345 ? -0.768 -10.469 0.679 1.00 91.88 345 GLU A CA 1
ATOM 2658 C C . GLU A 1 345 ? -1.387 -11.872 0.700 1.00 91.88 345 GLU A C 1
ATOM 2660 O O . GLU A 1 345 ? -0.976 -12.760 1.445 1.00 91.88 345 GLU A O 1
ATOM 2665 N N . SER A 1 346 ? -2.429 -12.050 -0.099 1.00 93.50 346 SER A N 1
ATOM 2666 C CA . SER A 1 346 ? -3.181 -13.309 -0.255 1.00 93.50 346 SER A CA 1
ATOM 2667 C C . SER A 1 346 ? -3.789 -13.380 -1.658 1.00 93.50 346 SER A C 1
ATOM 2669 O O . SER A 1 346 ? -4.852 -13.958 -1.877 1.00 93.50 346 SER A O 1
ATOM 2671 N N . SER A 1 347 ? -3.094 -12.751 -2.604 1.00 91.50 347 SER A N 1
ATOM 2672 C CA . SER A 1 347 ? -3.427 -12.662 -4.017 1.00 91.50 347 SER A CA 1
ATOM 2673 C C . SER A 1 347 ? -2.266 -13.150 -4.874 1.00 91.50 347 SER A C 1
ATOM 2675 O O . SER A 1 347 ? -1.131 -13.261 -4.410 1.00 91.50 347 SER A O 1
ATOM 2677 N N . ASP A 1 348 ? -2.557 -13.483 -6.128 1.00 91.75 348 ASP A N 1
ATOM 2678 C CA . ASP A 1 348 ? -1.589 -14.072 -7.051 1.00 91.75 348 ASP A CA 1
ATOM 2679 C C . ASP A 1 348 ? -0.800 -13.072 -7.894 1.00 91.75 348 ASP A C 1
ATOM 2681 O O . ASP A 1 348 ? 0.177 -13.465 -8.527 1.00 91.75 348 ASP A O 1
ATOM 2685 N N . ASN A 1 349 ? -1.156 -11.789 -7.891 1.00 89.81 349 ASN A N 1
ATOM 2686 C CA . ASN A 1 349 ? -0.606 -10.784 -8.798 1.00 89.81 349 ASN A CA 1
ATOM 2687 C C . ASN A 1 349 ? 0.918 -10.609 -8.705 1.00 89.81 349 ASN A C 1
ATOM 2689 O O . ASN A 1 349 ? 1.512 -10.165 -9.679 1.00 89.81 349 ASN A O 1
ATOM 2693 N N . GLY A 1 350 ? 1.563 -10.958 -7.587 1.00 90.62 350 GLY A N 1
ATOM 2694 C CA . GLY A 1 350 ? 3.029 -11.007 -7.458 1.00 90.62 350 GLY A CA 1
ATOM 2695 C C . GLY A 1 350 ? 3.667 -12.386 -7.681 1.00 90.62 350 GLY A C 1
ATOM 2696 O O . GLY A 1 350 ? 4.890 -12.509 -7.647 1.00 90.62 350 GLY A O 1
ATOM 2697 N N . LEU A 1 351 ? 2.855 -13.429 -7.863 1.00 93.62 351 LEU A N 1
ATOM 2698 C CA . LEU A 1 351 ? 3.226 -14.848 -7.741 1.00 93.62 351 LEU A CA 1
ATOM 2699 C C . LEU A 1 351 ? 2.811 -15.703 -8.956 1.00 93.62 351 LEU A C 1
ATOM 2701 O O . LEU A 1 351 ? 3.050 -16.919 -8.983 1.00 93.62 351 LEU A O 1
ATOM 2705 N N . LEU A 1 352 ? 2.231 -15.063 -9.975 1.00 93.31 352 LEU A N 1
ATOM 2706 C CA . LEU A 1 352 ? 2.087 -15.608 -11.323 1.00 93.31 352 LEU A CA 1
ATOM 2707 C C . LEU A 1 352 ? 3.456 -15.945 -11.941 1.00 93.31 352 LEU A C 1
ATOM 2709 O O . LEU A 1 352 ? 4.512 -15.546 -11.471 1.00 93.31 352 LEU A O 1
ATOM 2713 N N . GLU A 1 353 ? 3.435 -16.679 -13.040 1.00 92.88 353 GLU A N 1
ATOM 2714 C CA . GLU A 1 353 ? 4.546 -16.828 -13.967 1.00 92.88 353 GLU A CA 1
ATOM 2715 C C . GLU A 1 353 ? 4.660 -15.597 -14.850 1.00 92.88 353 GLU A C 1
ATOM 2717 O O . GLU A 1 353 ? 3.709 -15.213 -15.534 1.00 92.88 353 GLU A O 1
ATOM 2722 N N . PHE A 1 354 ? 5.862 -15.052 -14.910 1.00 93.56 354 PHE A N 1
ATOM 2723 C CA . PHE A 1 354 ? 6.211 -13.894 -15.702 1.00 93.56 354 PHE A CA 1
ATOM 2724 C C . PHE A 1 354 ? 7.321 -14.228 -16.695 1.00 93.56 354 PHE A C 1
ATOM 2726 O O . PHE A 1 354 ? 8.202 -15.058 -16.441 1.00 93.56 354 PHE A O 1
ATOM 2733 N N . ASP A 1 355 ? 7.281 -13.576 -17.851 1.00 90.75 355 ASP A N 1
ATOM 2734 C CA . ASP A 1 355 ? 8.433 -13.513 -18.747 1.00 90.75 355 ASP A CA 1
ATOM 2735 C C . ASP A 1 355 ? 9.536 -12.592 -18.184 1.00 90.75 355 ASP A C 1
ATOM 2737 O O . ASP A 1 355 ? 9.376 -11.950 -17.139 1.00 90.75 355 ASP A O 1
ATOM 2741 N N . ALA A 1 356 ? 10.678 -12.499 -18.870 1.00 86.44 356 ALA A N 1
ATOM 2742 C CA . ALA A 1 356 ? 11.778 -11.633 -18.436 1.00 86.44 356 ALA A CA 1
ATOM 2743 C C . ALA A 1 356 ? 11.421 -10.131 -18.429 1.00 86.44 356 ALA A C 1
ATOM 2745 O O . ALA A 1 356 ? 12.157 -9.325 -17.858 1.00 86.44 356 ALA A O 1
ATOM 2746 N N . ARG A 1 357 ? 10.297 -9.741 -19.044 1.00 84.50 357 ARG A N 1
ATOM 2747 C CA . ARG A 1 357 ? 9.757 -8.374 -19.064 1.00 84.50 357 ARG A CA 1
ATOM 2748 C C . ARG A 1 357 ? 8.678 -8.155 -18.005 1.00 84.50 357 ARG A C 1
ATOM 2750 O O . ARG A 1 357 ? 8.070 -7.092 -17.988 1.00 84.50 357 ARG A O 1
ATOM 2757 N N . SER A 1 358 ? 8.473 -9.115 -17.100 1.00 87.06 358 SER A N 1
ATOM 2758 C CA . SER A 1 358 ? 7.430 -9.067 -16.066 1.00 87.06 358 SER A CA 1
ATOM 2759 C C . SER A 1 358 ? 6.003 -9.071 -16.619 1.00 87.06 358 SER A C 1
ATOM 2761 O O . SER A 1 358 ? 5.085 -8.570 -15.976 1.00 87.06 358 SER A O 1
ATOM 2763 N N . THR A 1 359 ? 5.802 -9.664 -17.796 1.00 88.56 359 THR A N 1
ATOM 2764 C CA . THR A 1 359 ? 4.469 -9.890 -18.361 1.00 88.56 359 THR A CA 1
ATOM 2765 C C . THR A 1 359 ? 3.943 -11.247 -17.898 1.00 88.56 359 THR A C 1
ATOM 2767 O O . THR A 1 359 ? 4.640 -12.250 -18.088 1.00 88.56 359 THR A O 1
ATOM 2770 N N . PRO A 1 360 ? 2.725 -11.325 -17.332 1.00 90.81 360 PRO A N 1
ATOM 2771 C CA . PRO A 1 360 ? 2.105 -12.594 -16.973 1.00 90.81 360 PRO A CA 1
ATOM 2772 C C . PRO A 1 360 ? 1.995 -13.544 -18.173 1.00 90.81 360 PRO A C 1
ATOM 2774 O O . PRO A 1 360 ? 1.461 -13.191 -19.229 1.00 90.81 360 PRO A O 1
ATOM 2777 N N . LYS A 1 361 ? 2.468 -14.782 -18.012 1.00 90.62 361 LYS A N 1
ATOM 2778 C CA . LYS A 1 361 ? 2.330 -15.839 -19.021 1.00 90.62 361 LYS A CA 1
ATOM 2779 C C . LYS A 1 361 ? 0.897 -16.375 -19.047 1.00 90.62 361 LYS A C 1
ATOM 2781 O O . LYS A 1 361 ? 0.193 -16.368 -18.044 1.00 90.62 361 LYS A O 1
ATOM 2786 N N . GLN A 1 362 ? 0.459 -16.897 -20.185 1.00 87.69 362 GLN A N 1
ATOM 2787 C CA . GLN A 1 362 ? -0.860 -17.529 -20.313 1.00 87.69 362 GLN A CA 1
ATOM 2788 C C . GLN A 1 362 ? -0.809 -19.023 -19.950 1.00 87.69 362 GLN A C 1
ATOM 2790 O O . GLN A 1 362 ? 0.240 -19.656 -20.066 1.00 87.69 362 GLN A O 1
ATOM 2795 N N . GLY A 1 363 ? -1.948 -19.602 -19.548 1.00 84.00 363 GLY A N 1
ATOM 2796 C CA . GLY A 1 363 ? -2.098 -21.057 -19.366 1.00 84.00 363 GLY A CA 1
ATOM 2797 C C . GLY A 1 363 ? -1.321 -21.655 -18.186 1.00 84.00 363 GLY A C 1
ATOM 2798 O O . GLY A 1 363 ? -0.857 -22.792 -18.258 1.00 84.00 363 GLY A O 1
ATOM 2799 N N . GLN A 1 364 ? -1.146 -20.886 -17.115 1.00 88.31 364 GLN A N 1
ATOM 2800 C CA . GLN A 1 364 ? -0.384 -21.298 -15.939 1.00 88.31 364 GLN A CA 1
ATOM 2801 C C . GLN A 1 364 ? -1.162 -22.313 -15.067 1.00 88.31 364 GLN A C 1
ATOM 2803 O O . GLN A 1 364 ? -2.387 -22.216 -14.966 1.00 88.31 364 GLN A O 1
ATOM 2808 N N . PRO A 1 365 ? -0.503 -23.276 -14.391 1.00 88.69 365 PRO A N 1
ATOM 2809 C CA . PRO A 1 365 ? -1.170 -24.214 -13.493 1.00 88.69 365 PRO A CA 1
ATOM 2810 C C . PRO A 1 365 ? -1.677 -23.525 -12.219 1.00 88.69 365 PRO A C 1
ATOM 2812 O O . PRO A 1 365 ? -0.889 -23.172 -11.342 1.00 88.69 365 PRO A O 1
ATOM 2815 N N . ALA A 1 366 ? -3.001 -23.430 -12.071 1.00 89.88 366 ALA A N 1
ATOM 2816 C CA . ALA A 1 366 ? -3.653 -22.788 -10.923 1.00 89.88 366 ALA A CA 1
ATOM 2817 C C . ALA A 1 366 ? -3.152 -23.304 -9.560 1.00 89.88 366 ALA A C 1
ATOM 2819 O O . ALA A 1 366 ? -2.888 -22.517 -8.661 1.00 89.88 366 ALA A O 1
ATOM 2820 N N . LYS A 1 367 ? -2.917 -24.617 -9.423 1.00 91.50 367 LYS A N 1
ATOM 2821 C CA . LYS A 1 367 ? -2.418 -25.216 -8.170 1.00 91.50 367 LYS A CA 1
ATOM 2822 C C . LYS A 1 367 ? -1.019 -24.742 -7.768 1.00 91.50 367 LYS A C 1
ATOM 2824 O O . LYS A 1 367 ? -0.707 -24.722 -6.583 1.00 91.50 367 LYS A O 1
ATOM 2829 N N . LEU A 1 368 ? -0.159 -24.425 -8.738 1.00 90.62 368 LEU A N 1
ATOM 2830 C CA . LEU A 1 368 ? 1.190 -23.935 -8.449 1.00 90.62 368 LEU A CA 1
ATOM 2831 C C . LEU A 1 368 ? 1.143 -22.476 -7.988 1.00 90.62 368 LEU A C 1
ATOM 2833 O O . LEU A 1 368 ? 1.834 -22.120 -7.037 1.00 90.62 368 LEU A O 1
ATOM 2837 N N . ILE A 1 369 ? 0.294 -21.666 -8.625 1.00 92.12 369 ILE A N 1
ATOM 2838 C CA . ILE A 1 369 ? 0.015 -20.290 -8.203 1.00 92.12 369 ILE A CA 1
ATOM 2839 C C . ILE A 1 369 ? -0.552 -20.296 -6.781 1.00 92.12 369 ILE A C 1
ATOM 2841 O O . ILE A 1 369 ? 0.007 -19.660 -5.894 1.00 92.12 369 ILE A O 1
ATOM 2845 N N . GLU A 1 370 ? -1.594 -21.094 -6.537 1.00 94.75 370 GLU A N 1
ATOM 2846 C CA . GLU A 1 370 ? -2.225 -21.229 -5.223 1.00 94.75 370 GLU A CA 1
ATOM 2847 C C . GLU A 1 370 ? -1.217 -21.641 -4.137 1.00 94.75 370 GLU A C 1
ATOM 2849 O O . GLU A 1 370 ? -1.231 -21.092 -3.038 1.00 94.75 370 GLU A O 1
ATOM 2854 N N . LEU A 1 371 ? -0.288 -22.557 -4.445 1.00 94.75 371 LEU A N 1
ATOM 2855 C CA . LEU A 1 371 ? 0.775 -22.942 -3.514 1.00 94.75 371 LEU A CA 1
ATOM 2856 C C . LEU A 1 371 ? 1.670 -21.754 -3.132 1.00 94.75 371 LEU A C 1
ATOM 2858 O O . LEU A 1 371 ? 2.002 -21.604 -1.957 1.00 94.75 371 LEU A O 1
ATOM 2862 N N . ARG A 1 372 ? 2.052 -20.909 -4.098 1.00 94.94 372 ARG A N 1
ATOM 2863 C CA . ARG A 1 372 ? 2.867 -19.713 -3.832 1.00 94.94 372 ARG A CA 1
ATOM 2864 C C . ARG A 1 372 ? 2.109 -18.699 -2.983 1.00 94.94 372 ARG A C 1
ATOM 2866 O O . ARG A 1 372 ? 2.690 -18.163 -2.041 1.00 94.94 372 ARG A O 1
ATOM 2873 N N . VAL A 1 373 ? 0.827 -18.473 -3.278 1.00 95.88 373 VAL A N 1
ATOM 2874 C CA . VAL A 1 373 ? -0.035 -17.580 -2.484 1.00 95.88 373 VAL A CA 1
ATOM 2875 C C . VAL A 1 373 ? -0.180 -18.107 -1.057 1.00 95.88 373 VAL A C 1
ATOM 2877 O O . VAL A 1 373 ? -0.037 -17.357 -0.094 1.00 95.88 373 VAL A O 1
ATOM 2880 N N . ARG A 1 374 ? -0.377 -19.419 -0.894 1.00 96.44 374 ARG A N 1
ATOM 2881 C CA . ARG A 1 374 ? -0.426 -20.059 0.425 1.00 96.44 374 ARG A CA 1
ATOM 2882 C C . ARG A 1 374 ? 0.883 -19.881 1.195 1.00 96.44 374 ARG A C 1
ATOM 2884 O O . ARG A 1 374 ? 0.846 -19.618 2.395 1.00 96.44 374 ARG A O 1
ATOM 2891 N N . ASP A 1 375 ? 2.029 -20.013 0.529 1.00 96.62 375 ASP A N 1
ATOM 2892 C CA . ASP A 1 375 ? 3.332 -19.778 1.155 1.00 96.62 375 ASP A CA 1
ATOM 2893 C C . ASP A 1 375 ? 3.487 -18.313 1.609 1.00 96.62 375 ASP A C 1
ATOM 2895 O O . ASP A 1 375 ? 4.045 -18.068 2.675 1.00 96.62 375 ASP A O 1
ATOM 2899 N N . GLU A 1 376 ? 2.945 -17.340 0.870 1.00 96.38 376 GLU A N 1
ATOM 2900 C CA . GLU A 1 376 ? 2.934 -15.930 1.292 1.00 96.38 376 GLU A CA 1
ATOM 2901 C C . GLU A 1 376 ? 2.056 -15.694 2.530 1.00 96.38 376 GLU A C 1
ATOM 2903 O O . GLU A 1 376 ? 2.489 -15.040 3.483 1.00 96.38 376 GLU A O 1
ATOM 2908 N N . VAL A 1 377 ? 0.874 -16.317 2.586 1.00 96.12 377 VAL A N 1
ATOM 2909 C CA . VAL A 1 377 ? 0.032 -16.307 3.793 1.00 96.12 377 VAL A CA 1
ATOM 2910 C C . VAL A 1 377 ? 0.784 -16.888 4.989 1.00 96.12 377 VAL A C 1
ATOM 2912 O O . VAL A 1 377 ? 0.784 -16.283 6.065 1.00 96.12 377 VAL A O 1
ATOM 2915 N N . LEU A 1 378 ? 1.472 -18.020 4.806 1.00 95.88 378 LEU A N 1
ATOM 2916 C CA . LEU A 1 378 ? 2.281 -18.653 5.849 1.00 95.88 378 LEU A CA 1
ATOM 2917 C C . LEU A 1 378 ? 3.405 -17.745 6.356 1.00 95.88 378 LEU A C 1
ATOM 2919 O O . LEU A 1 378 ? 3.632 -17.703 7.564 1.00 95.88 378 LEU A O 1
ATOM 2923 N N . ARG A 1 379 ? 4.085 -16.989 5.484 1.00 96.31 379 ARG A N 1
ATOM 2924 C CA . ARG A 1 379 ? 5.126 -16.037 5.913 1.00 96.31 379 ARG A CA 1
ATOM 2925 C C . ARG A 1 379 ? 4.572 -14.973 6.857 1.00 96.31 379 ARG A C 1
ATOM 2927 O O . ARG A 1 379 ? 5.159 -14.739 7.915 1.00 96.31 379 ARG A O 1
ATOM 2934 N N . ALA A 1 380 ? 3.418 -14.393 6.527 1.00 94.75 380 ALA A N 1
ATOM 2935 C CA . ALA A 1 380 ? 2.767 -13.401 7.379 1.00 94.75 380 ALA A CA 1
ATOM 2936 C C . ALA A 1 380 ? 2.309 -14.003 8.725 1.00 94.75 380 ALA A C 1
ATOM 2938 O O . ALA A 1 380 ? 2.504 -13.385 9.774 1.00 94.75 380 ALA A O 1
ATOM 2939 N N . ARG A 1 381 ? 1.792 -15.243 8.732 1.00 93.12 381 ARG A N 1
ATOM 2940 C CA . ARG A 1 381 ? 1.444 -15.964 9.976 1.00 93.12 381 ARG A CA 1
ATOM 2941 C C . ARG A 1 381 ? 2.669 -16.266 10.840 1.00 93.12 381 ARG A C 1
ATOM 2943 O O . ARG A 1 381 ? 2.637 -16.069 12.051 1.00 93.12 381 ARG A O 1
ATOM 2950 N N . ASN A 1 382 ? 3.757 -16.730 10.233 1.00 93.56 382 ASN A N 1
ATOM 2951 C CA . ASN A 1 382 ? 4.992 -17.049 10.949 1.00 93.56 382 ASN A CA 1
ATOM 2952 C C . ASN A 1 382 ? 5.644 -15.793 11.538 1.00 93.56 382 ASN A C 1
ATOM 2954 O O . ASN A 1 382 ? 6.247 -15.845 12.606 1.00 93.56 382 ASN A O 1
ATOM 2958 N N . LEU A 1 383 ? 5.535 -14.653 10.853 1.00 93.31 383 LEU A N 1
ATOM 2959 C CA . LEU A 1 383 ? 5.944 -13.359 11.396 1.00 93.31 383 LEU A CA 1
ATOM 2960 C C . LEU A 1 383 ? 5.121 -13.000 12.633 1.00 93.31 383 LEU A C 1
ATOM 2962 O O . LEU A 1 383 ? 5.687 -12.630 13.658 1.00 93.31 383 LEU A O 1
ATOM 2966 N N . LEU A 1 384 ? 3.801 -13.173 12.565 1.00 91.75 384 LEU A N 1
ATOM 2967 C CA . LEU A 1 384 ? 2.916 -12.901 13.689 1.00 91.75 384 LEU A CA 1
ATOM 2968 C C . LEU A 1 384 ? 3.275 -13.732 14.933 1.00 91.75 384 LEU A C 1
ATOM 2970 O O . LEU A 1 384 ? 3.360 -13.196 16.033 1.00 91.75 384 LEU A O 1
ATOM 2974 N N . GLN A 1 385 ? 3.562 -15.023 14.757 1.00 90.19 385 GLN A N 1
ATOM 2975 C CA . GLN A 1 385 ? 3.975 -15.911 15.853 1.00 90.19 385 GLN A CA 1
ATOM 2976 C C . GLN A 1 385 ? 5.287 -15.484 16.534 1.00 90.19 385 GLN A C 1
ATOM 2978 O O . GLN A 1 385 ? 5.541 -15.876 17.671 1.00 90.19 385 GLN A O 1
ATOM 2983 N N . ARG A 1 386 ? 6.126 -14.692 15.854 1.00 92.94 386 ARG A N 1
ATOM 2984 C CA . ARG A 1 386 ? 7.406 -14.186 16.376 1.00 92.94 386 ARG A CA 1
ATOM 2985 C C . ARG A 1 386 ? 7.295 -12.809 17.037 1.00 92.94 386 ARG A C 1
ATOM 2987 O O . ARG A 1 386 ? 8.267 -12.362 17.648 1.00 92.94 386 ARG A O 1
ATOM 2994 N N . HIS A 1 387 ? 6.149 -12.134 16.934 1.00 93.19 387 HIS A N 1
ATOM 2995 C CA . HIS A 1 387 ? 5.980 -10.751 17.384 1.00 93.19 387 HIS A CA 1
ATOM 2996 C C . HIS A 1 387 ? 4.655 -10.533 18.124 1.00 93.19 387 HIS A C 1
ATOM 2998 O O . HIS A 1 387 ? 3.615 -10.266 17.525 1.00 93.19 387 HIS A O 1
ATOM 3004 N N . GLU A 1 388 ? 4.718 -10.566 19.455 1.00 89.62 388 GLU A N 1
ATOM 3005 C CA . GLU A 1 388 ? 3.558 -10.397 20.346 1.00 89.62 388 GLU A CA 1
ATOM 3006 C C . GLU A 1 388 ? 2.949 -8.978 20.337 1.00 89.62 388 GLU A C 1
ATOM 3008 O O . GLU A 1 388 ? 1.837 -8.760 20.827 1.00 89.62 388 GLU A O 1
ATOM 3013 N N . ASP A 1 389 ? 3.675 -7.986 19.815 1.00 91.56 389 ASP A N 1
ATOM 3014 C CA . ASP A 1 389 ? 3.232 -6.593 19.716 1.00 91.56 389 ASP A CA 1
ATOM 3015 C C . ASP A 1 389 ? 2.313 -6.331 18.511 1.00 91.56 389 ASP A C 1
ATOM 3017 O O . ASP A 1 389 ? 1.600 -5.321 18.487 1.00 91.56 389 ASP A O 1
ATOM 3021 N N . ILE A 1 390 ? 2.265 -7.256 17.549 1.00 94.62 390 ILE A N 1
ATOM 3022 C CA . ILE A 1 390 ? 1.327 -7.218 16.428 1.00 94.62 390 ILE A CA 1
ATOM 3023 C C . ILE A 1 390 ? -0.023 -7.745 16.910 1.00 94.62 390 ILE A C 1
ATOM 3025 O O . ILE A 1 390 ? -0.161 -8.894 17.330 1.00 94.62 390 ILE A O 1
ATOM 3029 N N . ARG A 1 391 ? -1.047 -6.893 16.854 1.00 95.12 391 ARG A N 1
ATOM 3030 C CA . ARG A 1 391 ? -2.377 -7.213 17.394 1.00 95.12 391 ARG A CA 1
ATOM 3031 C C . ARG A 1 391 ? -3.349 -7.742 16.355 1.00 95.12 391 ARG A C 1
ATOM 3033 O O . ARG A 1 391 ? -4.326 -8.381 16.734 1.00 95.12 391 ARG A O 1
ATOM 3040 N N . ARG A 1 392 ? -3.111 -7.443 15.078 1.00 95.69 392 ARG A N 1
ATOM 3041 C CA . ARG A 1 392 ? -4.007 -7.793 13.974 1.00 95.69 392 ARG A CA 1
ATOM 3042 C C . ARG A 1 392 ? -3.231 -8.140 12.717 1.00 95.69 392 ARG A C 1
ATOM 3044 O O . ARG A 1 392 ? -2.257 -7.456 12.400 1.00 95.69 392 ARG A O 1
ATOM 3051 N N . LEU A 1 393 ? -3.715 -9.140 11.990 1.00 95.62 393 LEU A N 1
ATOM 3052 C CA . LEU A 1 393 ? -3.262 -9.482 10.647 1.00 95.62 393 LEU A CA 1
ATOM 3053 C C . LEU A 1 393 ? -4.473 -9.620 9.725 1.00 95.62 393 LEU A C 1
ATOM 3055 O O . LEU A 1 393 ? -5.335 -10.468 9.946 1.00 95.62 393 LEU A O 1
ATOM 3059 N N . LEU A 1 394 ? -4.536 -8.772 8.701 1.00 95.38 394 LEU A N 1
ATOM 3060 C CA . LEU A 1 394 ? -5.583 -8.804 7.686 1.00 95.38 394 LEU A CA 1
ATOM 3061 C C . LEU A 1 394 ? -5.048 -9.382 6.377 1.00 95.38 394 LEU A C 1
ATOM 3063 O O . LEU A 1 394 ? -3.940 -9.052 5.967 1.00 95.38 394 LEU A O 1
ATOM 3067 N N . TYR A 1 395 ? -5.860 -10.181 5.697 1.00 94.50 395 TYR A N 1
ATOM 3068 C CA . TYR A 1 395 ? -5.605 -10.689 4.348 1.00 94.50 395 TYR A CA 1
ATOM 3069 C C . TYR A 1 395 ? -6.627 -10.134 3.362 1.00 94.50 395 TYR A C 1
ATOM 3071 O O . TYR A 1 395 ? -7.752 -9.842 3.744 1.00 94.50 395 TYR A O 1
ATOM 3079 N N . PHE A 1 396 ? -6.292 -10.011 2.086 1.00 89.19 396 PHE A N 1
ATOM 3080 C CA . PHE A 1 396 ? -7.294 -9.711 1.071 1.00 89.19 396 PHE A CA 1
ATOM 3081 C C . PHE A 1 396 ? -8.209 -10.909 0.817 1.00 89.19 396 PHE A C 1
ATOM 3083 O O . PHE A 1 396 ? -7.756 -12.040 0.656 1.00 89.19 396 PHE A O 1
ATOM 3090 N N . THR A 1 397 ? -9.511 -10.656 0.711 1.00 80.69 397 THR A N 1
ATOM 3091 C CA . THR A 1 397 ? -10.472 -11.681 0.280 1.00 80.69 397 THR A CA 1
ATOM 3092 C C . THR A 1 397 ? -10.516 -11.880 -1.227 1.00 80.69 397 THR A C 1
ATOM 3094 O O . THR A 1 397 ? -10.858 -12.985 -1.609 1.00 80.69 397 THR A O 1
ATOM 3097 N N . TYR A 1 398 ? -10.200 -10.860 -2.046 1.00 72.62 398 TYR A N 1
ATOM 3098 C CA . TYR A 1 398 ? -10.415 -10.764 -3.510 1.00 72.62 398 TYR A CA 1
ATOM 3099 C C . TYR A 1 398 ? -11.018 -12.010 -4.191 1.00 72.62 398 TYR A C 1
ATOM 3101 O O . TYR A 1 398 ? -10.357 -13.036 -4.332 1.00 72.62 398 TYR A O 1
ATOM 3109 N N . ALA A 1 399 ? -12.238 -11.877 -4.711 1.00 67.62 399 ALA A N 1
ATOM 3110 C CA . ALA A 1 399 ? -12.753 -12.794 -5.726 1.00 67.62 399 ALA A CA 1
ATOM 3111 C C . ALA A 1 399 ? -12.230 -12.329 -7.089 1.00 67.62 399 ALA A C 1
ATOM 3113 O O . ALA A 1 399 ? -12.483 -11.180 -7.443 1.00 67.62 399 ALA A O 1
ATOM 3114 N N . ASN A 1 400 ? -11.495 -13.191 -7.798 1.00 70.69 400 ASN A N 1
ATOM 3115 C CA . ASN A 1 400 ? -10.852 -13.008 -9.105 1.00 70.69 400 ASN A CA 1
ATOM 3116 C C . ASN A 1 400 ? -11.251 -11.712 -9.839 1.00 70.69 400 ASN A C 1
ATOM 3118 O O . ASN A 1 400 ? -12.146 -11.701 -10.692 1.00 70.69 400 ASN A O 1
ATOM 3122 N N . ALA A 1 401 ? -10.597 -10.608 -9.479 1.00 75.06 401 ALA A N 1
ATOM 3123 C CA . ALA A 1 401 ? -10.999 -9.267 -9.877 1.00 75.06 401 ALA A CA 1
ATOM 3124 C C . ALA A 1 401 ? -10.082 -8.753 -10.984 1.00 75.06 401 ALA A C 1
ATOM 3126 O O . ALA A 1 401 ? -8.866 -8.926 -10.933 1.00 75.06 401 ALA A O 1
ATOM 3127 N N . TYR A 1 402 ? -10.657 -8.096 -11.989 1.00 79.12 402 TYR A N 1
ATOM 3128 C CA . TYR A 1 402 ? -9.852 -7.392 -12.979 1.00 79.12 402 TYR A CA 1
ATOM 3129 C C . TYR A 1 402 ? -9.371 -6.060 -12.403 1.00 79.12 402 TYR A C 1
ATOM 3131 O O . TYR A 1 402 ? -10.188 -5.183 -12.115 1.00 79.12 402 TYR A O 1
ATOM 3139 N N . ASP A 1 403 ? -8.056 -5.897 -12.280 1.00 72.00 403 ASP A N 1
ATOM 3140 C CA . ASP A 1 403 ? -7.427 -4.625 -11.951 1.00 72.00 403 ASP A CA 1
ATOM 3141 C C . ASP A 1 403 ? -7.081 -3.869 -13.250 1.00 72.00 403 ASP A C 1
ATOM 3143 O O . ASP A 1 403 ? -6.138 -4.242 -13.961 1.00 72.00 403 ASP A O 1
ATOM 3147 N N . PRO A 1 404 ? -7.813 -2.788 -13.587 1.00 66.50 404 PRO A N 1
ATOM 3148 C CA . PRO A 1 404 ? -7.559 -2.013 -14.795 1.00 66.50 404 PRO A CA 1
ATOM 3149 C C . PRO A 1 404 ? -6.262 -1.196 -14.734 1.00 66.50 404 PRO A C 1
ATOM 3151 O O . PRO A 1 404 ? -5.794 -0.763 -15.784 1.00 66.50 404 PRO A O 1
ATOM 3154 N N . ALA A 1 405 ? -5.686 -0.958 -13.549 1.00 63.22 405 ALA A N 1
ATOM 3155 C CA . ALA A 1 405 ? -4.458 -0.178 -13.400 1.00 63.22 405 ALA A CA 1
ATOM 3156 C C . ALA A 1 405 ? -3.214 -0.966 -13.828 1.00 63.22 405 ALA A C 1
ATOM 3158 O O . ALA A 1 405 ? -2.256 -0.369 -14.317 1.00 63.22 405 ALA A O 1
ATOM 3159 N N . ILE A 1 406 ? -3.244 -2.293 -13.678 1.00 68.19 406 ILE A N 1
ATOM 3160 C CA . ILE A 1 406 ? -2.174 -3.203 -14.121 1.00 68.19 406 ILE A CA 1
ATOM 3161 C C . ILE A 1 406 ? -2.621 -4.162 -15.236 1.00 68.19 406 ILE A C 1
ATOM 3163 O O . ILE A 1 406 ? -1.850 -5.021 -15.654 1.00 68.19 406 ILE A O 1
ATOM 3167 N N . ALA A 1 407 ? -3.856 -4.000 -15.724 1.00 74.81 407 ALA A N 1
ATOM 3168 C CA . ALA A 1 407 ? -4.483 -4.802 -16.773 1.00 74.81 407 ALA A CA 1
ATOM 3169 C C . ALA A 1 407 ? -4.391 -6.320 -16.523 1.00 74.81 407 ALA A C 1
ATOM 3171 O O . ALA A 1 407 ? -4.058 -7.096 -17.422 1.00 74.81 407 ALA A O 1
ATOM 3172 N N . LEU A 1 408 ? -4.687 -6.739 -15.290 1.00 81.31 408 LEU A N 1
ATOM 3173 C CA . LEU A 1 408 ? -4.517 -8.117 -14.831 1.00 81.31 408 LEU A CA 1
ATOM 3174 C C . LEU A 1 408 ? -5.754 -8.610 -14.080 1.00 81.31 408 LEU A C 1
ATOM 3176 O O . LEU A 1 408 ? -6.329 -7.886 -13.276 1.00 81.31 408 LEU A O 1
ATOM 3180 N N . HIS A 1 409 ? -6.136 -9.864 -14.315 1.00 83.19 409 HIS A N 1
ATOM 3181 C CA . HIS A 1 409 ? -7.033 -10.587 -13.418 1.00 83.19 409 HIS A CA 1
ATOM 3182 C C . HIS A 1 409 ? -6.239 -11.095 -12.218 1.00 83.19 409 HIS A C 1
ATOM 3184 O O . HIS A 1 409 ? -5.285 -11.849 -12.400 1.00 83.19 409 HIS A O 1
ATOM 3190 N N . ILE A 1 410 ? -6.631 -10.659 -11.026 1.00 82.81 410 ILE A N 1
ATOM 3191 C CA . ILE A 1 410 ? -5.984 -10.996 -9.763 1.00 82.81 410 ILE A CA 1
ATOM 3192 C C . ILE A 1 410 ? -6.866 -11.997 -9.025 1.00 82.81 410 ILE A C 1
ATOM 3194 O O . ILE A 1 410 ? -7.946 -11.639 -8.549 1.00 82.81 410 ILE A O 1
ATOM 3198 N N . GLY A 1 411 ? -6.398 -13.237 -8.916 1.00 83.56 411 GLY A N 1
ATOM 3199 C CA . GLY A 1 411 ? -6.982 -14.239 -8.036 1.00 83.56 411 GLY A CA 1
ATOM 3200 C C . GLY A 1 411 ? -6.607 -13.950 -6.586 1.00 83.56 411 GLY A C 1
ATOM 3201 O O . GLY A 1 411 ? -5.447 -13.671 -6.280 1.00 83.56 411 GLY A O 1
ATOM 3202 N N . GLY A 1 412 ? -7.583 -14.014 -5.683 1.00 84.50 412 GLY A N 1
ATOM 3203 C CA . GLY A 1 412 ? -7.362 -13.868 -4.247 1.00 84.50 412 GLY A CA 1
ATOM 3204 C C . GLY A 1 412 ? -7.788 -15.085 -3.448 1.00 84.50 412 GLY A C 1
ATOM 3205 O O . GLY A 1 412 ? -8.192 -16.111 -4.000 1.00 84.50 412 GLY A O 1
ATOM 3206 N N . ALA A 1 413 ? -7.709 -14.949 -2.124 1.00 89.88 413 ALA A N 1
ATOM 3207 C CA . ALA A 1 413 ? -8.028 -16.020 -1.193 1.00 89.88 413 ALA A CA 1
ATOM 3208 C C . ALA A 1 413 ? -9.412 -16.637 -1.447 1.00 89.88 413 ALA A C 1
ATOM 3210 O O . ALA A 1 413 ? -9.526 -17.855 -1.361 1.00 89.88 413 ALA A O 1
ATOM 3211 N N . ALA A 1 414 ? -10.433 -15.852 -1.816 1.00 88.19 414 ALA A N 1
ATOM 3212 C CA . ALA A 1 414 ? -11.788 -16.356 -2.068 1.00 88.19 414 ALA A CA 1
ATOM 3213 C C . ALA A 1 414 ? -11.840 -17.525 -3.066 1.00 88.19 414 ALA A C 1
ATOM 3215 O O . ALA A 1 414 ? -12.663 -18.421 -2.902 1.00 88.19 414 ALA A O 1
ATOM 3216 N N . ASP A 1 415 ? -10.938 -17.559 -4.051 1.00 87.94 415 ASP A N 1
ATOM 3217 C CA . ASP A 1 415 ? -10.901 -18.599 -5.086 1.00 87.94 415 ASP A CA 1
ATOM 3218 C C . ASP A 1 415 ? -9.814 -19.663 -4.839 1.00 87.94 415 ASP A C 1
ATOM 3220 O O . ASP A 1 415 ? -9.556 -20.513 -5.696 1.00 87.94 415 ASP A O 1
ATOM 3224 N N . MET A 1 416 ? -9.162 -19.632 -3.672 1.00 93.06 416 MET A N 1
ATOM 3225 C CA . MET A 1 416 ? -8.002 -20.459 -3.332 1.00 93.06 416 MET A CA 1
ATOM 3226 C C . MET A 1 416 ? -8.237 -21.250 -2.033 1.00 93.06 416 MET A C 1
ATOM 3228 O O . MET A 1 416 ? -7.849 -20.809 -0.945 1.00 93.06 416 MET A O 1
ATOM 3232 N N . PRO A 1 417 ? -8.848 -22.449 -2.103 1.00 93.25 417 PRO A N 1
ATOM 3233 C CA . PRO A 1 417 ? -9.274 -23.193 -0.917 1.00 93.25 417 PRO A CA 1
ATOM 3234 C C . PRO A 1 417 ? -8.156 -23.508 0.081 1.00 93.25 417 PRO A C 1
ATOM 3236 O O . PRO A 1 417 ? -8.383 -23.474 1.290 1.00 93.25 417 PRO A O 1
ATOM 3239 N N . SER A 1 418 ? -6.942 -23.815 -0.386 1.00 95.50 418 SER A N 1
ATOM 3240 C CA . SER A 1 418 ? -5.814 -24.097 0.511 1.00 95.50 418 SER A CA 1
ATOM 3241 C C . SER A 1 418 ? -5.253 -22.839 1.179 1.00 95.50 418 SER A C 1
ATOM 3243 O O . SER A 1 418 ? -4.679 -22.941 2.264 1.00 95.50 418 SER A O 1
ATOM 3245 N N . VAL A 1 419 ? -5.454 -21.665 0.571 1.00 95.75 419 VAL A N 1
ATOM 3246 C CA . VAL A 1 419 ? -5.123 -20.359 1.153 1.00 95.75 419 VAL A CA 1
ATOM 3247 C C . VAL A 1 419 ? -6.131 -20.022 2.250 1.00 95.75 419 VAL A C 1
ATOM 3249 O O . VAL A 1 419 ? -5.720 -19.755 3.377 1.00 95.75 419 VAL A O 1
ATOM 3252 N N . LEU A 1 420 ? -7.438 -20.138 1.980 1.00 94.56 420 LEU A N 1
ATOM 3253 C CA . LEU A 1 420 ? -8.484 -19.936 2.997 1.00 94.56 420 LEU A CA 1
ATOM 3254 C C . LEU A 1 420 ? -8.325 -20.889 4.175 1.00 94.56 420 LEU A C 1
ATOM 3256 O O . LEU A 1 420 ? -8.352 -20.458 5.323 1.00 94.56 420 LEU A O 1
ATOM 3260 N N . ALA A 1 421 ? -8.088 -22.173 3.900 1.00 95.06 421 ALA A N 1
ATOM 3261 C CA . ALA A 1 421 ? -7.856 -23.162 4.944 1.00 95.06 421 ALA A CA 1
ATOM 3262 C C . ALA A 1 421 ? -6.643 -22.820 5.821 1.00 95.06 421 ALA A C 1
ATOM 3264 O O . ALA A 1 421 ? -6.608 -23.224 6.979 1.00 95.06 421 ALA A O 1
ATOM 3265 N N . GLU A 1 422 ? -5.645 -22.108 5.290 1.00 95.38 422 GLU A N 1
ATOM 3266 C CA . GLU A 1 422 ? -4.523 -21.616 6.082 1.00 95.38 422 GLU A CA 1
ATOM 3267 C C . GLU A 1 422 ? -4.889 -20.357 6.873 1.00 95.38 422 GLU A C 1
ATOM 3269 O O . GLU A 1 422 ? -4.496 -20.253 8.027 1.00 95.38 422 GLU A O 1
ATOM 3274 N N . ILE A 1 423 ? -5.664 -19.425 6.311 1.00 94.00 423 ILE A N 1
ATOM 3275 C CA . ILE A 1 423 ? -6.131 -18.223 7.024 1.00 94.00 423 ILE A CA 1
ATOM 3276 C C . ILE A 1 423 ? -7.034 -18.612 8.204 1.00 94.00 423 ILE A C 1
ATOM 3278 O O . ILE A 1 423 ? -6.823 -18.122 9.305 1.00 94.00 423 ILE A O 1
ATOM 3282 N N . TYR A 1 424 ? -7.952 -19.562 8.013 1.00 93.75 424 TYR A N 1
ATOM 3283 C CA . TYR A 1 424 ? -8.937 -20.002 9.017 1.00 93.75 424 TYR A CA 1
ATOM 3284 C C . TYR A 1 424 ? -8.376 -20.837 10.165 1.00 93.75 424 TYR A C 1
ATOM 3286 O O . TYR A 1 424 ? -9.117 -21.224 11.069 1.00 93.75 424 TYR A O 1
ATOM 3294 N N . ARG A 1 425 ? -7.085 -21.175 10.138 1.00 87.31 425 ARG A N 1
ATOM 3295 C CA . ARG A 1 425 ? -6.429 -21.831 11.273 1.00 87.31 425 ARG A CA 1
ATOM 3296 C C . ARG A 1 425 ? -6.229 -20.800 12.382 1.00 87.31 425 ARG A C 1
ATOM 3298 O O . ARG A 1 425 ? -5.136 -20.260 12.495 1.00 87.31 425 ARG A O 1
ATOM 3305 N N . ASN A 1 426 ? -7.258 -20.490 13.155 1.00 64.12 426 ASN A N 1
ATOM 3306 C CA . ASN A 1 426 ? -7.122 -19.650 14.349 1.00 64.12 426 ASN A CA 1
ATOM 3307 C C . ASN A 1 426 ? -6.720 -20.482 15.565 1.00 64.12 426 ASN A C 1
ATOM 3309 O O . ASN A 1 426 ? -7.272 -21.597 15.728 1.00 64.12 426 ASN A O 1
#

Secondary structure (DSSP, 8-state):
-------PPPPPPEEEEE-TT---TTTGGG-SEEEEE---HHHHHHHHHHHHHHT-EEEEE-HHHH--BPPTTTS--EEE-TTS-EEE-SSPPPTT-SSBPTTHHHHHHHHHHHHHHHHHHTTTTEEEEEEEESTTTTT--HHHHHHHHHHHHHHHHHTT-TT-EEEEEEETTTTSHHHHHHHHHHHHHHHHHHHHHHHHHHHS---HHHHHHHHHHHHH--THHHHTTTS-----PPTT-SEEEEE--HHHHHH-GGGTTHHHHHHHH--SSTTGGGTT--HHHHHTTSTTBSSSS---SHHHHHHHHHHHHHHHHHHHHHHHHHHHHHHHHHTS--EEEEEE--BSTTTS-B-TTSPBPSS--HHHHHHHHHHHHHHHHHHHHH-TTEEEEEEE---SEEETTTTEEE-BGGG-HHHHHHHT--

Sequence (426 aa):
MALLLMQGCAPPTEIGFLSPDGLSSEFSPHVDVAMVNALSIEQLTISLHEARRANIRLLVDLGPIMRQPAPASEVKGSYLGSDGNERQKQLAPAPRNKLWAKAGHADGMRRLQAYLPLLSAYADVVDSVFLIDEPYLNGVSRQAYAALAGDVRQTLDGAGLQHVKIGVIFSSALFNADFAQLIQRHAAAYVEAIDNEYLRIGDQPASPAEQAWRENIAQHRLTTYDLAGNIYTGGGIPEGVDWVSFNFYASSLLLDQTHEESLAWFAKRFADGACARFANTTVSDLRKQLSFFHDGSMRAGQHWIEQDRALLDAAHDCRMEGTLTLLREAIITSGRPVQIMLIGESSDNGLLEFDARSTPKQGQPAKLIELRVRDEVLRARNLLQRHEDIRRLLYFTYANAYDPAIALHIGGAADMPSVLAEIYRN

pLDDT: mean 91.78, std 10.06, range [34.03, 98.56]

Foldseek 3Di:
DDDPPPPDDQPDFWFAAEEAQADDLVQLLLTQEYEYEPQDLVRVLRRLVSLVVSVHAYEYELQNLLFDDADLVPFDQWFQAPVRDIDGFPAGDAPRFLAGHPVSLVRSLVSVVVCLVVCLVSLVRQQEYERHAQNLLNQQELANVLVSLVSVCVVCVVSVNNRYFYEYEHAFLLLALVLVVLLLRQLNNVSVVVRVLLVVCVVDPDDPVSVVVNVCCNHQNFSSNRSRVRRRRPHFHHPNGQEYEYADALLCCQPPSSNQCVLLVLCVVCCPDLSVVCNVPTSLNLLVQQQQEEDDDGDDDPVNLVSNLVSVLSVLCSRVVSSVVSVVVRCVVVVDNHAYEYEFEFKQNNPARAYNVRHHDPPDDPVNSLVVSLSSLVSQVVVCVVDSRHRYYYYHLDDQDQDSSVRDGMHGPVVRVSSSVSSSPD

Radius of gyration: 22.07 Å; chains: 1; bounding box: 50×53×88 Å